Protein AF-A0AAV1HYC9-F1 (afdb_monomer)

Foldseek 3Di:
DVVVVVLVVLLVVLVVLLVVLLVLLLVLLLVCLQCLCPVQCQVVQVVDQDDLDFSLCSLFVVADDCPPPVVSVVVSLQLVLLLLLCLLLVLVVLLCLQQVPLDDPVLVVLSNCLSNVLSCCSNPVCVVVSDRCPDVCNVVSSVVSSLVNLVSSLNSQCSVQVDNVLSVLSSVLSVLLVVLCVCLLPVLLQQDFPPHDLVSLCCCLPPVLVVVVLVSCLSNLVSLLVNWATPLLSSLLSVLQSLLSSQQSSLLSLVLNPDLVVLLVVLLVVLVVVLVSVVVSVVVQLVVCCVVPNNVVSVVSCPDPRVLSSVLSNLSSNLSSNLSSLSSNLSNCQSSQADHPNHTDPNVSSVVSSVSNNVSNSVSSSVSSVCCCPVPVRDSPVSCPVNVVSVSVSVSVCCSSSVSVVSVSVLRQWHWHQDPVPGTHTYGNNDQHPVNVVVVD

Solvent-accessible surface area (backbone atoms only — not comparable to full-atom values): 23010 Å² total; per-residue (Å²): 109,68,71,60,50,52,52,50,51,51,49,54,66,51,47,50,61,36,48,54,50,22,53,52,36,26,54,53,28,30,51,48,27,35,48,50,57,61,73,51,35,55,72,64,31,76,76,48,92,76,68,78,61,39,33,53,45,59,75,61,62,77,61,93,56,72,90,62,64,50,71,63,53,51,51,50,40,51,50,51,16,54,49,38,23,44,62,18,28,40,52,36,53,52,41,41,72,60,43,56,89,41,54,50,73,67,55,52,49,49,33,51,50,46,10,47,49,44,13,44,42,49,60,48,44,31,70,77,64,70,45,60,87,81,35,67,65,68,57,49,50,45,52,54,38,26,51,51,21,38,52,55,31,26,56,27,41,29,62,65,63,74,31,73,67,45,14,51,46,53,41,50,51,55,50,48,54,51,51,51,50,51,47,56,72,56,49,48,59,38,56,62,28,68,66,48,49,72,68,56,52,48,46,41,61,72,46,51,52,52,48,60,46,49,53,51,48,53,56,49,57,52,45,48,64,75,63,50,66,51,76,64,48,45,59,22,65,74,44,27,59,61,43,27,54,53,29,26,56,50,42,50,57,53,66,69,69,75,40,78,71,59,48,54,54,50,47,52,52,48,37,52,47,51,50,50,47,55,54,45,52,51,53,52,50,52,50,50,37,27,73,76,58,34,62,71,52,29,54,57,54,65,71,34,68,49,48,53,44,52,50,49,21,54,53,50,27,46,53,33,18,44,47,23,12,43,40,26,38,43,21,34,36,51,49,31,27,34,28,62,95,85,38,78,50,58,53,67,62,46,52,54,51,39,50,54,51,46,55,51,46,51,52,43,50,50,52,51,50,51,49,44,41,76,77,61,71,60,76,60,64,79,65,43,73,79,26,48,67,65,44,50,55,55,46,52,54,50,47,56,64,51,46,55,50,53,49,52,59,56,55,46,55,21,17,70,44,64,41,93,91,76,40,72,30,25,31,59,29,75,44,82,14,51,65,65,58,56,76,75,110

Radius of gyration: 22.64 Å; Cα contacts (8 Å, |Δi|>4): 488; chains: 1; bounding box: 55×53×71 Å

Secondary structure (DSSP, 8-state):
-HHHHHHHHHHHHHHHHHHHHHHHHHHHHHHHHHHHHHHHSHHHHHH-S--S--HHHHHH-S-S-TTS-HHHHHHHHHHHHHHHHHHHHHHHHHHHHH-GGG--HHHHHHHHHHHHHHHHIIIIIHHHTT--TT-HHHHHHHHHHHHHHHHHHHHHHHHHHS-HHHHHHHHHHHHHHHHHHHIIIIIHHHHSSTT--HHHHHHIIIIIHHHHHHHHHHHHHHHHHHH---GGGTHHHHHHHHHHHHHHHHHHHHHTT--HHHHHHHHHHHHHHHHHHHHHHHHHHHHHHHHHH-HHHHHHHHTSHHHHHHHHHHHHHHHHHHHHHHHHHHHHHHHTTBPBTTBPP-HHHHHHHHHHHHHHHHHHHHHHHHHHHHHH---HHHHHHTTHHHHHHHHHHHHHHHHHHHHHHHHTTEEEEEETTTEEEEEE-----HHHHHTT-

Sequence (441 aa):
MQATYELLRLYGSILFPVLVVSVWMFALYAALSYAVPAVLCSSAVRSNAGITQGFVNCVYNHGGDYSHDIGIKTFWLLFWAAQQFWISGFSGLMGYAMFPRCFRAIDLIIIVTLAVGSAMVTLIGAPLGHYDLNSNLLVLLPTVVTAGVTITTGFASARYTGSKVDAARYLCMFGLGGVVVAIYTFLMPTLVTSRTSINQLLILRLLVHPTIWSLLIVVFSNTVRHIGAVDNLMQAVLWIWPVMYKSIYGRFLLLQLGTTSNIVILNVLISVYNLAGRLANRQGSGLLLQLMYGSRTAEALSATDAMNQIRLAEIFASTIAEHAGIVAASAIYSFGRVSALGKPPDHYTIWMSALCQSLTTLLADFVALACDWKYHSIDYFTNWVSNMRVFLTYILIIITLGSSRLCVELLMLFCPVYTEDEGILLRYCDKPSLFGRIGKH

pLDDT: mean 74.1, std 11.03, range [38.09, 92.44]

Structure (mmCIF, N/CA/C/O backbone):
data_AF-A0AAV1HYC9-F1
#
_entry.id   AF-A0AAV1HYC9-F1
#
loop_
_atom_site.group_PDB
_atom_site.id
_atom_site.type_symbol
_atom_site.label_atom_id
_atom_site.label_alt_id
_atom_site.label_comp_id
_atom_site.label_asym_id
_atom_site.label_entity_id
_atom_site.label_seq_id
_atom_site.pdbx_PDB_ins_code
_atom_site.Cartn_x
_atom_site.Cartn_y
_atom_site.Cartn_z
_atom_site.occupancy
_atom_site.B_iso_or_equiv
_atom_site.auth_seq_id
_atom_site.auth_comp_id
_atom_site.auth_asym_id
_atom_site.auth_atom_id
_atom_site.pdbx_PDB_model_num
ATOM 1 N N . MET A 1 1 ? -10.178 -29.083 22.964 1.00 62.84 1 MET A N 1
ATOM 2 C CA . MET A 1 1 ? -10.466 -29.302 21.527 1.00 62.84 1 MET A CA 1
ATOM 3 C C . MET A 1 1 ? -11.381 -28.231 20.943 1.00 62.84 1 MET A C 1
ATOM 5 O O . MET A 1 1 ? -11.026 -27.686 19.909 1.00 62.84 1 MET A O 1
ATOM 9 N N . GLN A 1 2 ? -12.491 -27.872 21.598 1.00 75.88 2 GLN A N 1
ATOM 10 C CA . GLN A 1 2 ? -13.444 -26.872 21.087 1.00 75.88 2 GLN A CA 1
ATOM 11 C C . GLN A 1 2 ? -12.818 -25.490 20.798 1.00 75.88 2 GLN A C 1
ATOM 13 O O . GLN A 1 2 ? -12.938 -24.998 19.683 1.00 75.88 2 GLN A O 1
ATOM 18 N N . ALA A 1 3 ? -12.020 -24.941 21.722 1.00 68.12 3 ALA A N 1
ATOM 19 C CA . ALA A 1 3 ? -11.326 -23.662 21.512 1.00 68.12 3 ALA A CA 1
ATOM 20 C C . ALA A 1 3 ? -10.325 -23.676 20.332 1.00 68.12 3 ALA A C 1
ATOM 22 O O . ALA A 1 3 ? -10.170 -22.689 19.620 1.00 68.12 3 ALA A O 1
ATOM 23 N N . THR A 1 4 ? -9.646 -24.803 20.092 1.00 73.50 4 THR A N 1
ATOM 24 C CA . THR A 1 4 ? -8.715 -24.959 18.958 1.00 73.50 4 THR A CA 1
ATOM 25 C C . THR A 1 4 ? -9.464 -24.997 17.627 1.00 73.50 4 THR A C 1
ATOM 27 O O . THR A 1 4 ? -9.018 -24.408 16.647 1.00 73.50 4 THR A O 1
ATOM 30 N N . TYR A 1 5 ? -10.614 -25.674 17.600 1.00 80.19 5 TYR A N 1
ATOM 31 C CA . TYR A 1 5 ? -11.488 -25.733 16.433 1.00 80.19 5 TYR A CA 1
ATOM 32 C C . TYR A 1 5 ? -12.081 -24.357 16.094 1.00 80.19 5 TYR A C 1
ATOM 34 O O . TYR A 1 5 ? -12.085 -23.961 14.931 1.00 80.19 5 TYR A O 1
ATOM 42 N N . GLU A 1 6 ? -12.514 -23.594 17.100 1.00 78.50 6 GLU A N 1
ATOM 43 C CA . GLU A 1 6 ? -13.018 -22.226 16.924 1.00 78.50 6 GLU A CA 1
ATOM 44 C C . GLU A 1 6 ? -11.943 -21.279 16.378 1.00 78.50 6 GLU A C 1
ATOM 46 O O . GLU A 1 6 ? -12.206 -20.539 15.429 1.00 78.50 6 GLU A O 1
ATOM 51 N N . LEU A 1 7 ? -10.710 -21.370 16.890 1.00 74.75 7 LEU A N 1
ATOM 52 C CA . LEU A 1 7 ? -9.576 -20.596 16.381 1.00 74.75 7 LEU A CA 1
ATOM 53 C C . LEU A 1 7 ? -9.243 -20.947 14.921 1.00 74.75 7 LEU A C 1
ATOM 55 O O . LEU A 1 7 ? -9.018 -20.052 14.108 1.00 74.75 7 LEU A O 1
ATOM 59 N N . LEU A 1 8 ? -9.243 -22.236 14.561 1.00 80.44 8 LEU A N 1
ATOM 60 C CA . LEU A 1 8 ? -9.024 -22.685 13.180 1.00 80.44 8 LEU A CA 1
ATOM 61 C C . LEU A 1 8 ? -10.138 -22.214 12.240 1.00 80.44 8 LEU A C 1
ATOM 63 O O . LEU A 1 8 ? -9.859 -21.768 11.128 1.00 80.44 8 LEU A O 1
ATOM 67 N N . ARG A 1 9 ? -11.396 -22.271 12.688 1.00 81.44 9 ARG A N 1
ATOM 68 C CA . ARG A 1 9 ? -12.550 -21.781 11.926 1.00 81.44 9 ARG A CA 1
ATOM 69 C C . ARG A 1 9 ? -12.467 -20.274 11.695 1.00 81.44 9 ARG A C 1
ATOM 71 O O . ARG A 1 9 ? -12.703 -19.815 10.577 1.00 81.44 9 ARG A O 1
ATOM 78 N N . LEU A 1 10 ? -12.107 -19.516 12.729 1.00 76.38 10 LEU A N 1
ATOM 79 C CA . LEU A 1 10 ? -11.856 -18.084 12.626 1.00 76.38 10 LEU A CA 1
ATOM 80 C C . LEU A 1 10 ? -10.732 -17.809 11.623 1.00 76.38 10 LEU A C 1
ATOM 82 O O . LEU A 1 10 ? -10.929 -17.036 10.690 1.00 76.38 10 LEU A O 1
ATOM 86 N N . TYR A 1 11 ? -9.590 -18.484 11.758 1.00 80.19 11 TYR A N 1
ATOM 87 C CA . TYR A 1 11 ? -8.463 -18.323 10.842 1.00 80.19 11 TYR A CA 1
ATOM 88 C C . TYR A 1 11 ? -8.850 -18.639 9.389 1.00 80.19 11 TYR A C 1
ATOM 90 O O . TYR A 1 11 ? -8.555 -17.860 8.486 1.00 80.19 11 TYR A O 1
ATOM 98 N N . GLY A 1 12 ? -9.621 -19.706 9.162 1.00 81.38 12 GLY A N 1
ATOM 99 C CA . GLY A 1 12 ? -10.190 -20.030 7.852 1.00 81.38 12 GLY A CA 1
ATOM 100 C C . GLY A 1 12 ? -11.060 -18.911 7.268 1.00 81.38 12 GLY A C 1
ATOM 101 O O . GLY A 1 12 ? -10.941 -18.592 6.086 1.00 81.38 12 GLY A O 1
ATOM 102 N N . SER A 1 13 ? -11.883 -18.256 8.095 1.00 80.94 13 SER A N 1
ATOM 103 C CA . SER A 1 13 ? -12.711 -17.119 7.656 1.00 80.94 13 SER A CA 1
ATOM 104 C C . SER A 1 13 ? -11.893 -15.877 7.270 1.00 80.94 13 SER A C 1
ATOM 106 O O . SER A 1 13 ? -12.360 -15.045 6.497 1.00 80.94 13 SER A O 1
ATOM 108 N N . ILE A 1 14 ? -10.667 -15.758 7.784 1.00 80.25 14 ILE A N 1
ATOM 109 C CA . ILE A 1 14 ? -9.731 -14.661 7.502 1.00 80.25 14 ILE A CA 1
ATOM 110 C C . ILE A 1 14 ? -8.931 -14.944 6.226 1.00 80.25 14 ILE A C 1
ATOM 112 O O . ILE A 1 14 ? -8.675 -14.038 5.433 1.00 80.25 14 ILE A O 1
ATOM 116 N N . LEU A 1 15 ? -8.564 -16.208 5.997 1.00 84.69 15 LEU A N 1
ATOM 117 C CA . LEU A 1 15 ? -7.811 -16.627 4.815 1.00 84.69 15 LEU A CA 1
ATOM 118 C C . LEU A 1 15 ? -8.550 -16.333 3.507 1.00 84.69 15 LEU A C 1
ATOM 120 O O . LEU A 1 15 ? -7.906 -16.010 2.512 1.00 84.69 15 LEU A O 1
ATOM 124 N N . PHE A 1 16 ? -9.884 -16.415 3.493 1.00 86.12 16 PHE A N 1
ATOM 125 C CA . PHE A 1 16 ? -10.655 -16.189 2.270 1.00 86.12 16 PHE A CA 1
ATOM 126 C C . PHE A 1 16 ? -10.491 -14.755 1.719 1.00 86.12 16 PHE A C 1
ATOM 128 O O . PHE A 1 16 ? -10.046 -14.623 0.577 1.00 86.12 16 PHE A O 1
ATOM 135 N N . PRO A 1 17 ? -10.736 -13.671 2.488 1.00 84.50 17 PRO A N 1
ATOM 136 C CA . PRO A 1 17 ? -10.450 -12.306 2.030 1.00 84.50 17 PRO A CA 1
ATOM 137 C C . PRO A 1 17 ? -8.990 -12.075 1.637 1.00 84.50 17 PRO A C 1
ATOM 139 O O . PRO A 1 17 ? -8.724 -11.414 0.635 1.00 84.50 17 PRO A O 1
ATOM 142 N N . VAL A 1 18 ? -8.045 -12.652 2.387 1.00 88.62 18 VAL A N 1
ATOM 143 C CA . VAL A 1 18 ? -6.610 -12.564 2.078 1.00 88.62 18 VAL A CA 1
ATOM 144 C C . VAL A 1 18 ? -6.316 -13.170 0.707 1.00 88.62 18 VAL A C 1
ATOM 146 O O . VAL A 1 18 ? -5.618 -12.553 -0.098 1.00 88.62 18 VAL A O 1
ATOM 149 N N . LEU A 1 19 ? -6.880 -14.342 0.410 1.00 89.81 19 LEU A N 1
ATOM 150 C CA . LEU A 1 19 ? -6.705 -15.025 -0.866 1.00 89.81 19 LEU A CA 1
ATOM 151 C C . LEU A 1 19 ? -7.349 -14.248 -2.017 1.00 89.81 19 LEU A C 1
ATOM 153 O O . LEU A 1 19 ? -6.691 -14.030 -3.030 1.00 89.81 19 LEU A O 1
ATOM 157 N N . VAL A 1 20 ? -8.586 -13.768 -1.849 1.00 89.94 20 VAL A N 1
ATOM 158 C CA . VAL A 1 20 ? -9.286 -12.964 -2.869 1.00 89.94 20 VAL A CA 1
ATOM 159 C C . VAL A 1 20 ? -8.475 -11.721 -3.234 1.00 89.94 20 VAL A C 1
ATOM 161 O O . VAL A 1 20 ? -8.222 -11.469 -4.411 1.00 89.94 20 VAL A O 1
ATOM 164 N N . VAL A 1 21 ? -8.016 -10.970 -2.231 1.00 89.31 21 VAL A N 1
ATOM 165 C CA . VAL A 1 21 ? -7.217 -9.760 -2.454 1.00 89.31 21 VAL A CA 1
ATOM 166 C C . VAL A 1 21 ? -5.858 -10.088 -3.072 1.00 89.31 21 VAL A C 1
ATOM 168 O O . VAL A 1 21 ? -5.412 -9.379 -3.972 1.00 89.31 21 VAL A O 1
ATOM 171 N N . SER A 1 22 ? -5.206 -11.167 -2.634 1.00 90.75 22 SER A N 1
ATOM 172 C CA . SER A 1 22 ? -3.911 -11.586 -3.183 1.00 90.75 22 SER A CA 1
ATOM 173 C C . SER A 1 22 ? -4.028 -11.995 -4.652 1.00 90.75 22 SER A C 1
ATOM 175 O O . SER A 1 22 ? -3.219 -11.565 -5.468 1.00 90.75 22 SER A O 1
ATOM 177 N N . VAL A 1 23 ? -5.059 -12.761 -5.022 1.00 91.81 23 VAL A N 1
ATOM 178 C CA . VAL A 1 23 ? -5.325 -13.142 -6.420 1.00 91.81 23 VAL A CA 1
ATOM 179 C C . VAL A 1 23 ? -5.616 -11.909 -7.275 1.00 91.81 23 VAL A C 1
ATOM 181 O O . VAL A 1 23 ? -5.077 -11.783 -8.374 1.00 91.81 23 VAL A O 1
ATOM 184 N N . TRP A 1 24 ? -6.414 -10.971 -6.762 1.00 91.06 24 TRP A N 1
ATOM 185 C CA . TRP A 1 24 ? -6.701 -9.714 -7.452 1.00 91.06 24 TRP A CA 1
ATOM 186 C C . TRP A 1 24 ? -5.434 -8.883 -7.692 1.00 91.06 24 TRP A C 1
ATOM 188 O O . TRP A 1 24 ? -5.173 -8.438 -8.809 1.00 91.06 24 TRP A O 1
ATOM 198 N N . MET A 1 25 ? -4.606 -8.726 -6.657 1.00 90.06 25 MET A N 1
ATOM 199 C CA . MET A 1 25 ? -3.327 -8.017 -6.736 1.00 90.06 25 MET A CA 1
ATOM 200 C C . MET A 1 25 ? -2.347 -8.689 -7.686 1.00 90.06 25 MET A C 1
ATOM 202 O O . MET A 1 25 ? -1.702 -8.005 -8.476 1.00 90.06 25 MET A O 1
ATOM 206 N N . PHE A 1 26 ? -2.266 -10.017 -7.648 1.00 92.44 26 PHE A N 1
ATOM 207 C CA . PHE A 1 26 ? -1.483 -10.794 -8.597 1.00 92.44 26 PHE A CA 1
ATOM 208 C C . PHE A 1 26 ? -1.920 -10.511 -10.036 1.00 92.44 26 PHE A C 1
ATOM 210 O O . PHE A 1 26 ? -1.076 -10.164 -10.855 1.00 92.44 26 PHE A O 1
ATOM 217 N N . ALA A 1 27 ? -3.219 -10.605 -10.336 1.00 91.31 27 ALA A N 1
ATOM 218 C CA . ALA A 1 27 ? -3.738 -10.375 -11.682 1.00 91.31 27 ALA A CA 1
ATOM 219 C C . ALA A 1 27 ? -3.432 -8.951 -12.171 1.00 91.31 27 ALA A C 1
ATOM 221 O O . ALA A 1 27 ? -2.932 -8.774 -13.281 1.00 91.31 27 ALA A O 1
ATOM 222 N N . LEU A 1 28 ? -3.661 -7.948 -11.317 1.00 89.69 28 LEU A N 1
ATOM 223 C CA . LEU A 1 28 ? -3.378 -6.546 -11.618 1.00 89.69 28 LEU A CA 1
ATOM 224 C C . LEU A 1 28 ? -1.886 -6.310 -11.896 1.00 89.69 28 LEU A C 1
ATOM 226 O O . LEU A 1 28 ? -1.530 -5.713 -12.911 1.00 89.69 28 LEU A O 1
ATOM 230 N N . TYR A 1 29 ? -1.009 -6.791 -11.013 1.00 91.12 29 TYR A N 1
ATOM 231 C CA . TYR A 1 29 ? 0.433 -6.575 -11.131 1.00 91.12 29 TYR A CA 1
ATOM 232 C C . TYR A 1 29 ? 1.036 -7.389 -12.268 1.00 91.12 29 TYR A C 1
ATOM 234 O O . TYR A 1 29 ? 1.911 -6.877 -12.954 1.00 91.12 29 TYR A O 1
ATOM 242 N N . ALA A 1 30 ? 0.576 -8.616 -12.512 1.00 90.00 30 ALA A N 1
ATOM 243 C CA . ALA A 1 30 ? 1.021 -9.416 -13.647 1.00 90.00 30 ALA A CA 1
ATOM 244 C C . ALA A 1 30 ? 0.631 -8.750 -14.973 1.00 90.00 30 ALA A C 1
ATOM 246 O O . ALA A 1 30 ? 1.486 -8.588 -15.842 1.00 90.00 30 ALA A O 1
ATOM 247 N N . ALA A 1 31 ? -0.622 -8.294 -15.100 1.00 87.75 31 ALA A N 1
ATOM 248 C CA . ALA A 1 31 ? -1.104 -7.612 -16.297 1.00 87.75 31 ALA A CA 1
ATOM 249 C C . ALA A 1 31 ? -0.321 -6.321 -16.570 1.00 87.75 31 ALA A C 1
ATOM 251 O O . ALA A 1 31 ? 0.185 -6.138 -17.676 1.00 87.75 31 ALA A O 1
ATOM 252 N N . LEU A 1 32 ? -0.163 -5.458 -15.559 1.00 84.75 32 LEU A N 1
ATOM 253 C CA . LEU A 1 32 ? 0.593 -4.212 -15.698 1.00 84.75 32 LEU A CA 1
ATOM 254 C C . LEU A 1 32 ? 2.077 -4.482 -15.964 1.00 84.75 32 LEU A C 1
ATOM 256 O O . LEU A 1 32 ? 2.627 -3.927 -16.905 1.00 84.75 32 LEU A O 1
ATOM 260 N N . SER A 1 33 ? 2.718 -5.371 -15.205 1.00 86.12 33 SER A N 1
ATOM 261 C CA . SER A 1 33 ? 4.152 -5.659 -15.364 1.00 86.12 33 SER A CA 1
ATOM 262 C C . SER A 1 33 ? 4.482 -6.331 -16.688 1.00 86.12 33 SER A C 1
ATOM 264 O O . SER A 1 33 ? 5.593 -6.165 -17.169 1.00 86.12 33 SER A O 1
ATOM 266 N N . TYR A 1 34 ? 3.546 -7.064 -17.289 1.00 83.81 34 TYR A N 1
ATOM 267 C CA . TYR A 1 34 ? 3.712 -7.603 -18.634 1.00 83.81 34 TYR A CA 1
ATOM 268 C C . TYR A 1 34 ? 3.458 -6.537 -19.706 1.00 83.81 34 TYR A C 1
ATOM 270 O O . TYR A 1 34 ? 4.306 -6.299 -20.567 1.00 83.81 34 TYR A O 1
ATOM 278 N N . ALA A 1 35 ? 2.296 -5.879 -19.650 1.00 75.75 35 ALA A N 1
ATOM 279 C CA . ALA A 1 35 ? 1.856 -4.954 -20.689 1.00 75.75 35 ALA A CA 1
ATOM 280 C C . ALA A 1 35 ? 2.778 -3.737 -20.789 1.00 75.75 35 ALA A C 1
ATOM 282 O O . ALA A 1 35 ? 3.126 -3.308 -21.885 1.00 75.75 35 ALA A O 1
ATOM 283 N N . VAL A 1 36 ? 3.205 -3.199 -19.648 1.00 71.31 36 VAL A N 1
ATOM 284 C CA . VAL A 1 36 ? 3.943 -1.943 -19.588 1.00 71.31 36 VAL A CA 1
ATOM 285 C C . VAL A 1 36 ? 5.313 -2.058 -20.299 1.00 71.31 36 VAL A C 1
ATOM 287 O O . VAL A 1 36 ? 5.528 -1.339 -21.270 1.00 71.31 36 VAL A O 1
ATOM 290 N N . PRO A 1 37 ? 6.229 -2.986 -19.970 1.00 67.31 37 PRO A N 1
ATOM 291 C CA . PRO A 1 37 ? 7.494 -3.125 -20.700 1.00 67.31 37 PRO A CA 1
ATOM 292 C C . PRO A 1 37 ? 7.327 -3.622 -22.144 1.00 67.31 37 PRO A C 1
ATOM 294 O O . PRO A 1 37 ? 8.026 -3.141 -23.036 1.00 67.31 37 PRO A O 1
ATOM 297 N N . ALA A 1 38 ? 6.418 -4.574 -22.392 1.00 65.81 38 ALA A N 1
ATOM 298 C CA . ALA A 1 38 ? 6.287 -5.223 -23.699 1.00 65.81 38 ALA A CA 1
ATOM 299 C C . ALA A 1 38 ? 5.644 -4.317 -24.762 1.00 65.81 38 ALA A C 1
ATOM 301 O O . ALA A 1 38 ? 6.084 -4.299 -25.913 1.00 65.81 38 ALA A O 1
ATOM 302 N N . VAL A 1 39 ? 4.617 -3.554 -24.383 1.00 65.12 39 VAL A N 1
ATOM 303 C CA . VAL A 1 39 ? 3.868 -2.699 -25.316 1.00 65.12 39 VAL A CA 1
ATOM 304 C C . VAL A 1 39 ? 4.558 -1.350 -25.512 1.00 65.12 39 VAL A C 1
ATOM 306 O O . VAL A 1 39 ? 4.472 -0.781 -26.593 1.00 65.12 39 VAL A O 1
ATOM 309 N N . LEU A 1 40 ? 5.269 -0.842 -24.501 1.00 60.06 40 LEU A N 1
ATOM 310 C CA . LEU A 1 40 ? 5.705 0.561 -24.484 1.00 60.06 40 LEU A CA 1
ATOM 311 C C . LEU A 1 40 ? 7.190 0.762 -24.738 1.00 60.06 40 LEU A C 1
ATOM 313 O O . LEU A 1 40 ? 7.591 1.793 -25.264 1.00 60.06 40 LEU A O 1
ATOM 317 N N . CYS A 1 41 ? 8.021 -0.204 -24.355 1.00 58.97 41 CYS A N 1
ATOM 318 C CA . CYS A 1 41 ? 9.470 -0.068 -24.474 1.00 58.97 41 CYS A CA 1
ATOM 319 C C . CYS A 1 41 ? 10.027 -0.819 -25.690 1.00 58.97 41 CYS A C 1
ATOM 321 O O . CYS A 1 41 ? 11.216 -0.719 -25.982 1.00 58.97 41 CYS A O 1
ATOM 323 N N . SER A 1 42 ? 9.201 -1.575 -26.416 1.00 56.75 42 SER A N 1
ATOM 324 C CA . SER A 1 42 ? 9.665 -2.440 -27.506 1.00 56.75 42 SER A CA 1
ATOM 325 C C . SER A 1 42 ? 10.190 -1.680 -28.724 1.00 56.75 42 SER A C 1
ATOM 327 O O . SER A 1 42 ? 11.151 -2.139 -29.341 1.00 56.75 42 SER A O 1
ATOM 329 N N . SER A 1 43 ? 9.637 -0.507 -29.036 1.00 53.66 43 SER A N 1
ATOM 330 C CA . SER A 1 43 ? 10.125 0.368 -30.111 1.00 53.66 43 SER A CA 1
ATOM 331 C C . SER A 1 43 ? 11.313 1.235 -29.669 1.00 53.66 43 SER A C 1
ATOM 333 O O . SER A 1 43 ? 12.304 1.328 -30.390 1.00 53.66 43 SER A O 1
ATOM 335 N N . ALA A 1 44 ? 11.258 1.815 -28.464 1.00 52.94 44 ALA A N 1
ATOM 336 C CA . ALA A 1 44 ? 12.264 2.751 -27.949 1.00 52.94 44 ALA A CA 1
ATOM 337 C C . ALA A 1 44 ? 13.592 2.096 -27.517 1.00 52.94 44 ALA A C 1
ATOM 339 O O . ALA A 1 44 ? 14.645 2.729 -27.573 1.00 52.94 44 ALA A O 1
ATOM 340 N N . VAL A 1 45 ? 13.563 0.836 -27.070 1.00 52.34 45 VAL A N 1
ATOM 341 C CA . VAL A 1 45 ? 14.756 0.139 -26.553 1.00 52.34 45 VAL A CA 1
ATOM 342 C C . VAL A 1 45 ? 15.525 -0.576 -27.664 1.00 52.34 45 VAL A C 1
ATOM 344 O O . VAL A 1 45 ? 16.740 -0.723 -27.569 1.00 52.34 45 VAL A O 1
ATOM 347 N N . ARG A 1 46 ? 14.855 -0.963 -28.758 1.00 52.09 46 ARG A N 1
ATOM 348 C CA . ARG A 1 46 ? 15.519 -1.521 -29.950 1.00 52.09 46 ARG A CA 1
ATOM 349 C C . ARG A 1 46 ? 16.371 -0.488 -30.698 1.00 52.09 46 ARG A C 1
ATOM 351 O O . ARG A 1 46 ? 17.298 -0.880 -31.395 1.00 52.09 46 ARG A O 1
ATOM 358 N N . SER A 1 47 ? 16.071 0.805 -30.559 1.00 46.03 47 SER A N 1
ATOM 359 C CA . SER A 1 47 ? 16.774 1.893 -31.255 1.00 46.03 47 SER A CA 1
ATOM 360 C C . SER A 1 47 ? 17.902 2.541 -30.444 1.00 46.03 47 SER A C 1
ATOM 362 O O . SER A 1 47 ? 18.798 3.136 -31.034 1.00 46.03 47 SER A O 1
ATOM 364 N N . ASN A 1 48 ? 17.904 2.403 -29.115 1.00 47.56 48 ASN A N 1
ATOM 365 C CA . ASN A 1 48 ? 18.894 3.019 -28.234 1.00 47.56 48 ASN A CA 1
ATOM 366 C C . ASN A 1 48 ? 19.601 1.963 -27.370 1.00 47.56 48 ASN A C 1
ATOM 368 O O . ASN A 1 48 ? 19.233 1.721 -26.221 1.00 47.56 48 ASN A O 1
ATOM 372 N N . ALA A 1 49 ? 20.656 1.356 -27.918 1.00 38.09 49 ALA A N 1
ATOM 373 C CA . ALA A 1 49 ? 21.429 0.275 -27.294 1.00 38.09 49 ALA A CA 1
ATOM 374 C C . ALA A 1 49 ? 22.295 0.692 -26.083 1.00 38.09 49 ALA A C 1
ATOM 376 O O . ALA A 1 49 ? 23.103 -0.090 -25.586 1.00 38.09 49 ALA A O 1
ATOM 377 N N . GLY A 1 50 ? 22.137 1.904 -25.560 1.00 48.66 50 GLY A N 1
ATOM 378 C CA . GLY A 1 50 ? 22.827 2.299 -24.343 1.00 48.66 50 GLY A CA 1
ATOM 379 C C . GLY A 1 50 ? 22.216 3.546 -23.761 1.00 48.66 50 GLY A C 1
ATOM 380 O O . GLY A 1 50 ? 22.462 4.630 -24.277 1.00 48.66 50 GLY A O 1
ATOM 381 N N . ILE A 1 51 ? 21.434 3.426 -22.686 1.00 45.75 51 ILE A N 1
ATOM 382 C CA . ILE A 1 51 ? 21.045 4.626 -21.956 1.00 45.75 51 ILE A CA 1
ATOM 383 C C . ILE A 1 51 ? 20.986 4.412 -20.443 1.00 45.75 51 ILE A C 1
ATOM 385 O O . ILE A 1 51 ? 20.257 3.590 -19.902 1.00 45.75 51 ILE A O 1
ATOM 389 N N . THR A 1 52 ? 21.724 5.285 -19.770 1.00 41.41 52 THR A N 1
ATOM 390 C CA . THR A 1 52 ? 21.651 5.730 -18.374 1.00 41.41 52 THR A CA 1
ATOM 391 C C . THR A 1 52 ? 20.311 6.388 -17.984 1.00 41.41 52 THR A C 1
ATOM 393 O O . THR A 1 52 ? 20.219 7.017 -16.928 1.00 41.41 52 THR A O 1
ATOM 396 N N . GLN A 1 53 ? 19.258 6.286 -18.802 1.00 49.19 53 GLN A N 1
ATOM 397 C CA . GLN A 1 53 ? 18.012 7.043 -18.644 1.00 49.19 53 GLN A CA 1
ATOM 398 C C . GLN A 1 53 ? 16.808 6.100 -18.504 1.00 49.19 53 GLN A C 1
ATOM 400 O O . GLN A 1 53 ? 16.672 5.126 -19.234 1.00 49.19 53 GLN A O 1
ATOM 405 N N . GLY A 1 54 ? 15.970 6.386 -17.501 1.00 52.41 54 GLY A N 1
ATOM 406 C CA . GLY A 1 54 ? 14.964 5.481 -16.932 1.00 52.41 54 GLY A CA 1
ATOM 407 C C . GLY A 1 54 ? 13.776 5.104 -17.798 1.00 52.41 54 GLY A C 1
ATOM 408 O O . GLY A 1 54 ? 13.516 5.733 -18.815 1.00 52.41 54 GLY A O 1
ATOM 409 N N . PHE A 1 55 ? 12.985 4.143 -17.302 1.00 52.34 55 PHE A N 1
ATOM 410 C CA . PHE A 1 55 ? 11.630 3.823 -17.778 1.00 52.34 55 PHE A CA 1
ATOM 411 C C . PHE A 1 55 ? 10.729 5.072 -17.895 1.00 52.34 55 PHE A C 1
ATOM 413 O O . PHE A 1 55 ? 9.860 5.139 -18.759 1.00 52.34 55 PHE A O 1
ATOM 420 N N . VAL A 1 56 ? 11.027 6.112 -17.104 1.00 52.72 56 VAL A N 1
ATOM 421 C CA . VAL A 1 56 ? 10.537 7.494 -17.250 1.00 52.72 56 VAL A CA 1
ATOM 422 C C . VAL A 1 56 ? 10.593 7.958 -18.715 1.00 52.72 56 VAL A C 1
ATOM 424 O O . VAL A 1 56 ? 9.597 8.444 -19.221 1.00 52.72 56 VAL A O 1
ATOM 427 N N . ASN A 1 57 ? 11.670 7.727 -19.464 1.00 52.50 57 ASN A N 1
ATOM 428 C CA . ASN A 1 57 ? 11.763 8.181 -20.855 1.00 52.50 57 ASN A CA 1
ATOM 429 C C . ASN A 1 57 ? 10.929 7.349 -21.845 1.00 52.50 57 ASN A C 1
ATOM 431 O O . ASN A 1 57 ? 10.470 7.887 -22.846 1.00 52.50 57 ASN A O 1
ATOM 435 N N . CYS A 1 58 ? 10.656 6.074 -21.574 1.00 54.34 58 CYS A N 1
ATOM 436 C CA . CYS A 1 58 ? 9.725 5.301 -22.406 1.00 54.34 58 CYS A CA 1
ATOM 437 C C . CYS A 1 58 ? 8.270 5.757 -22.205 1.00 54.34 58 CYS A C 1
ATOM 439 O O . CYS A 1 58 ? 7.454 5.648 -23.115 1.00 54.34 58 CYS A O 1
ATOM 441 N N . VAL A 1 59 ? 7.957 6.307 -21.027 1.00 51.91 59 VAL A N 1
ATOM 442 C CA . VAL A 1 59 ? 6.640 6.880 -20.705 1.00 51.91 59 VAL A CA 1
ATOM 443 C C . VAL A 1 59 ? 6.534 8.356 -21.118 1.00 51.91 59 VAL A C 1
ATOM 445 O O . VAL A 1 59 ? 5.464 8.791 -21.533 1.00 51.91 59 VAL A O 1
ATOM 448 N N . TYR A 1 60 ? 7.627 9.122 -21.030 1.00 50.19 60 TYR A N 1
ATOM 449 C CA . TYR A 1 60 ? 7.616 10.590 -21.115 1.00 50.19 60 TYR A CA 1
ATOM 450 C C . TYR A 1 60 ? 8.390 11.189 -22.306 1.00 50.19 60 TYR A C 1
ATOM 452 O O . TYR A 1 60 ? 8.081 12.303 -22.712 1.00 50.19 60 TYR A O 1
ATOM 460 N N . ASN A 1 61 ? 9.341 10.473 -22.919 1.00 46.81 61 ASN A N 1
ATOM 461 C CA . ASN A 1 61 ? 10.211 11.004 -23.985 1.00 46.81 61 ASN A CA 1
ATOM 462 C C . ASN A 1 61 ? 9.717 10.716 -25.415 1.00 46.81 61 ASN A C 1
ATOM 464 O O . ASN A 1 61 ? 10.402 11.070 -26.373 1.00 46.81 61 ASN A O 1
ATOM 468 N N . HIS A 1 62 ? 8.509 10.171 -25.605 1.00 51.22 62 HIS A N 1
ATOM 469 C CA . HIS A 1 62 ? 7.815 10.216 -26.906 1.00 51.22 62 HIS A CA 1
ATOM 470 C C . HIS A 1 62 ? 7.235 11.618 -27.200 1.00 51.22 62 HIS A C 1
ATOM 472 O O . HIS A 1 62 ? 6.105 11.770 -27.679 1.00 51.22 62 HIS A O 1
ATOM 478 N N . GLY A 1 63 ? 8.018 12.646 -26.867 1.00 42.84 63 GLY A N 1
ATOM 479 C CA . GLY A 1 63 ? 7.648 14.048 -26.886 1.00 42.84 63 GLY A CA 1
ATOM 480 C C . GLY A 1 63 ? 7.237 14.553 -28.267 1.00 42.84 63 GLY A C 1
ATOM 481 O O . GLY A 1 63 ? 7.751 14.135 -29.303 1.00 42.84 63 GLY A O 1
ATOM 482 N N . GLY A 1 64 ? 6.302 15.497 -28.245 1.00 40.84 64 GLY A N 1
ATOM 483 C CA . GLY A 1 64 ? 6.107 16.485 -29.302 1.00 40.84 64 GLY A CA 1
ATOM 484 C C . GLY A 1 64 ? 5.132 16.104 -30.407 1.00 40.84 64 GLY A C 1
ATOM 485 O O . GLY A 1 64 ? 4.186 16.851 -30.634 1.00 40.84 64 GLY A O 1
ATOM 486 N N . ASP A 1 65 ? 5.326 14.969 -31.078 1.00 42.66 65 ASP A N 1
ATOM 487 C CA . ASP A 1 65 ? 4.566 14.673 -32.299 1.00 42.66 65 ASP A CA 1
ATOM 488 C C . ASP A 1 65 ? 3.445 13.648 -32.059 1.00 42.66 65 ASP A C 1
ATOM 490 O O . ASP A 1 65 ? 3.687 12.449 -31.917 1.00 42.66 65 ASP A O 1
ATOM 494 N N . TYR A 1 66 ? 2.199 14.118 -31.961 1.00 46.53 66 TYR A N 1
ATOM 495 C CA . TYR A 1 66 ? 1.009 13.272 -31.782 1.00 46.53 66 TYR A CA 1
ATOM 496 C C . TYR A 1 66 ? 0.629 12.480 -33.043 1.00 46.53 66 TYR A C 1
ATOM 498 O O . TYR A 1 66 ? -0.294 11.672 -32.983 1.00 46.53 66 TYR A O 1
ATOM 506 N N . SER A 1 67 ? 1.312 12.685 -34.174 1.00 46.31 67 SER A N 1
ATOM 507 C CA . SER A 1 67 ? 1.008 11.991 -35.431 1.00 46.31 67 SER A CA 1
ATOM 508 C C . SER A 1 67 ? 1.447 10.518 -35.452 1.00 46.31 67 SER A C 1
ATOM 510 O O . SER A 1 67 ? 0.842 9.712 -36.161 1.00 46.31 67 SER A O 1
ATOM 512 N N . HIS A 1 68 ? 2.429 10.135 -34.626 1.00 47.84 68 HIS A N 1
ATOM 513 C CA . HIS A 1 68 ? 2.912 8.760 -34.473 1.00 47.84 68 HIS A CA 1
ATOM 514 C C . HIS A 1 68 ? 2.605 8.214 -33.059 1.00 47.84 68 HIS A C 1
ATOM 516 O O . HIS A 1 68 ? 2.780 8.908 -32.055 1.00 47.84 68 HIS A O 1
ATOM 522 N N . ASP A 1 69 ? 2.126 6.965 -32.981 1.00 58.00 69 ASP A N 1
ATOM 523 C CA . ASP A 1 69 ? 1.801 6.221 -31.744 1.00 58.00 69 ASP A CA 1
ATOM 524 C C . ASP A 1 69 ? 0.644 6.773 -30.876 1.00 58.00 69 ASP A C 1
ATOM 526 O O . ASP A 1 69 ? 0.672 6.701 -29.643 1.00 58.00 69 ASP A O 1
ATOM 530 N N . ILE A 1 70 ? -0.426 7.269 -31.517 1.00 63.06 70 ILE A N 1
ATOM 531 C CA . ILE A 1 70 ? -1.625 7.845 -30.865 1.00 63.06 70 ILE A CA 1
ATOM 532 C C . ILE A 1 70 ? -2.183 6.943 -29.754 1.00 63.06 70 ILE A C 1
ATOM 534 O O . ILE A 1 70 ? -2.416 7.411 -28.643 1.00 63.06 70 ILE A O 1
ATOM 538 N N . GLY A 1 71 ? -2.361 5.643 -30.015 1.00 66.00 71 GLY A N 1
ATOM 539 C CA . GLY A 1 71 ? -2.986 4.725 -29.054 1.00 66.00 71 GLY A CA 1
ATOM 540 C C . GLY A 1 71 ? -2.226 4.612 -27.726 1.00 66.00 71 GLY A C 1
ATOM 541 O O . GLY A 1 71 ? -2.837 4.641 -26.657 1.00 66.00 71 GLY A O 1
ATOM 542 N N . ILE A 1 72 ? -0.893 4.550 -27.785 1.00 62.78 72 ILE A N 1
ATOM 543 C CA . ILE A 1 72 ? -0.030 4.455 -26.600 1.00 62.78 72 ILE A CA 1
ATOM 544 C C . ILE A 1 72 ? -0.050 5.772 -25.814 1.00 62.78 72 ILE A C 1
ATOM 546 O O . ILE A 1 72 ? -0.198 5.761 -24.589 1.00 62.78 72 ILE A O 1
ATOM 550 N N . LYS A 1 73 ? 0.044 6.909 -26.513 1.00 65.19 73 LYS A N 1
ATOM 551 C CA . LYS A 1 73 ? 0.014 8.238 -25.884 1.00 65.19 73 LYS A CA 1
ATOM 552 C C . LYS A 1 73 ? -1.334 8.515 -25.219 1.00 65.19 73 LYS A C 1
ATOM 554 O O . LYS A 1 73 ? -1.363 8.960 -24.074 1.00 65.19 73 LYS A O 1
ATOM 559 N N . THR A 1 74 ? -2.446 8.190 -25.882 1.00 70.81 74 THR A N 1
ATOM 560 C CA . THR A 1 74 ? -3.798 8.337 -25.322 1.00 70.81 74 THR A CA 1
ATOM 561 C C . THR A 1 74 ? -4.000 7.457 -24.091 1.00 70.81 74 THR A C 1
ATOM 563 O O . THR A 1 74 ? -4.533 7.940 -23.095 1.00 70.81 74 THR A O 1
ATOM 566 N N . PHE A 1 75 ? -3.541 6.200 -24.110 1.00 73.44 75 PHE A N 1
ATOM 567 C CA . PHE A 1 75 ? -3.614 5.327 -22.935 1.00 73.44 75 PHE A CA 1
ATOM 568 C C . PHE A 1 75 ? -2.895 5.937 -21.728 1.00 73.44 75 PHE A C 1
ATOM 570 O O . PHE A 1 75 ? -3.473 6.002 -20.647 1.00 73.44 75 PHE A O 1
ATOM 577 N N . TRP A 1 76 ? -1.662 6.419 -21.902 1.00 69.12 76 TRP A N 1
ATOM 578 C CA . TRP A 1 76 ? -0.892 6.995 -20.799 1.00 69.12 76 TRP A CA 1
ATOM 579 C C . TRP A 1 76 ? -1.462 8.304 -20.289 1.00 69.12 76 TRP A C 1
ATOM 581 O O . TRP A 1 76 ? -1.509 8.512 -19.081 1.00 69.12 76 TRP A O 1
ATOM 591 N N . LEU A 1 77 ? -1.937 9.160 -21.188 1.00 72.31 77 LEU A N 1
ATOM 592 C CA . LEU A 1 77 ? -2.622 10.389 -20.816 1.00 72.31 77 LEU A CA 1
ATOM 593 C C . LEU A 1 77 ? -3.860 10.077 -19.954 1.00 72.31 77 LEU A C 1
ATOM 595 O O . LEU A 1 77 ? -4.032 10.668 -18.889 1.00 72.31 77 LEU A O 1
ATOM 599 N N . LEU A 1 78 ? -4.672 9.093 -20.360 1.00 77.62 78 LEU A N 1
ATOM 600 C CA . LEU A 1 78 ? -5.832 8.624 -19.595 1.00 77.62 78 LEU A CA 1
ATOM 601 C C . LEU A 1 78 ? -5.431 7.958 -18.274 1.00 77.62 78 LEU A C 1
ATOM 603 O O . LEU A 1 78 ? -6.064 8.211 -17.250 1.00 77.62 78 LEU A O 1
ATOM 607 N N . PHE A 1 79 ? -4.379 7.139 -18.273 1.00 76.44 79 PHE A N 1
ATOM 608 C CA . PHE A 1 79 ? -3.857 6.494 -17.072 1.00 76.44 79 PHE A CA 1
ATOM 609 C C . PHE A 1 79 ? -3.392 7.539 -16.055 1.00 76.44 79 PHE A C 1
ATOM 611 O O . PHE A 1 79 ? -3.841 7.519 -14.912 1.00 76.44 79 PHE A O 1
ATOM 618 N N . TRP A 1 80 ? -2.551 8.494 -16.461 1.00 74.56 80 TRP A N 1
ATOM 619 C CA . TRP A 1 80 ? -2.077 9.562 -15.583 1.00 74.56 80 TRP A CA 1
ATOM 620 C C . TRP A 1 80 ? -3.215 10.450 -15.106 1.00 74.56 80 TRP A C 1
ATOM 622 O O . TRP A 1 80 ? -3.259 10.778 -13.926 1.00 74.56 80 TRP A O 1
ATOM 632 N N . ALA A 1 81 ? -4.176 10.777 -15.965 1.00 78.38 81 ALA A N 1
ATOM 633 C CA . ALA A 1 81 ? -5.357 11.529 -15.567 1.00 78.38 81 ALA A CA 1
ATOM 634 C C . ALA A 1 81 ? -6.195 10.791 -14.514 1.00 78.38 81 ALA A C 1
ATOM 636 O O . ALA A 1 81 ? -6.553 11.380 -13.494 1.00 78.38 81 ALA A O 1
ATOM 637 N N . ALA A 1 82 ? -6.451 9.495 -14.710 1.00 80.56 82 ALA A N 1
ATOM 638 C CA . ALA A 1 82 ? -7.140 8.656 -13.732 1.00 80.56 82 ALA A CA 1
ATOM 639 C C . ALA A 1 82 ? -6.362 8.571 -12.408 1.00 80.56 82 ALA A C 1
ATOM 641 O O . ALA A 1 82 ? -6.954 8.633 -11.330 1.00 80.56 82 ALA A O 1
ATOM 642 N N . GLN A 1 83 ? -5.032 8.501 -12.476 1.00 76.00 83 GLN A N 1
ATOM 643 C CA . GLN A 1 83 ? -4.175 8.506 -11.294 1.00 76.00 83 GLN A CA 1
ATOM 644 C C . GLN A 1 83 ? -4.175 9.851 -10.564 1.00 76.00 83 GLN A C 1
ATOM 646 O O . GLN A 1 83 ? -4.218 9.881 -9.336 1.00 76.00 83 GLN A O 1
ATOM 651 N N . GLN A 1 84 ? -4.158 10.969 -11.289 1.00 77.25 84 GLN A N 1
ATOM 652 C CA . GLN A 1 84 ? -4.219 12.304 -10.693 1.00 77.25 84 GLN A CA 1
ATOM 653 C C . GLN A 1 84 ?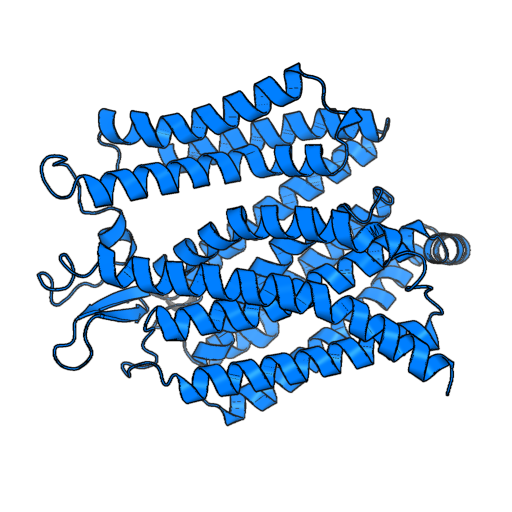 -5.583 12.579 -10.064 1.00 77.25 84 GLN A C 1
ATOM 655 O O . GLN A 1 84 ? -5.640 13.110 -8.951 1.00 77.25 84 GLN A O 1
ATOM 660 N N . PHE A 1 85 ? -6.667 12.146 -10.717 1.00 83.56 85 PHE A N 1
ATOM 661 C CA . PHE A 1 85 ? -8.005 12.129 -10.128 1.00 83.56 85 PHE A CA 1
ATOM 662 C C . PHE A 1 85 ? -8.000 11.356 -8.807 1.00 83.56 85 PHE A C 1
ATOM 664 O O . PHE A 1 85 ? -8.472 11.864 -7.790 1.00 83.56 85 PHE A O 1
ATOM 671 N N . TRP A 1 86 ? -7.412 10.155 -8.812 1.00 78.31 86 TRP A N 1
ATOM 672 C CA . TRP A 1 86 ? -7.342 9.297 -7.638 1.00 78.31 86 TRP A CA 1
ATOM 673 C C . TRP A 1 86 ? -6.578 9.934 -6.479 1.00 78.31 86 TRP A C 1
ATOM 675 O O . TRP A 1 86 ? -7.160 10.060 -5.410 1.00 78.31 86 TRP A O 1
ATOM 685 N N . ILE A 1 87 ? -5.323 10.372 -6.663 1.00 76.94 87 ILE A N 1
ATOM 686 C CA . ILE A 1 87 ? -4.542 10.984 -5.566 1.00 76.94 87 ILE A CA 1
ATOM 687 C C . ILE A 1 87 ? -5.295 12.178 -4.990 1.00 76.94 87 ILE A C 1
ATOM 689 O O . ILE A 1 87 ? -5.462 12.291 -3.777 1.00 76.94 87 ILE A O 1
ATOM 693 N N . SER A 1 88 ? -5.747 13.057 -5.885 1.00 82.19 88 SER A N 1
ATOM 694 C CA . SER A 1 88 ? -6.355 14.324 -5.506 1.00 82.19 88 SER A CA 1
ATOM 695 C C . SER A 1 88 ? -7.656 14.091 -4.744 1.00 82.19 88 SER A C 1
ATOM 697 O O . SER A 1 88 ? -7.924 14.779 -3.766 1.00 82.19 88 SER A O 1
ATOM 699 N N . GLY A 1 89 ? -8.448 13.100 -5.166 1.00 81.00 89 GLY A N 1
ATOM 700 C CA . GLY A 1 89 ? -9.717 12.726 -4.547 1.00 81.00 89 GLY A CA 1
ATOM 701 C C . GLY A 1 89 ? -9.612 11.716 -3.400 1.00 81.00 89 GLY A C 1
ATOM 702 O O . GLY A 1 89 ? -10.624 11.468 -2.744 1.00 81.00 89 GLY A O 1
ATOM 703 N N . PHE A 1 90 ? -8.436 11.131 -3.138 1.00 80.00 90 PHE A N 1
ATOM 704 C CA . PHE A 1 90 ? -8.287 9.970 -2.253 1.00 80.00 90 PHE A CA 1
ATOM 705 C C . PHE A 1 90 ? -8.796 10.245 -0.840 1.00 80.00 90 PHE A C 1
ATOM 707 O O . PHE A 1 90 ? -9.643 9.507 -0.340 1.00 80.00 90 PHE A O 1
ATOM 714 N N . SER A 1 91 ? -8.338 11.326 -0.199 1.00 80.69 91 SER A N 1
ATOM 715 C CA . SER A 1 91 ? -8.781 11.664 1.160 1.00 80.69 91 SER A CA 1
ATOM 716 C C . SER A 1 91 ? -10.291 11.913 1.223 1.00 80.69 91 SER A C 1
ATOM 718 O O . SER A 1 91 ? -10.938 11.463 2.167 1.00 80.69 91 SER A O 1
ATOM 720 N N . GLY A 1 92 ? -10.868 12.508 0.176 1.00 84.69 92 GLY A N 1
ATOM 721 C CA . GLY A 1 92 ? -12.311 12.697 0.030 1.00 84.69 92 GLY A CA 1
ATOM 722 C C . GLY A 1 92 ? -13.090 11.388 -0.081 1.00 84.69 92 GLY A C 1
ATOM 723 O O . GLY A 1 92 ? -14.086 11.208 0.619 1.00 84.69 92 GLY A O 1
ATOM 724 N N . LEU A 1 93 ? -12.618 10.445 -0.901 1.00 81.81 93 LEU A N 1
ATOM 725 C CA . LEU A 1 93 ? -13.235 9.123 -1.027 1.00 81.81 93 LEU A CA 1
ATOM 726 C C . LEU A 1 93 ? -13.146 8.333 0.284 1.00 81.81 93 LEU A C 1
ATOM 728 O O . LEU A 1 93 ? -14.111 7.679 0.675 1.00 81.81 93 LEU A O 1
ATOM 732 N N . MET A 1 94 ? -12.006 8.410 0.975 1.00 78.62 94 MET A N 1
ATOM 733 C CA . MET A 1 94 ? -11.809 7.748 2.266 1.00 78.62 94 MET A CA 1
ATOM 734 C C . MET A 1 94 ? -12.696 8.341 3.346 1.00 78.62 94 MET A C 1
ATOM 736 O O . MET A 1 94 ? -13.364 7.594 4.057 1.00 78.62 94 MET A O 1
ATOM 740 N N . GLY A 1 95 ? -12.796 9.667 3.410 1.00 81.19 95 GLY A N 1
ATOM 741 C CA . GLY A 1 95 ? -13.768 10.315 4.276 1.00 81.19 95 GLY A CA 1
ATOM 742 C C . GLY A 1 95 ? -15.193 9.867 3.959 1.00 81.19 95 GLY A C 1
ATOM 743 O O . GLY A 1 95 ? -15.930 9.493 4.868 1.00 81.19 95 GLY A O 1
ATOM 744 N N . TYR A 1 96 ? -15.586 9.856 2.681 1.00 84.00 96 TYR A N 1
ATOM 745 C CA . TYR A 1 96 ? -16.943 9.476 2.279 1.00 84.00 96 TYR A CA 1
ATOM 746 C C . TYR A 1 96 ? -17.275 8.023 2.629 1.00 84.00 96 TYR A C 1
ATOM 748 O O . TYR A 1 96 ? -18.375 7.749 3.099 1.00 84.00 96 TYR A O 1
ATOM 756 N N . ALA A 1 97 ? -16.323 7.103 2.466 1.00 79.19 97 ALA A N 1
ATOM 757 C CA . ALA A 1 97 ? -16.486 5.711 2.877 1.00 79.19 97 ALA A CA 1
ATOM 758 C C . ALA A 1 97 ? -16.677 5.571 4.398 1.00 79.19 97 ALA A C 1
ATOM 760 O O . ALA A 1 97 ? -17.465 4.744 4.850 1.00 79.19 97 ALA A O 1
ATOM 761 N N . MET A 1 98 ? -15.976 6.389 5.189 1.00 77.75 98 MET A N 1
ATOM 762 C CA . MET A 1 98 ? -16.018 6.327 6.651 1.00 77.75 98 MET A CA 1
ATOM 763 C C . MET A 1 98 ? -17.244 7.014 7.261 1.00 77.75 98 MET A C 1
ATOM 765 O O . MET A 1 98 ? -17.799 6.515 8.234 1.00 77.75 98 MET A O 1
ATOM 769 N N . PHE A 1 99 ? -17.666 8.158 6.721 1.00 83.44 99 PHE A N 1
ATOM 770 C CA . PHE A 1 99 ? -18.766 8.962 7.265 1.00 83.44 9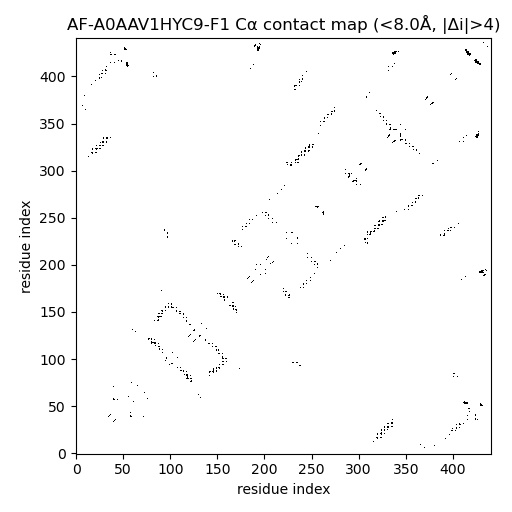9 PHE A CA 1
ATOM 771 C C . PHE A 1 99 ? -19.661 9.535 6.150 1.00 83.44 99 PHE A C 1
ATOM 773 O O . PHE A 1 99 ? -19.797 10.757 6.018 1.00 83.44 99 PHE A O 1
ATOM 780 N N . PRO A 1 100 ? -20.347 8.680 5.362 1.00 82.50 100 PRO A N 1
ATOM 781 C CA . PRO A 1 100 ? -21.076 9.106 4.161 1.00 82.50 100 PRO A CA 1
ATOM 782 C C . PRO A 1 100 ? -22.183 10.124 4.459 1.00 82.50 100 PRO A C 1
ATOM 784 O O . PRO A 1 100 ? -22.419 11.041 3.678 1.00 82.50 100 PRO A O 1
ATOM 787 N N . ARG A 1 101 ? -22.838 10.008 5.623 1.00 85.81 101 ARG A N 1
ATOM 788 C CA . ARG A 1 101 ? -23.938 10.893 6.049 1.00 85.81 101 ARG A CA 1
ATOM 789 C C . ARG A 1 101 ? -23.480 12.299 6.456 1.00 85.81 101 ARG A C 1
ATOM 791 O O . ARG A 1 101 ? -24.310 13.194 6.574 1.00 85.81 101 ARG A O 1
ATOM 798 N N . CYS A 1 102 ? -22.182 12.500 6.679 1.00 87.75 102 CYS A N 1
ATOM 799 C CA . CYS A 1 102 ? -21.623 13.775 7.137 1.00 87.75 102 CYS A CA 1
ATOM 800 C C . CYS A 1 102 ? -21.110 14.653 5.986 1.00 87.75 102 CYS A C 1
ATOM 802 O O . CYS A 1 102 ? -20.743 15.812 6.214 1.00 87.75 102 CYS A O 1
ATOM 804 N N . PHE A 1 103 ? -21.100 14.126 4.759 1.00 89.94 103 PHE A N 1
ATOM 805 C CA . PHE A 1 103 ? -20.836 14.894 3.548 1.00 89.94 103 PHE A CA 1
ATOM 806 C C . PHE A 1 103 ? -22.111 15.576 3.068 1.00 89.94 103 PHE A C 1
ATOM 808 O O . PHE A 1 103 ? -23.130 14.930 2.829 1.00 89.94 103 PHE A O 1
ATOM 815 N N . ARG A 1 104 ? -22.051 16.896 2.881 1.00 91.62 104 ARG A N 1
ATOM 816 C CA . ARG A 1 104 ? -23.086 17.628 2.150 1.00 91.62 104 ARG A CA 1
ATOM 817 C C . ARG A 1 104 ? -22.820 17.489 0.655 1.00 91.62 104 ARG A C 1
ATOM 819 O O . ARG A 1 104 ? -21.680 17.308 0.230 1.00 91.62 104 ARG A O 1
ATOM 826 N N . ALA A 1 105 ? -23.864 17.677 -0.149 1.00 90.38 105 ALA A N 1
ATOM 827 C CA . ALA A 1 105 ? -23.743 17.683 -1.607 1.00 90.38 105 ALA A CA 1
ATOM 828 C C . ALA A 1 105 ? -22.658 18.662 -2.096 1.00 90.38 105 ALA A C 1
ATOM 830 O O . ALA A 1 105 ? -21.888 18.325 -2.988 1.00 90.38 105 ALA A O 1
ATOM 831 N N . ILE A 1 106 ? -22.535 19.832 -1.456 1.00 91.69 106 ILE A N 1
ATOM 832 C CA . ILE A 1 106 ? -21.511 20.824 -1.807 1.00 91.69 106 ILE A CA 1
ATOM 833 C C . ILE A 1 106 ? -20.080 20.323 -1.569 1.00 91.69 106 ILE A C 1
ATOM 835 O O . ILE A 1 106 ? -19.205 20.609 -2.377 1.00 91.69 106 ILE A O 1
ATOM 839 N N . ASP A 1 107 ? -19.839 19.533 -0.518 1.00 90.62 107 ASP A N 1
ATOM 840 C CA . ASP A 1 107 ? -18.505 18.995 -0.233 1.00 90.62 107 ASP A CA 1
ATOM 841 C C . ASP A 1 107 ? -18.102 17.986 -1.310 1.00 90.62 107 ASP A C 1
ATOM 843 O O . ASP A 1 107 ? -16.980 18.017 -1.805 1.00 90.62 107 ASP A O 1
ATOM 847 N N . LEU A 1 108 ? -19.044 17.132 -1.723 1.00 89.88 108 LEU A N 1
ATOM 848 C CA . LEU A 1 108 ? -18.833 16.170 -2.804 1.00 89.88 108 LEU A CA 1
ATOM 849 C C . LEU A 1 108 ? -18.591 16.873 -4.140 1.00 89.88 108 LEU A C 1
ATOM 851 O O . LEU A 1 108 ? -17.671 16.495 -4.860 1.00 89.88 108 LEU A O 1
ATOM 855 N N . ILE A 1 109 ? -19.361 17.921 -4.449 1.00 92.12 109 ILE A N 1
ATOM 856 C CA . ILE A 1 109 ? -19.159 18.728 -5.658 1.00 92.12 109 ILE A CA 1
ATOM 857 C C . ILE A 1 109 ? -17.761 19.347 -5.651 1.00 92.12 109 ILE A C 1
ATOM 859 O O . ILE A 1 109 ? -17.062 19.245 -6.656 1.00 92.12 109 ILE A O 1
ATOM 863 N N . ILE A 1 110 ? -17.322 19.936 -4.533 1.00 91.06 110 ILE A N 1
ATOM 864 C CA . ILE A 1 110 ? -15.980 20.523 -4.412 1.00 91.06 110 ILE A CA 1
ATOM 865 C C . ILE A 1 110 ? -14.910 19.453 -4.635 1.00 91.06 110 ILE A C 1
ATOM 867 O O . ILE A 1 110 ? -14.027 19.649 -5.465 1.00 91.06 110 ILE A O 1
ATOM 871 N N . ILE A 1 111 ? -15.005 18.312 -3.949 1.00 90.44 111 ILE A N 1
ATOM 872 C CA . ILE A 1 111 ? -14.018 17.228 -4.044 1.00 90.44 111 ILE A CA 1
ATOM 873 C C . ILE A 1 111 ? -13.929 16.685 -5.469 1.00 90.44 111 ILE A C 1
ATOM 875 O O . ILE A 1 111 ? -12.832 16.561 -6.010 1.00 90.44 111 ILE A O 1
ATOM 879 N N . VAL A 1 112 ? -15.073 16.403 -6.097 1.00 90.69 112 VAL A N 1
ATOM 880 C CA . VAL A 1 112 ? -15.121 15.902 -7.474 1.00 90.69 112 VAL A CA 1
ATOM 881 C C . VAL A 1 112 ? -14.591 16.954 -8.442 1.00 90.69 112 VAL A C 1
ATOM 883 O O . VAL A 1 112 ? -13.774 16.622 -9.291 1.00 90.69 112 VAL A O 1
ATOM 886 N N . THR A 1 113 ? -14.980 18.221 -8.300 1.00 91.50 113 THR A N 1
ATOM 887 C CA . THR A 1 113 ? -14.512 19.302 -9.186 1.00 91.50 113 THR A CA 1
ATOM 888 C C . THR A 1 113 ? -13.002 19.492 -9.080 1.00 91.50 113 THR A C 1
ATOM 890 O O . THR A 1 113 ? -12.325 19.614 -10.097 1.00 91.50 113 THR A O 1
ATOM 893 N N . LEU A 1 114 ? -12.458 19.462 -7.862 1.00 89.56 114 LEU A N 1
ATOM 894 C CA . LEU A 1 114 ? -11.023 19.540 -7.600 1.00 89.56 114 LEU A CA 1
ATOM 895 C C . LEU A 1 114 ? -10.269 18.343 -8.201 1.00 89.56 114 LEU A C 1
ATOM 897 O O . LEU A 1 114 ? -9.284 18.531 -8.917 1.00 89.56 114 LEU A O 1
ATOM 901 N N . ALA A 1 115 ? -10.754 17.119 -7.974 1.00 87.00 115 ALA A N 1
ATOM 902 C CA . ALA A 1 115 ? -10.144 15.904 -8.510 1.00 87.00 115 ALA A CA 1
ATOM 903 C C . ALA A 1 115 ? -10.210 15.839 -10.048 1.00 87.00 115 ALA A C 1
ATOM 905 O O . ALA A 1 115 ? -9.208 15.535 -10.696 1.00 87.00 115 ALA A O 1
ATOM 906 N N . VAL A 1 116 ? -11.361 16.174 -10.646 1.00 89.62 116 VAL A N 1
ATOM 907 C CA . VAL A 1 116 ? -11.526 16.267 -12.107 1.00 89.62 116 VAL A CA 1
ATOM 908 C C . VAL A 1 116 ? -10.649 17.377 -12.671 1.00 89.62 116 VAL A C 1
ATOM 910 O O . VAL A 1 116 ? -9.992 17.158 -13.680 1.00 89.62 116 VAL A O 1
ATOM 913 N N . GLY A 1 117 ? -10.576 18.539 -12.020 1.00 86.62 117 GLY A N 1
ATOM 914 C CA . GLY A 1 117 ? -9.706 19.641 -12.433 1.00 86.62 117 GLY A CA 1
ATOM 915 C C . GLY A 1 117 ? -8.237 19.219 -12.516 1.00 86.62 117 GLY A C 1
ATOM 916 O O . GLY A 1 117 ? -7.582 19.481 -13.521 1.00 86.62 117 GLY A O 1
ATOM 917 N N . SER A 1 118 ? -7.744 18.483 -11.515 1.00 84.44 118 SER A N 1
ATOM 918 C CA . SER A 1 118 ? -6.385 17.912 -11.507 1.00 84.44 118 SER A CA 1
ATOM 919 C C . SER A 1 118 ? -6.145 16.947 -12.680 1.00 84.44 118 SER A C 1
ATOM 921 O O . SER A 1 118 ? -5.139 17.042 -13.392 1.00 84.44 118 SER A O 1
ATOM 923 N N . ALA A 1 119 ? 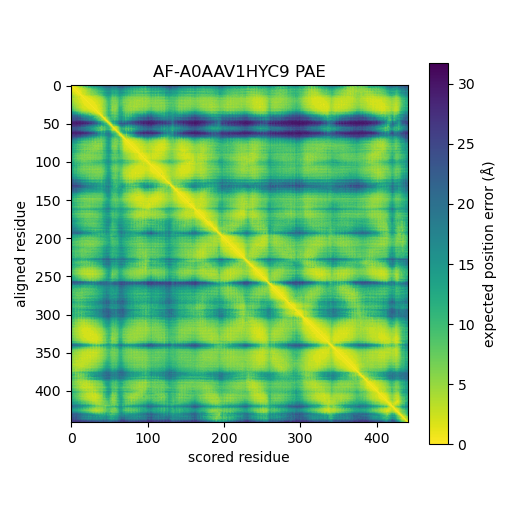-7.111 16.068 -12.960 1.00 85.38 119 ALA A N 1
ATOM 924 C CA . ALA A 1 119 ? -7.056 15.171 -14.112 1.00 85.38 119 ALA A CA 1
ATOM 925 C C . ALA A 1 119 ? -7.102 15.927 -15.450 1.00 85.38 119 ALA A C 1
ATOM 927 O O . ALA A 1 119 ? -6.332 15.621 -16.357 1.00 85.38 119 ALA A O 1
ATOM 928 N N . MET A 1 120 ? -7.947 16.955 -15.564 1.00 83.62 120 MET A N 1
ATOM 929 C CA . MET A 1 120 ? -8.085 17.779 -16.766 1.00 83.62 120 MET A CA 1
ATOM 930 C C . MET A 1 120 ? -6.822 18.578 -17.068 1.00 83.62 120 MET A C 1
ATOM 932 O O . MET A 1 120 ? -6.462 18.714 -18.233 1.00 83.62 120 MET A O 1
ATOM 936 N N . VAL A 1 121 ? -6.090 19.052 -16.057 1.00 79.12 121 VAL A N 1
ATOM 937 C CA . VAL A 1 121 ? -4.782 19.682 -16.297 1.00 79.12 121 VAL A CA 1
ATOM 938 C C . VAL A 1 121 ? -3.793 18.688 -16.912 1.00 79.12 121 VAL A C 1
ATOM 940 O O . VAL A 1 121 ? -3.023 19.061 -17.793 1.00 79.12 121 VAL A O 1
ATOM 943 N N . THR A 1 122 ? -3.868 17.411 -16.541 1.00 74.94 122 THR A N 1
ATOM 944 C CA . THR A 1 122 ? -3.055 16.358 -17.171 1.00 74.94 122 THR A CA 1
ATOM 945 C C . THR A 1 122 ? -3.533 16.036 -18.591 1.00 74.94 122 THR A C 1
ATOM 947 O O . THR A 1 122 ? -2.712 15.889 -19.490 1.00 74.94 122 THR A O 1
ATOM 950 N N . LEU A 1 123 ? -4.851 15.969 -18.820 1.00 77.00 123 LEU A N 1
ATOM 951 C CA . LEU A 1 123 ? -5.437 15.633 -20.127 1.00 77.00 123 LEU A CA 1
ATOM 952 C C . LEU A 1 123 ? -5.339 16.760 -21.162 1.00 77.00 123 LEU A C 1
ATOM 954 O O . LEU A 1 123 ? -5.221 16.485 -22.348 1.00 77.00 123 LEU A O 1
ATOM 958 N N . ILE A 1 124 ? -5.457 18.012 -20.727 1.00 76.94 124 ILE A N 1
ATOM 959 C CA . ILE A 1 124 ? -5.625 19.187 -21.595 1.00 76.94 124 ILE A CA 1
ATOM 960 C C . ILE A 1 124 ? -4.426 20.124 -21.454 1.00 76.94 124 ILE A C 1
ATOM 962 O O . ILE A 1 124 ? -3.858 20.566 -22.450 1.00 76.94 124 ILE A O 1
ATOM 966 N N . GLY A 1 125 ? -4.014 20.403 -20.215 1.00 66.94 125 GLY A N 1
ATOM 967 C CA . GLY A 1 125 ? -2.924 21.334 -19.921 1.00 66.94 125 GLY A CA 1
ATOM 968 C C . GLY A 1 125 ? -1.560 20.829 -20.386 1.00 66.94 125 GLY A C 1
ATOM 969 O O . GLY A 1 125 ? -0.808 21.598 -20.982 1.00 66.94 125 GLY A O 1
ATOM 970 N N . ALA A 1 126 ? -1.246 19.547 -20.173 1.00 64.75 126 ALA A N 1
ATOM 971 C CA . ALA A 1 126 ? 0.032 18.984 -20.616 1.00 64.75 126 ALA A CA 1
ATOM 972 C C . ALA A 1 126 ? 0.171 18.952 -22.157 1.00 64.75 126 ALA A C 1
ATOM 974 O O . ALA A 1 126 ? 1.198 19.423 -22.650 1.00 64.75 126 ALA A O 1
ATOM 975 N N . PRO A 1 127 ? -0.842 18.519 -22.943 1.00 66.31 127 PRO A N 1
ATOM 976 C CA . PRO A 1 127 ? -0.764 18.573 -24.406 1.00 66.31 127 PRO A CA 1
ATOM 977 C C . PRO A 1 127 ? -0.723 19.989 -24.988 1.00 66.31 127 PRO A C 1
ATOM 979 O O . PRO A 1 127 ? 0.074 20.238 -25.888 1.00 66.31 127 PRO A O 1
ATOM 982 N N . LEU A 1 128 ? -1.557 20.912 -24.490 1.00 66.00 128 LEU A N 1
ATOM 983 C CA . LEU A 1 128 ? -1.654 22.273 -25.039 1.00 66.00 128 LEU A CA 1
ATOM 984 C C . LEU A 1 128 ? -0.494 23.178 -24.614 1.00 66.00 128 LEU A C 1
ATOM 986 O O . LEU A 1 128 ? -0.110 24.073 -25.360 1.00 66.00 128 LEU A O 1
ATOM 990 N N . GLY A 1 129 ? 0.049 22.972 -23.414 1.00 60.62 129 GLY A N 1
ATOM 991 C CA . GLY A 1 129 ? 1.144 23.781 -22.879 1.00 60.62 129 GLY A CA 1
ATOM 992 C C . GLY A 1 129 ? 2.538 23.289 -23.262 1.00 60.62 129 GLY A C 1
ATOM 993 O O . GLY A 1 129 ? 3.517 23.887 -22.823 1.00 60.62 129 GLY A O 1
ATOM 994 N N . HIS A 1 130 ? 2.640 22.188 -24.019 1.00 63.94 130 HIS A N 1
ATOM 995 C CA . HIS A 1 130 ? 3.898 21.478 -24.289 1.00 63.94 130 HIS A CA 1
ATOM 996 C C . HIS A 1 130 ? 4.731 21.227 -23.019 1.00 63.94 130 HIS A C 1
ATOM 998 O O . HIS A 1 130 ? 5.962 21.187 -23.061 1.00 63.94 130 HIS A O 1
ATOM 1004 N N . TYR A 1 131 ? 4.064 21.082 -21.870 1.00 56.56 131 TYR A N 1
ATOM 1005 C CA . TYR A 1 131 ? 4.740 20.827 -20.611 1.00 56.56 131 TYR A CA 1
ATOM 1006 C C . TYR A 1 131 ? 5.260 19.396 -20.618 1.00 56.56 131 TYR A C 1
ATOM 1008 O O . TYR A 1 131 ? 4.506 18.457 -20.880 1.00 56.56 131 TYR A O 1
ATOM 1016 N N . ASP A 1 132 ? 6.533 19.224 -20.261 1.00 54.50 132 ASP A N 1
ATOM 1017 C CA . ASP A 1 132 ? 7.008 17.917 -19.826 1.00 54.50 132 ASP A CA 1
ATOM 1018 C C . ASP A 1 132 ? 6.119 17.472 -18.654 1.00 54.50 132 ASP A C 1
ATOM 1020 O O . ASP A 1 132 ? 5.828 18.256 -17.741 1.00 54.50 132 ASP A O 1
ATOM 1024 N N . LEU A 1 133 ? 5.671 16.220 -18.682 1.00 52.03 133 LEU A N 1
ATOM 1025 C CA . LEU A 1 133 ? 4.885 15.610 -17.612 1.00 52.03 133 LEU A CA 1
ATOM 1026 C C . LEU A 1 133 ? 5.656 15.598 -16.272 1.00 52.03 133 LEU A C 1
ATOM 1028 O O . LEU A 1 133 ? 5.038 15.471 -15.218 1.00 52.03 133 LEU A O 1
ATOM 1032 N N . ASN A 1 134 ? 6.977 15.825 -16.301 1.00 50.88 134 ASN A N 1
ATOM 1033 C CA . ASN A 1 134 ? 7.827 16.067 -15.128 1.00 50.88 134 ASN A CA 1
ATOM 1034 C C . ASN A 1 134 ? 7.912 17.537 -14.677 1.00 50.88 134 ASN A C 1
ATOM 1036 O O . ASN A 1 134 ? 8.693 17.857 -13.778 1.00 50.88 134 ASN A O 1
ATOM 1040 N N . SER A 1 135 ? 7.168 18.460 -15.290 1.00 60.28 135 SER A N 1
ATOM 1041 C CA . SER A 1 135 ? 7.225 19.868 -14.897 1.00 60.28 135 SER A CA 1
ATOM 1042 C C . SER A 1 135 ? 6.814 20.038 -13.431 1.00 60.28 135 SER A C 1
ATOM 1044 O O . SER A 1 135 ? 5.816 19.484 -12.966 1.00 60.28 135 SER A O 1
ATOM 1046 N N . ASN A 1 136 ? 7.563 20.862 -12.692 1.00 60.78 136 ASN A N 1
ATOM 1047 C CA . ASN A 1 136 ? 7.277 21.145 -11.281 1.00 60.78 136 ASN A CA 1
ATOM 1048 C C . ASN A 1 136 ? 5.841 21.654 -11.065 1.00 60.78 136 ASN A C 1
ATOM 1050 O O . ASN A 1 136 ? 5.263 21.433 -10.006 1.00 60.78 136 ASN A O 1
ATOM 1054 N N . LEU A 1 137 ? 5.250 22.298 -12.078 1.00 62.56 137 LEU A N 1
ATOM 1055 C CA . LEU A 1 137 ? 3.864 22.760 -12.068 1.00 62.56 137 LEU A CA 1
ATOM 1056 C C . LEU A 1 137 ? 2.865 21.590 -12.008 1.00 62.56 137 LEU A C 1
ATOM 1058 O O . LEU A 1 137 ? 1.940 21.617 -11.195 1.00 62.56 137 LEU A O 1
ATOM 1062 N N . LEU A 1 138 ? 3.080 20.545 -12.816 1.00 62.16 138 LEU A N 1
ATOM 1063 C CA . LEU A 1 138 ? 2.249 19.334 -12.840 1.00 62.16 138 LEU A CA 1
ATOM 1064 C C . LEU A 1 138 ? 2.425 18.464 -11.586 1.00 62.16 138 LEU A C 1
ATOM 1066 O O . LEU A 1 138 ? 1.551 17.658 -11.281 1.00 62.16 138 LEU A O 1
ATOM 1070 N N . VAL A 1 139 ? 3.509 18.652 -10.827 1.00 64.31 139 VAL A N 1
ATOM 1071 C CA . VAL A 1 139 ? 3.734 18.004 -9.521 1.00 64.31 139 VAL A CA 1
ATOM 1072 C C . VAL A 1 139 ? 3.134 18.821 -8.366 1.00 64.31 139 VAL A C 1
ATOM 1074 O O . VAL A 1 139 ? 2.545 18.266 -7.432 1.00 64.31 139 VAL A O 1
ATOM 1077 N N . LEU A 1 140 ? 3.242 20.151 -8.421 1.00 68.81 140 LEU A N 1
ATOM 1078 C CA . LEU A 1 140 ? 2.743 21.050 -7.378 1.00 68.81 140 LEU A CA 1
ATOM 1079 C C . LEU A 1 140 ? 1.211 21.116 -7.362 1.00 68.81 140 LEU A C 1
ATOM 1081 O O . LEU A 1 140 ? 0.609 21.116 -6.288 1.00 68.81 140 LEU A O 1
ATOM 1085 N N . LEU A 1 141 ? 0.572 21.139 -8.534 1.00 72.56 141 LEU A N 1
ATOM 1086 C CA . LEU A 1 141 ? -0.878 21.288 -8.637 1.00 72.56 141 LEU A CA 1
ATOM 1087 C C . LEU A 1 141 ? -1.650 20.145 -7.943 1.00 72.56 141 LEU A C 1
ATOM 1089 O O . LEU A 1 141 ? -2.478 20.459 -7.087 1.00 72.56 141 LEU A O 1
ATOM 1093 N N . PRO A 1 142 ? -1.371 18.848 -8.192 1.00 72.06 142 PRO A N 1
ATOM 1094 C CA . PRO A 1 142 ? -2.017 17.760 -7.458 1.00 72.06 142 PRO A CA 1
ATOM 1095 C C . PRO A 1 142 ? -1.820 17.862 -5.947 1.00 72.06 142 PRO A C 1
ATOM 1097 O O . PRO A 1 142 ? -2.726 17.531 -5.189 1.00 72.06 142 PRO A O 1
ATOM 1100 N N . THR A 1 143 ? -0.671 18.369 -5.492 1.00 74.56 143 THR A N 1
ATOM 1101 C CA . THR A 1 143 ? -0.389 18.563 -4.062 1.00 74.56 143 THR A CA 1
ATOM 1102 C C . THR A 1 143 ? -1.321 19.613 -3.451 1.00 74.56 143 THR A C 1
ATOM 1104 O O . THR A 1 143 ? -1.936 19.367 -2.413 1.00 74.56 143 THR A O 1
ATOM 1107 N N . VAL A 1 144 ? -1.488 20.761 -4.118 1.00 81.69 144 VAL A N 1
ATOM 1108 C CA . VAL A 1 144 ? -2.406 21.829 -3.681 1.00 81.69 144 VAL A CA 1
ATOM 1109 C C . VAL A 1 144 ? -3.857 21.348 -3.707 1.00 81.69 144 VAL A C 1
ATOM 1111 O O . VAL A 1 144 ? -4.599 21.568 -2.750 1.00 81.69 144 VAL A O 1
ATOM 1114 N N . VAL A 1 145 ? -4.257 20.641 -4.766 1.00 84.62 145 VAL A N 1
ATOM 1115 C CA . VAL A 1 145 ? -5.604 20.069 -4.894 1.00 84.62 145 VAL A CA 1
ATOM 1116 C C . VAL A 1 145 ? -5.868 19.045 -3.784 1.00 84.62 145 VAL A C 1
ATOM 1118 O O . VAL A 1 145 ? -6.904 19.114 -3.126 1.00 84.62 145 VAL A O 1
ATOM 1121 N N . THR A 1 146 ? -4.915 18.150 -3.511 1.00 83.25 146 THR A N 1
ATOM 1122 C CA . THR A 1 146 ? -5.008 17.151 -2.432 1.00 83.25 146 THR A CA 1
ATOM 1123 C C . THR A 1 146 ? -5.123 17.819 -1.062 1.00 83.25 146 THR A C 1
ATOM 1125 O O . THR A 1 146 ? -5.912 17.377 -0.224 1.00 83.25 146 THR A O 1
ATOM 1128 N N . ALA A 1 147 ? -4.382 18.906 -0.820 1.00 83.44 147 ALA A N 1
ATOM 1129 C CA . ALA A 1 147 ? -4.513 19.689 0.405 1.00 83.44 147 ALA A CA 1
ATOM 1130 C C . ALA A 1 147 ? -5.923 20.290 0.533 1.00 83.44 147 ALA A C 1
ATOM 1132 O O . ALA A 1 147 ? -6.549 20.156 1.585 1.00 83.44 147 ALA A O 1
ATOM 1133 N N . GLY A 1 148 ? -6.461 20.860 -0.552 1.00 85.94 148 GLY A N 1
ATOM 1134 C CA . GLY A 1 148 ? -7.836 21.361 -0.616 1.00 85.94 148 GLY A CA 1
ATOM 1135 C C . GLY A 1 148 ? -8.875 20.282 -0.296 1.00 85.94 148 GLY A C 1
ATOM 1136 O O . GLY A 1 148 ? -9.690 20.466 0.606 1.00 85.94 148 GLY A O 1
ATOM 1137 N N . VAL A 1 149 ? -8.794 19.120 -0.951 1.00 87.69 149 VAL A N 1
ATOM 1138 C CA . VAL A 1 149 ? -9.687 17.972 -0.700 1.00 87.69 149 VAL A CA 1
ATOM 1139 C C . VAL A 1 149 ? -9.565 17.465 0.738 1.00 87.69 149 VAL A C 1
ATOM 1141 O O . VAL A 1 149 ? -10.572 17.141 1.371 1.00 87.69 149 VAL A O 1
ATOM 1144 N N . THR A 1 150 ? -8.355 17.447 1.297 1.00 87.00 150 THR A N 1
ATOM 1145 C CA . THR A 1 150 ? -8.119 17.032 2.687 1.00 87.00 150 THR A CA 1
ATOM 1146 C C . THR A 1 150 ? -8.759 18.003 3.677 1.00 87.00 150 THR A C 1
ATOM 1148 O O . THR A 1 150 ? -9.408 17.564 4.625 1.00 87.00 150 THR A O 1
ATOM 1151 N N . ILE A 1 151 ? -8.672 19.313 3.432 1.00 87.38 151 ILE A N 1
ATOM 1152 C CA . ILE A 1 151 ? -9.351 20.334 4.243 1.00 87.38 151 ILE A CA 1
ATOM 1153 C C . ILE A 1 151 ? -10.876 20.179 4.144 1.00 87.38 151 ILE A C 1
ATOM 1155 O O . ILE A 1 151 ? -11.554 20.166 5.173 1.00 87.38 151 ILE A O 1
ATOM 1159 N N . THR A 1 152 ? -11.423 19.991 2.936 1.00 88.06 152 THR A N 1
ATOM 1160 C CA . THR A 1 152 ? -12.864 19.742 2.736 1.00 88.06 152 THR A CA 1
ATOM 1161 C C . THR A 1 152 ? -13.328 18.492 3.487 1.00 88.06 152 THR A C 1
ATOM 1163 O O . THR A 1 152 ? -14.351 18.511 4.175 1.00 88.06 152 THR A O 1
ATOM 1166 N N . THR A 1 153 ? -12.532 17.425 3.436 1.00 86.88 153 THR A N 1
ATOM 1167 C CA . THR A 1 153 ? -12.759 16.192 4.203 1.00 86.88 153 THR A CA 1
ATOM 1168 C C . THR A 1 153 ? -12.707 16.450 5.712 1.00 86.88 153 THR A C 1
ATOM 1170 O O . THR A 1 153 ? -13.527 15.920 6.463 1.00 86.88 153 THR A O 1
ATOM 1173 N N . GLY A 1 154 ? -11.811 17.332 6.162 1.00 85.12 154 GLY A N 1
ATOM 1174 C CA . GLY A 1 154 ? -11.727 17.801 7.544 1.00 85.12 154 GLY A CA 1
ATOM 1175 C C . GLY A 1 154 ? -13.033 18.408 8.054 1.00 85.12 154 GLY A C 1
ATOM 1176 O O . GLY A 1 154 ? -13.477 18.072 9.152 1.00 85.12 154 GLY A O 1
ATOM 1177 N N . PHE A 1 155 ? -13.720 19.224 7.251 1.00 86.75 155 PHE A N 1
ATOM 1178 C CA . PHE A 1 155 ? -15.027 19.770 7.639 1.00 86.75 155 PHE A CA 1
ATOM 1179 C C . PHE A 1 155 ? -16.097 18.686 7.800 1.00 86.75 155 PHE A C 1
ATOM 1181 O O . PHE A 1 155 ? -16.929 18.760 8.707 1.00 86.75 155 PHE A O 1
ATOM 1188 N N . ALA A 1 156 ? -16.069 17.652 6.959 1.00 86.62 156 ALA A N 1
ATOM 1189 C CA . ALA A 1 156 ? -16.950 16.502 7.111 1.00 86.62 156 ALA A CA 1
ATOM 1190 C C . ALA A 1 156 ? -16.619 15.689 8.376 1.00 86.62 156 ALA A C 1
ATOM 1192 O O . ALA A 1 156 ? -17.545 15.359 9.117 1.00 86.62 156 ALA A O 1
ATOM 1193 N N . SER A 1 157 ? -15.337 15.492 8.706 1.00 84.38 157 SER A N 1
ATOM 1194 C CA . SER A 1 157 ? -14.948 14.866 9.980 1.00 84.38 157 SER A CA 1
ATOM 1195 C C . SER A 1 157 ? -15.372 15.687 11.203 1.00 84.38 157 SER A C 1
ATOM 1197 O O . SER A 1 157 ? -15.839 15.116 12.181 1.00 84.38 157 SER A O 1
ATOM 1199 N N . ALA A 1 158 ? -15.321 17.022 11.136 1.00 85.94 158 ALA A N 1
ATOM 1200 C CA . ALA A 1 158 ? -15.778 17.885 12.226 1.00 85.94 158 ALA A CA 1
ATOM 1201 C C . ALA A 1 158 ? -17.284 17.766 12.485 1.00 85.94 158 ALA A C 1
ATOM 1203 O O . ALA A 1 158 ? -17.723 17.826 13.632 1.00 85.94 158 ALA A O 1
ATOM 1204 N N . ARG A 1 159 ? -18.081 17.574 11.426 1.00 87.62 159 ARG A N 1
ATOM 1205 C CA . ARG A 1 159 ? -19.523 17.313 11.546 1.00 87.62 159 ARG A CA 1
ATOM 1206 C C . ARG A 1 159 ? -19.818 15.914 12.074 1.00 87.62 159 ARG A C 1
ATOM 1208 O O . ARG A 1 159 ? -20.803 15.754 12.781 1.00 87.62 159 ARG A O 1
ATOM 1215 N N . TYR A 1 160 ? -18.988 14.931 11.728 1.00 84.56 160 TYR A N 1
ATOM 1216 C CA . TYR A 1 160 ? -19.110 13.567 12.238 1.00 84.56 160 TYR A CA 1
ATOM 1217 C C . TYR A 1 160 ? -18.834 13.500 13.742 1.00 84.56 160 TYR A C 1
ATOM 1219 O O . TYR A 1 160 ? -19.637 12.954 14.490 1.00 84.56 160 TYR A O 1
ATOM 1227 N N . THR A 1 161 ? -17.726 14.088 14.196 1.00 82.38 161 THR A N 1
ATOM 1228 C CA . THR A 1 161 ? -17.304 13.981 15.600 1.00 82.38 161 THR A CA 1
ATOM 1229 C C . THR A 1 161 ? -17.996 14.980 16.521 1.00 82.38 161 THR A C 1
ATOM 1231 O O . THR A 1 161 ? -18.030 14.771 17.729 1.00 82.38 161 THR A O 1
ATOM 1234 N N . GLY A 1 162 ? -18.466 16.120 15.996 1.00 82.50 162 GLY A N 1
ATOM 1235 C CA . GLY A 1 162 ? -18.924 17.253 16.812 1.00 82.50 162 GLY A CA 1
ATOM 1236 C C . GLY A 1 162 ? -17.811 17.912 17.645 1.00 82.50 162 GLY A C 1
ATOM 1237 O O . GLY A 1 162 ? -18.068 18.854 18.393 1.00 82.50 162 GLY A O 1
ATOM 1238 N N . SER A 1 163 ? -16.565 17.448 17.502 1.00 82.50 163 SER A N 1
ATOM 1239 C CA . SER A 1 163 ? -15.405 17.807 18.316 1.00 82.50 163 SER A CA 1
ATOM 1240 C C . SER A 1 163 ? -14.295 18.345 17.423 1.00 82.50 163 SER A C 1
ATOM 1242 O O . SER A 1 163 ? -13.796 17.664 16.523 1.00 82.50 163 SER A O 1
ATOM 1244 N N . LYS A 1 164 ? -13.863 19.583 17.697 1.00 81.38 164 LYS A N 1
ATOM 1245 C CA . LYS A 1 164 ? -12.755 20.222 16.965 1.00 81.38 164 LYS A CA 1
ATOM 1246 C C . LYS A 1 164 ? -11.438 19.462 17.141 1.00 81.38 164 LYS A C 1
ATOM 1248 O O . LYS A 1 164 ? -10.621 19.445 16.226 1.00 81.38 164 LYS A O 1
ATOM 1253 N N . VAL A 1 165 ? -11.246 18.830 18.299 1.00 83.62 165 VAL A N 1
ATOM 1254 C CA . VAL A 1 165 ? -10.042 18.048 18.604 1.00 83.62 165 VAL A CA 1
ATOM 1255 C C . VAL A 1 165 ? -10.007 16.782 17.751 1.00 83.62 165 VAL A C 1
ATOM 1257 O O . VAL A 1 165 ? -8.987 16.492 17.131 1.00 83.62 165 VAL A O 1
ATOM 1260 N N . ASP A 1 166 ? -11.126 16.069 17.638 1.00 79.69 166 ASP A N 1
ATOM 1261 C CA . ASP A 1 166 ? -11.177 14.830 16.854 1.00 79.69 166 ASP A CA 1
ATOM 1262 C C . ASP A 1 166 ? -11.158 15.100 15.349 1.00 79.69 166 ASP A C 1
ATOM 1264 O O . ASP A 1 166 ? -10.530 14.359 14.597 1.00 79.69 166 ASP A O 1
ATOM 1268 N N . ALA A 1 167 ? -11.729 16.225 14.909 1.00 81.06 167 ALA A N 1
ATOM 1269 C CA . ALA A 1 167 ? -11.570 16.707 13.538 1.00 81.06 167 ALA A CA 1
ATOM 1270 C C . ALA A 1 167 ? -10.094 16.959 13.184 1.00 81.06 167 ALA A C 1
ATOM 1272 O O . ALA A 1 167 ? -9.619 16.551 12.123 1.00 81.06 167 ALA A O 1
ATOM 1273 N N . ALA A 1 168 ? -9.344 17.596 14.092 1.00 82.81 168 ALA A N 1
ATOM 1274 C CA . ALA A 1 168 ? -7.912 17.812 13.915 1.00 82.81 168 ALA A CA 1
ATOM 1275 C C . ALA A 1 168 ? -7.138 16.484 13.880 1.00 82.81 168 ALA A C 1
ATOM 1277 O O . ALA A 1 168 ? -6.232 16.325 13.065 1.00 82.81 168 ALA A O 1
ATOM 1278 N N . ARG A 1 169 ? -7.526 15.498 14.700 1.00 83.69 169 ARG A N 1
ATOM 1279 C CA . ARG A 1 169 ? -6.938 14.148 14.674 1.00 83.69 169 ARG A CA 1
ATOM 1280 C C . ARG A 1 169 ? -7.184 13.443 13.334 1.00 83.69 169 ARG A C 1
ATOM 1282 O O . ARG A 1 169 ? -6.240 12.881 12.781 1.00 83.69 169 ARG A O 1
ATOM 1289 N N . TYR A 1 170 ? -8.391 13.528 12.767 1.00 80.44 170 TYR A N 1
ATOM 1290 C CA . TYR A 1 170 ? -8.680 13.006 11.423 1.00 80.44 170 TYR A CA 1
ATOM 1291 C C . TYR A 1 170 ? -7.843 13.692 10.338 1.00 80.44 170 TYR A C 1
ATOM 1293 O O . TYR A 1 170 ? -7.269 13.018 9.485 1.00 80.44 170 TYR A O 1
ATOM 1301 N N . LEU A 1 171 ? -7.713 15.020 10.387 1.00 82.12 171 LEU A N 1
ATOM 1302 C CA . LEU A 1 171 ? -6.846 15.765 9.468 1.00 82.12 171 LEU A CA 1
ATOM 1303 C C . LEU A 1 171 ? -5.380 15.323 9.574 1.00 82.12 171 LEU A C 1
ATOM 1305 O O . LEU A 1 171 ? -4.737 15.094 8.548 1.00 82.12 171 LEU A O 1
ATOM 1309 N N . CYS A 1 172 ? -4.868 15.128 10.793 1.00 81.12 172 CYS A N 1
ATOM 1310 C CA . CYS A 1 172 ? -3.532 14.576 11.014 1.00 81.12 172 CYS A CA 1
ATOM 1311 C C . CYS A 1 172 ? -3.387 13.172 10.415 1.00 81.12 172 CYS A C 1
ATOM 1313 O O . CYS A 1 172 ? -2.356 12.884 9.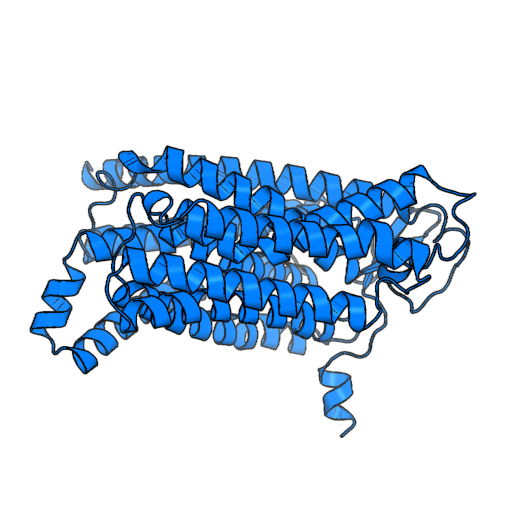813 1.00 81.12 172 CYS A O 1
ATOM 1315 N N . MET A 1 173 ? -4.402 12.308 10.518 1.00 78.44 173 MET A N 1
ATOM 1316 C CA . MET A 1 173 ? -4.365 10.976 9.901 1.00 78.44 173 MET A CA 1
ATOM 1317 C C . MET A 1 173 ? -4.261 11.031 8.376 1.00 78.44 173 MET A C 1
ATOM 1319 O O . MET A 1 173 ? -3.428 10.333 7.796 1.00 78.44 173 MET A O 1
ATOM 1323 N N . PHE A 1 174 ? -5.072 11.869 7.725 1.00 76.69 174 PHE A N 1
ATOM 1324 C CA . PHE A 1 174 ? -4.994 12.049 6.273 1.00 76.69 174 PHE A CA 1
ATOM 1325 C C . PHE A 1 174 ? -3.632 12.623 5.854 1.00 76.69 174 PHE A C 1
ATOM 1327 O O . PHE A 1 174 ? -3.031 12.138 4.894 1.00 76.69 174 PHE A O 1
ATOM 1334 N N . GLY A 1 175 ? -3.103 13.587 6.616 1.00 74.69 175 GLY A N 1
ATOM 1335 C CA . GLY A 1 175 ? -1.769 14.151 6.398 1.00 74.69 175 GLY A CA 1
ATOM 1336 C C . GLY A 1 175 ? -0.644 13.123 6.554 1.00 74.69 175 GLY A C 1
ATOM 1337 O O . GLY A 1 175 ? 0.231 13.036 5.695 1.00 74.69 175 GLY A O 1
ATOM 1338 N N . LEU A 1 176 ? -0.689 12.292 7.601 1.00 74.38 176 LEU A N 1
ATOM 1339 C CA . LEU A 1 176 ? 0.284 11.219 7.832 1.00 74.38 176 LEU A CA 1
ATOM 1340 C C . LEU A 1 176 ? 0.291 10.204 6.688 1.00 74.38 176 LEU A C 1
ATOM 1342 O O . LEU A 1 176 ? 1.367 9.826 6.231 1.00 74.38 176 LEU A O 1
ATOM 1346 N N . GLY A 1 177 ? -0.883 9.807 6.184 1.00 68.56 177 GLY A N 1
ATOM 1347 C CA . GLY A 1 177 ? -0.988 8.945 5.004 1.00 68.56 177 GLY A CA 1
ATOM 1348 C C . GLY A 1 177 ? -0.274 9.537 3.782 1.00 68.56 177 GLY A C 1
ATOM 1349 O O . GLY A 1 177 ? 0.470 8.830 3.103 1.00 68.56 177 GLY A O 1
ATOM 1350 N N . GLY A 1 178 ? -0.421 10.847 3.556 1.00 66.88 178 GLY A N 1
ATOM 1351 C CA . GLY A 1 178 ? 0.299 11.574 2.505 1.00 66.88 178 GLY A CA 1
ATOM 1352 C C . GLY A 1 178 ? 1.818 11.603 2.709 1.00 66.88 178 GLY A C 1
ATOM 1353 O O . GLY A 1 178 ? 2.568 11.387 1.759 1.00 66.88 178 GLY A O 1
ATOM 1354 N N . VAL A 1 179 ? 2.285 11.793 3.949 1.00 68.56 179 VAL A N 1
ATOM 1355 C CA . VAL A 1 179 ? 3.720 11.741 4.287 1.00 68.56 179 VAL A CA 1
ATOM 1356 C C . VAL A 1 179 ? 4.306 10.359 4.006 1.00 68.56 179 VAL A C 1
ATOM 1358 O O . VAL A 1 179 ? 5.395 10.273 3.443 1.00 68.56 179 VAL A O 1
ATOM 1361 N N . VAL A 1 180 ? 3.591 9.276 4.340 1.00 67.06 180 VAL A N 1
ATOM 1362 C CA . VAL A 1 180 ? 4.040 7.911 4.018 1.00 67.06 180 VAL A CA 1
ATOM 1363 C C . VAL A 1 180 ? 4.225 7.756 2.513 1.00 67.06 180 VAL A C 1
ATOM 1365 O O . VAL A 1 180 ? 5.291 7.329 2.077 1.00 67.06 180 VAL A O 1
ATOM 1368 N N . VAL A 1 181 ? 3.228 8.144 1.717 1.00 65.62 181 VAL A N 1
ATOM 1369 C CA . VAL A 1 181 ? 3.326 8.072 0.253 1.00 65.62 181 VAL A CA 1
ATOM 1370 C C . VAL A 1 181 ? 4.527 8.879 -0.237 1.00 65.62 181 VAL A C 1
ATOM 1372 O O . VAL A 1 181 ? 5.359 8.336 -0.949 1.00 65.62 181 VAL A O 1
ATOM 1375 N N . ALA A 1 182 ? 4.708 10.120 0.220 1.00 66.25 182 ALA A N 1
ATOM 1376 C CA . ALA A 1 182 ? 5.844 10.945 -0.186 1.00 66.25 182 ALA A CA 1
ATOM 1377 C C . ALA A 1 182 ? 7.203 10.313 0.173 1.00 66.25 182 ALA A C 1
ATOM 1379 O O . ALA A 1 182 ? 8.096 10.248 -0.671 1.00 66.25 182 ALA A O 1
ATOM 1380 N N . ILE A 1 183 ? 7.368 9.792 1.395 1.00 66.62 183 ILE A N 1
ATOM 1381 C CA . ILE A 1 183 ? 8.605 9.111 1.802 1.00 66.62 183 ILE A CA 1
ATOM 1382 C C . ILE A 1 183 ? 8.879 7.928 0.871 1.00 66.62 183 ILE A C 1
ATOM 1384 O O . ILE A 1 183 ? 9.983 7.799 0.349 1.00 66.62 183 ILE A O 1
ATOM 1388 N N . TYR A 1 184 ? 7.893 7.070 0.620 1.00 66.88 184 TYR A N 1
ATOM 1389 C CA . TYR A 1 184 ? 8.119 5.886 -0.204 1.00 66.88 184 TYR A CA 1
ATOM 1390 C C . TYR A 1 184 ? 8.230 6.200 -1.703 1.00 66.88 184 TYR A C 1
ATOM 1392 O O . TYR A 1 184 ? 8.963 5.503 -2.392 1.00 66.88 184 TYR A O 1
ATOM 1400 N N . THR A 1 185 ? 7.591 7.255 -2.208 1.00 63.75 185 THR A N 1
ATOM 1401 C CA . THR A 1 185 ? 7.675 7.676 -3.617 1.00 63.75 185 THR A CA 1
ATOM 1402 C C . THR A 1 185 ? 8.957 8.455 -3.926 1.00 63.75 185 THR A C 1
ATOM 1404 O O . THR A 1 185 ? 9.425 8.405 -5.057 1.00 63.75 185 THR A O 1
ATOM 1407 N N . PHE A 1 186 ? 9.569 9.145 -2.956 1.00 63.72 186 PHE A N 1
ATOM 1408 C CA . PHE A 1 186 ? 10.793 9.928 -3.195 1.00 63.72 186 PHE A CA 1
ATOM 1409 C C . PHE A 1 186 ? 12.052 9.308 -2.583 1.00 63.72 186 PHE A C 1
ATOM 1411 O O . PHE A 1 186 ? 13.090 9.254 -3.240 1.00 63.72 186 PHE A O 1
ATOM 1418 N N . LEU A 1 187 ? 11.991 8.815 -1.343 1.00 65.50 187 LEU A N 1
ATOM 1419 C CA . LEU A 1 187 ? 13.172 8.325 -0.629 1.00 65.50 187 LEU A CA 1
ATOM 1420 C C . LEU A 1 187 ? 13.554 6.910 -1.073 1.00 65.50 187 LEU A C 1
ATOM 1422 O O . LEU A 1 187 ? 14.710 6.666 -1.416 1.00 65.50 187 LEU A O 1
ATOM 1426 N N . MET A 1 188 ? 12.603 5.975 -1.121 1.00 65.81 188 MET A N 1
ATOM 1427 C CA . MET A 1 188 ? 12.910 4.571 -1.439 1.00 65.81 188 MET A CA 1
ATOM 1428 C C . MET A 1 188 ? 13.532 4.374 -2.833 1.00 65.81 188 MET A C 1
ATOM 1430 O O . MET A 1 188 ? 14.528 3.655 -2.916 1.00 65.81 188 MET A O 1
ATOM 1434 N N . PRO A 1 189 ? 13.085 5.061 -3.902 1.00 63.88 189 PRO A N 1
ATOM 1435 C CA . PRO A 1 189 ? 13.746 5.006 -5.207 1.00 63.88 189 PRO A CA 1
ATOM 1436 C C . PRO A 1 189 ? 15.209 5.463 -5.187 1.00 63.88 189 PRO A C 1
ATOM 1438 O O . PRO A 1 189 ? 16.024 4.983 -5.967 1.00 63.88 189 PRO A O 1
ATOM 1441 N N . THR A 1 190 ? 15.561 6.401 -4.301 1.00 65.19 190 THR A N 1
ATOM 1442 C CA . THR A 1 190 ? 16.945 6.898 -4.169 1.00 65.19 190 THR A CA 1
ATOM 1443 C C . THR A 1 190 ? 17.837 5.979 -3.333 1.00 65.19 190 THR A C 1
ATOM 1445 O O . THR A 1 190 ? 19.064 6.020 -3.455 1.00 65.19 190 THR A O 1
ATOM 1448 N N . LEU A 1 191 ? 17.229 5.140 -2.493 1.00 64.75 191 LEU A N 1
ATOM 1449 C CA . LEU A 1 191 ? 17.906 4.129 -1.681 1.00 64.75 191 LEU A CA 1
ATOM 1450 C C . LEU A 1 191 ? 18.138 2.828 -2.463 1.00 64.75 191 LEU A C 1
ATOM 1452 O O . LEU A 1 191 ? 19.145 2.145 -2.262 1.00 64.75 191 LEU A O 1
ATOM 1456 N N . VAL A 1 192 ? 17.214 2.507 -3.367 1.00 63.41 192 VAL A N 1
ATOM 1457 C CA . VAL A 1 192 ? 17.193 1.285 -4.167 1.00 63.41 192 VAL A CA 1
ATOM 1458 C C . VAL A 1 192 ? 17.771 1.561 -5.556 1.00 63.41 192 VAL A C 1
ATOM 1460 O O . VAL A 1 192 ? 17.041 1.804 -6.514 1.00 63.41 192 VAL A O 1
ATOM 1463 N N . THR A 1 193 ? 19.101 1.547 -5.673 1.00 64.62 193 THR A N 1
ATOM 1464 C CA . THR A 1 193 ? 19.795 1.699 -6.963 1.00 64.62 193 THR A CA 1
ATOM 1465 C C . THR A 1 193 ? 20.779 0.557 -7.210 1.00 64.62 193 THR A C 1
ATOM 1467 O O . THR A 1 193 ? 21.171 -0.157 -6.287 1.00 64.62 193 THR A O 1
ATOM 1470 N N . SER A 1 194 ? 21.224 0.406 -8.463 1.00 56.69 194 SER A N 1
ATOM 1471 C CA . SER A 1 194 ? 22.242 -0.581 -8.866 1.00 56.69 194 SER A CA 1
ATOM 1472 C C . SER A 1 194 ? 23.574 -0.443 -8.116 1.00 56.69 194 SER A C 1
ATOM 1474 O O . SER A 1 194 ? 24.378 -1.370 -8.115 1.00 56.69 194 SER A O 1
ATOM 1476 N N . ARG A 1 195 ? 23.819 0.717 -7.490 1.00 62.06 195 ARG A N 1
ATOM 1477 C CA . ARG A 1 195 ? 25.069 1.065 -6.803 1.00 62.06 195 ARG A CA 1
ATOM 1478 C C . ARG A 1 195 ? 25.000 0.903 -5.279 1.00 62.06 195 ARG A C 1
ATOM 1480 O O . ARG A 1 195 ? 25.952 1.276 -4.596 1.00 62.06 195 ARG A O 1
ATOM 1487 N N . THR A 1 196 ? 23.894 0.402 -4.728 1.00 68.88 196 THR A N 1
ATOM 1488 C CA . THR A 1 196 ? 23.765 0.143 -3.285 1.00 68.88 196 THR A CA 1
ATOM 1489 C C . THR A 1 196 ? 24.408 -1.203 -2.940 1.00 68.88 196 THR A C 1
ATOM 1491 O O . THR A 1 196 ? 24.117 -2.216 -3.572 1.00 68.88 196 THR A O 1
ATOM 1494 N N . SER A 1 197 ? 25.298 -1.239 -1.942 1.00 72.50 197 SER A N 1
ATOM 1495 C CA . SER A 1 197 ? 25.951 -2.492 -1.538 1.00 72.50 197 SER A CA 1
ATOM 1496 C C . SER A 1 197 ? 24.979 -3.433 -0.813 1.00 72.50 197 SER A C 1
ATOM 1498 O O . SER A 1 197 ? 24.022 -2.986 -0.180 1.00 72.50 197 SER A O 1
ATOM 1500 N N . ILE A 1 198 ? 25.245 -4.745 -0.838 1.00 74.06 198 ILE A N 1
ATOM 1501 C CA . ILE A 1 198 ? 24.423 -5.754 -0.138 1.00 74.06 198 ILE A CA 1
ATOM 1502 C C . ILE A 1 198 ? 24.281 -5.415 1.356 1.00 74.06 198 ILE A C 1
ATOM 1504 O O . ILE A 1 198 ? 23.188 -5.498 1.911 1.00 74.06 198 ILE A O 1
ATOM 1508 N N . ASN A 1 199 ? 25.358 -4.952 1.998 1.00 75.19 199 ASN A N 1
ATOM 1509 C CA . ASN A 1 199 ? 25.339 -4.561 3.411 1.00 75.19 199 ASN A CA 1
ATOM 1510 C C . ASN A 1 199 ? 24.441 -3.340 3.664 1.00 75.19 199 ASN A C 1
ATOM 1512 O O . ASN A 1 199 ? 23.713 -3.305 4.654 1.00 75.19 199 ASN A O 1
ATOM 1516 N N . GLN A 1 200 ? 24.443 -2.356 2.759 1.00 74.94 200 GLN A N 1
ATOM 1517 C CA . GLN A 1 200 ? 23.540 -1.204 2.843 1.00 74.94 200 GLN A CA 1
ATOM 1518 C C . GLN A 1 200 ? 22.078 -1.629 2.662 1.00 74.94 200 GLN A C 1
ATOM 1520 O O . GLN A 1 200 ? 21.219 -1.178 3.417 1.00 74.94 200 GLN A O 1
ATOM 1525 N N . LEU A 1 201 ? 21.796 -2.538 1.722 1.00 73.38 201 LEU A N 1
ATOM 1526 C CA . LEU A 1 201 ? 20.456 -3.102 1.530 1.00 73.38 201 LEU A CA 1
ATOM 1527 C C . LEU A 1 201 ? 19.981 -3.885 2.763 1.00 73.38 201 LEU A C 1
ATOM 1529 O O . LEU A 1 201 ? 18.824 -3.746 3.161 1.00 73.38 201 LEU A O 1
ATOM 1533 N N . LEU A 1 202 ? 20.868 -4.647 3.412 1.00 74.88 202 LEU A N 1
ATOM 1534 C CA . LEU A 1 202 ? 20.567 -5.352 4.662 1.00 74.88 202 LEU A CA 1
ATOM 1535 C C . LEU A 1 202 ? 20.229 -4.382 5.800 1.00 74.88 202 LEU A C 1
ATOM 1537 O O . LEU A 1 202 ? 19.196 -4.555 6.446 1.00 74.88 202 LEU A O 1
ATOM 1541 N N . ILE A 1 203 ? 21.041 -3.341 6.020 1.00 79.06 203 ILE A N 1
ATOM 1542 C CA . ILE A 1 203 ? 20.776 -2.316 7.048 1.00 79.06 203 ILE A CA 1
ATOM 1543 C C . ILE A 1 203 ? 19.448 -1.608 6.767 1.00 79.06 203 ILE A C 1
ATOM 1545 O O . ILE A 1 203 ? 18.620 -1.442 7.666 1.00 79.06 203 ILE A O 1
ATOM 1549 N N . LEU A 1 204 ? 1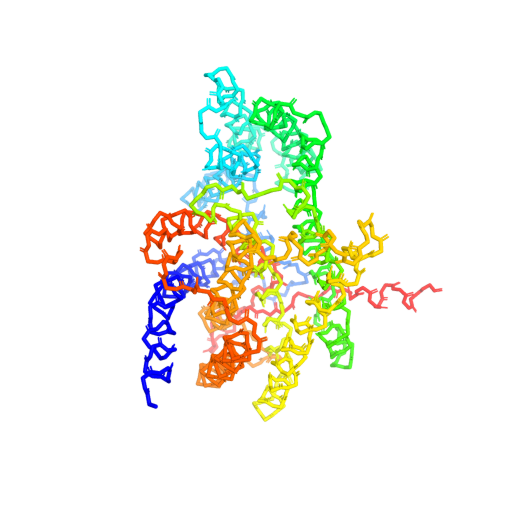9.208 -1.227 5.511 1.00 77.00 204 LEU A N 1
ATOM 1550 C CA . LEU A 1 204 ? 17.955 -0.598 5.114 1.00 77.00 204 LEU A CA 1
ATOM 1551 C C . LEU A 1 204 ? 16.757 -1.503 5.392 1.00 77.00 204 LEU A C 1
ATOM 1553 O O . LEU A 1 204 ? 15.768 -1.046 5.959 1.00 77.00 204 LEU A O 1
ATOM 1557 N N . ARG A 1 205 ? 16.841 -2.785 5.027 1.00 76.50 205 ARG A N 1
ATOM 1558 C CA . ARG A 1 205 ? 15.731 -3.732 5.157 1.00 76.50 205 ARG A CA 1
ATOM 1559 C C . ARG A 1 205 ? 15.464 -4.161 6.598 1.00 76.50 205 ARG A C 1
ATOM 1561 O O . ARG A 1 205 ? 14.298 -4.329 6.950 1.00 76.50 205 ARG A O 1
ATOM 1568 N N . LEU A 1 206 ? 16.505 -4.376 7.397 1.00 76.81 206 LEU A N 1
ATOM 1569 C CA . LEU A 1 206 ? 16.388 -4.948 8.741 1.00 76.81 206 LEU A CA 1
ATOM 1570 C C . LEU A 1 206 ? 16.277 -3.891 9.839 1.00 76.81 206 LEU A C 1
ATOM 1572 O O . LEU A 1 206 ? 15.674 -4.168 10.871 1.00 76.81 206 LEU A O 1
ATOM 1576 N N . LEU A 1 207 ? 16.817 -2.689 9.621 1.00 76.38 207 LEU A N 1
ATOM 1577 C CA . LEU A 1 207 ? 16.844 -1.634 10.633 1.00 76.38 207 LEU A CA 1
ATOM 1578 C C . LEU A 1 207 ? 15.998 -0.429 10.220 1.00 76.38 207 LEU A C 1
ATOM 1580 O O . LEU A 1 207 ? 15.001 -0.121 10.871 1.00 76.38 207 LEU A O 1
ATOM 1584 N N . VAL A 1 208 ? 16.365 0.247 9.129 1.00 78.69 208 VAL A N 1
ATOM 1585 C CA . VAL A 1 208 ? 15.795 1.563 8.784 1.00 78.69 208 VAL A CA 1
ATOM 1586 C C . VAL A 1 208 ? 14.320 1.449 8.408 1.00 78.69 208 VAL A C 1
ATOM 1588 O O . VAL A 1 208 ? 13.474 2.115 9.002 1.00 78.69 208 VAL A O 1
ATOM 1591 N N . HIS A 1 209 ? 13.997 0.570 7.462 1.00 78.44 209 HIS A N 1
ATOM 1592 C CA . HIS A 1 209 ? 12.637 0.384 6.970 1.00 78.44 209 HIS A CA 1
ATOM 1593 C C . HIS A 1 209 ? 11.671 -0.087 8.076 1.00 78.44 209 HIS A C 1
ATOM 1595 O O . HIS A 1 209 ? 10.619 0.536 8.235 1.00 78.44 209 HIS A O 1
ATOM 1601 N N . PRO A 1 210 ? 11.995 -1.106 8.902 1.00 75.06 210 PRO A N 1
ATOM 1602 C CA . PRO A 1 210 ? 11.143 -1.489 10.024 1.00 75.06 210 PRO A CA 1
ATOM 1603 C C . PRO A 1 210 ? 11.013 -0.398 11.090 1.00 75.06 210 PRO A C 1
ATOM 1605 O O . PRO A 1 210 ? 9.929 -0.260 11.650 1.00 75.06 210 PRO A O 1
ATOM 1608 N N . THR A 1 211 ? 12.055 0.401 11.346 1.00 76.00 211 THR A N 1
ATOM 1609 C CA . THR A 1 211 ? 12.023 1.474 12.359 1.00 76.00 211 THR A CA 1
ATOM 1610 C C . THR A 1 211 ? 11.141 2.642 11.927 1.00 76.00 211 THR A C 1
ATOM 1612 O O . THR A 1 211 ? 10.224 3.007 12.662 1.00 76.00 211 THR A O 1
ATOM 1615 N N . ILE A 1 212 ? 11.364 3.188 10.720 1.00 77.00 212 ILE A N 1
ATOM 1616 C CA . ILE A 1 212 ? 10.527 4.260 10.147 1.00 77.00 212 ILE A CA 1
ATOM 1617 C C . ILE A 1 212 ? 9.072 3.810 10.146 1.00 77.00 212 ILE A C 1
ATOM 1619 O O . ILE A 1 212 ? 8.178 4.541 10.568 1.00 77.00 212 ILE A O 1
ATOM 1623 N N . TRP A 1 213 ? 8.844 2.571 9.711 1.00 75.00 213 TRP A N 1
ATOM 1624 C CA . TRP A 1 213 ? 7.507 2.026 9.674 1.00 75.00 213 TRP A CA 1
ATOM 1625 C C . TRP A 1 213 ? 6.893 1.888 11.063 1.00 75.00 213 TRP A C 1
ATOM 1627 O O . TRP A 1 213 ? 5.781 2.354 11.269 1.00 75.00 213 TRP A O 1
ATOM 1637 N N . SER A 1 214 ? 7.600 1.290 12.021 1.00 72.06 214 SER A N 1
ATOM 1638 C CA . SER A 1 214 ? 7.087 1.089 13.381 1.00 72.06 214 SER A CA 1
ATOM 1639 C C . SER A 1 214 ? 6.721 2.412 14.048 1.00 72.06 214 SER A C 1
ATOM 1641 O O . SER A 1 214 ? 5.672 2.490 14.681 1.00 72.06 214 SER A O 1
ATOM 1643 N N . LEU A 1 215 ? 7.514 3.468 13.834 1.00 74.50 215 LEU A N 1
ATOM 1644 C CA . LEU A 1 215 ? 7.188 4.815 14.301 1.00 74.50 215 LEU A CA 1
ATOM 1645 C C . LEU A 1 215 ? 5.867 5.315 13.695 1.00 74.50 215 LEU A C 1
ATOM 1647 O O . LEU A 1 215 ? 4.995 5.787 14.423 1.00 74.50 215 LEU A O 1
ATOM 1651 N N . LEU A 1 216 ? 5.690 5.159 12.378 1.00 75.56 216 LEU A N 1
ATOM 1652 C CA . LEU A 1 216 ? 4.452 5.531 11.688 1.00 75.56 216 LEU A CA 1
ATOM 1653 C C . LEU A 1 216 ? 3.246 4.718 12.183 1.00 75.56 216 LEU A C 1
ATOM 1655 O O . LEU A 1 216 ? 2.187 5.309 12.390 1.00 75.56 216 LEU A O 1
ATOM 1659 N N . ILE A 1 217 ? 3.403 3.406 12.437 1.00 73.25 217 ILE A N 1
ATOM 1660 C CA . ILE A 1 217 ? 2.348 2.585 13.060 1.00 73.25 217 ILE A CA 1
ATOM 1661 C C . ILE A 1 217 ? 1.967 3.169 14.412 1.00 73.25 217 ILE A C 1
ATOM 1663 O O . ILE A 1 217 ? 0.790 3.393 14.661 1.00 73.25 217 ILE A O 1
ATOM 1667 N N . VAL A 1 218 ? 2.941 3.429 15.285 1.00 73.38 218 VAL A N 1
ATOM 1668 C CA . VAL A 1 218 ? 2.663 3.908 16.642 1.00 73.38 218 VAL A CA 1
ATOM 1669 C C . VAL A 1 218 ? 1.887 5.224 16.604 1.00 73.38 218 VAL A C 1
ATOM 1671 O O . VAL A 1 218 ? 0.880 5.349 17.300 1.00 73.38 218 VAL A O 1
ATOM 1674 N N . VAL A 1 219 ? 2.289 6.178 15.759 1.00 76.94 219 VAL A N 1
ATOM 1675 C CA . VAL A 1 219 ? 1.585 7.464 15.614 1.00 76.94 219 VAL A CA 1
ATOM 1676 C C . VAL A 1 219 ? 0.169 7.267 15.067 1.00 76.94 219 VAL A C 1
ATOM 1678 O O . VAL A 1 219 ? -0.786 7.843 15.598 1.00 76.94 219 VAL A O 1
ATOM 1681 N N . PHE A 1 220 ? 0.015 6.446 14.028 1.00 74.00 220 PHE A N 1
ATOM 1682 C CA . PHE A 1 220 ? -1.279 6.176 13.410 1.00 74.00 220 PHE A CA 1
ATOM 1683 C C . PHE A 1 220 ? -2.230 5.462 14.378 1.00 74.00 220 PHE A C 1
ATOM 1685 O O . PHE A 1 220 ? -3.311 5.979 14.655 1.00 74.00 220 PHE A O 1
ATOM 1692 N N . SER A 1 221 ? -1.811 4.332 14.954 1.00 71.25 221 SER A N 1
ATOM 1693 C CA . SER A 1 221 ? -2.576 3.562 15.941 1.00 71.25 221 SER A CA 1
ATOM 1694 C C . SER A 1 221 ? -2.957 4.417 17.143 1.00 71.25 221 SER A C 1
ATOM 1696 O O . SER A 1 221 ? -4.082 4.336 17.632 1.00 71.25 221 SER A O 1
ATOM 1698 N N . ASN A 1 222 ? -2.050 5.277 17.616 1.00 73.94 222 ASN A N 1
ATOM 1699 C CA . ASN A 1 222 ? -2.367 6.185 18.708 1.00 73.94 222 ASN A CA 1
ATOM 1700 C C . ASN A 1 222 ? -3.462 7.181 18.300 1.00 73.94 222 ASN A C 1
ATOM 1702 O O . ASN A 1 222 ? -4.413 7.388 19.047 1.00 73.94 222 ASN A O 1
ATOM 1706 N N . THR A 1 223 ? -3.375 7.752 17.100 1.00 76.38 223 THR A N 1
ATOM 1707 C CA . THR A 1 223 ? -4.353 8.736 16.618 1.00 76.38 223 THR A CA 1
ATOM 1708 C C . THR A 1 223 ? -5.736 8.106 16.418 1.00 76.38 223 THR A C 1
ATOM 1710 O O . THR A 1 223 ? -6.725 8.666 16.885 1.00 76.38 223 THR A O 1
ATOM 1713 N N . VAL A 1 224 ? -5.806 6.906 15.829 1.00 74.31 224 VAL A N 1
ATOM 1714 C CA . VAL A 1 224 ? -7.056 6.141 15.652 1.00 74.31 224 VAL A CA 1
ATOM 1715 C C . VAL A 1 224 ? -7.753 5.880 16.984 1.00 74.31 224 VAL A C 1
ATOM 1717 O O . VAL A 1 224 ? -8.956 6.091 17.108 1.00 74.31 224 VAL A O 1
ATOM 1720 N N . ARG A 1 225 ? -7.007 5.472 18.015 1.00 71.69 225 ARG A N 1
ATOM 1721 C CA . ARG A 1 225 ? -7.596 5.176 19.331 1.00 71.69 225 ARG A CA 1
ATOM 1722 C C . ARG A 1 225 ? -8.219 6.384 20.007 1.00 71.69 225 ARG A C 1
ATOM 1724 O O . ARG A 1 225 ? -9.208 6.234 20.712 1.00 71.69 225 ARG A O 1
ATOM 1731 N N . HIS A 1 226 ? -7.651 7.564 19.788 1.00 75.19 226 HIS A N 1
ATOM 1732 C CA . HIS A 1 226 ? -8.164 8.803 20.367 1.00 75.19 226 HIS A CA 1
ATOM 1733 C C . HIS A 1 226 ? -9.370 9.364 19.614 1.00 75.19 226 HIS A C 1
ATOM 1735 O O . HIS A 1 226 ? -10.127 10.140 20.185 1.00 75.19 226 HIS A O 1
ATOM 1741 N N . ILE A 1 227 ? -9.540 8.980 18.351 1.00 73.88 227 ILE A N 1
ATOM 1742 C CA . ILE A 1 227 ? -10.702 9.331 17.532 1.00 73.88 227 ILE A CA 1
ATOM 1743 C C . ILE A 1 227 ? -11.927 8.467 17.895 1.00 73.88 227 ILE A C 1
ATOM 1745 O O . ILE A 1 227 ? -13.061 8.903 17.709 1.00 73.88 227 ILE A O 1
ATOM 1749 N N . GLY A 1 228 ? -11.707 7.264 18.436 1.00 67.75 228 GLY A N 1
ATOM 1750 C CA . GLY A 1 228 ? -12.759 6.274 18.690 1.00 67.75 228 GLY A CA 1
ATOM 1751 C C . GLY A 1 228 ? -13.010 5.381 17.473 1.00 67.75 228 GLY A C 1
ATOM 1752 O O . GLY A 1 228 ? -12.426 5.606 16.419 1.00 67.75 228 GLY A O 1
ATOM 1753 N N . ALA A 1 229 ? -13.832 4.336 17.616 1.00 62.50 229 ALA A N 1
ATOM 1754 C CA . ALA A 1 229 ? -14.142 3.408 16.523 1.00 62.50 229 ALA A CA 1
ATOM 1755 C C . ALA A 1 229 ? -15.060 4.050 15.464 1.00 62.50 229 ALA A C 1
ATOM 1757 O O . ALA A 1 229 ? -15.907 4.884 15.771 1.00 62.50 229 ALA A O 1
ATOM 1758 N N . VAL A 1 230 ? -14.883 3.645 14.207 1.00 69.50 230 VAL A N 1
ATOM 1759 C CA . VAL A 1 230 ? -15.782 3.959 13.089 1.00 69.50 230 VAL A CA 1
ATOM 1760 C C . VAL A 1 230 ? -16.459 2.658 12.709 1.00 69.50 230 VAL A C 1
ATOM 1762 O O . VAL A 1 230 ? -15.797 1.618 12.633 1.00 69.50 230 VAL A O 1
ATOM 1765 N N . ASP A 1 231 ? -17.761 2.740 12.467 1.00 69.06 231 ASP A N 1
ATOM 1766 C CA . ASP A 1 231 ? -18.608 1.589 12.192 1.00 69.06 231 ASP A CA 1
ATOM 1767 C C . ASP A 1 231 ? -18.048 0.689 11.079 1.00 69.06 231 ASP A C 1
ATOM 1769 O O . ASP A 1 231 ? -17.371 1.128 10.142 1.00 69.06 231 ASP A O 1
ATOM 1773 N N . ASN A 1 232 ? -18.379 -0.599 11.166 1.00 67.62 232 ASN A N 1
ATOM 1774 C CA . ASN A 1 232 ? -18.082 -1.616 10.154 1.00 67.62 232 ASN A CA 1
ATOM 1775 C C . ASN A 1 232 ? -16.588 -1.819 9.843 1.00 67.62 232 ASN A C 1
ATOM 1777 O O . ASN A 1 232 ? -16.244 -2.204 8.726 1.00 67.62 232 ASN A O 1
ATOM 1781 N N . LEU A 1 233 ? -15.687 -1.568 10.800 1.00 69.50 233 LEU A N 1
ATOM 1782 C CA . LEU A 1 233 ? -14.231 -1.708 10.615 1.00 69.50 233 LEU A CA 1
ATOM 1783 C C . LEU A 1 233 ? -13.654 -0.790 9.518 1.00 69.50 233 LEU A C 1
ATOM 1785 O O . LEU A 1 233 ? -12.544 -1.024 9.032 1.00 69.50 233 LEU A O 1
ATOM 1789 N N . MET A 1 234 ? -14.359 0.286 9.141 1.00 71.44 234 MET A N 1
ATOM 1790 C CA . MET A 1 234 ? -13.930 1.200 8.068 1.00 71.44 234 MET A CA 1
ATOM 1791 C C . MET A 1 234 ? -12.621 1.937 8.380 1.00 71.44 234 MET A C 1
ATOM 1793 O O . MET A 1 234 ? -12.039 2.574 7.514 1.00 71.44 234 MET A O 1
ATOM 1797 N N . GLN A 1 235 ? -12.088 1.824 9.592 1.00 71.19 235 GLN A N 1
ATOM 1798 C CA . GLN A 1 235 ? -10.770 2.363 9.929 1.00 71.19 235 GLN A CA 1
ATOM 1799 C C . GLN A 1 235 ? -9.620 1.578 9.300 1.00 71.19 235 GLN A C 1
ATOM 1801 O O . GLN A 1 235 ? -8.576 2.159 9.012 1.00 71.19 235 GLN A O 1
ATOM 1806 N N . ALA A 1 236 ? -9.800 0.282 9.026 1.00 68.00 236 ALA A N 1
ATOM 1807 C CA . ALA A 1 236 ? -8.756 -0.499 8.361 1.00 68.00 236 ALA A CA 1
ATOM 1808 C C . ALA A 1 236 ? -8.509 -0.048 6.917 1.00 68.00 236 ALA A C 1
ATOM 1810 O O . ALA A 1 236 ? -7.420 -0.262 6.392 1.00 68.00 236 ALA A O 1
ATOM 1811 N N . VAL A 1 237 ? -9.472 0.631 6.296 1.00 69.44 237 VAL A N 1
ATOM 1812 C CA . VAL A 1 237 ? -9.308 1.275 4.988 1.00 69.44 237 VAL A CA 1
ATOM 1813 C C . VAL A 1 237 ? -8.238 2.376 5.028 1.00 69.44 237 VAL A C 1
ATOM 1815 O O . VAL A 1 237 ? -7.434 2.477 4.104 1.00 69.44 237 VAL A O 1
ATOM 1818 N N . LEU A 1 238 ? -8.147 3.141 6.120 1.00 70.19 238 LEU A N 1
ATOM 1819 C CA . LEU A 1 238 ? -7.066 4.117 6.301 1.00 70.19 238 LEU A CA 1
ATOM 1820 C C . LEU A 1 238 ? -5.705 3.443 6.523 1.00 70.19 238 LEU A C 1
ATOM 1822 O O . LEU A 1 238 ? -4.666 4.044 6.257 1.00 70.19 238 LEU A O 1
ATOM 1826 N N . TRP A 1 239 ? -5.712 2.206 7.023 1.00 73.25 239 TRP A N 1
ATOM 1827 C CA . TRP A 1 239 ? -4.502 1.474 7.386 1.00 73.25 239 TRP A CA 1
ATOM 1828 C C . TRP A 1 239 ? -3.906 0.678 6.229 1.00 73.25 239 TRP A C 1
ATOM 1830 O O . TRP A 1 239 ? -2.688 0.638 6.059 1.00 73.25 239 TRP A O 1
ATOM 1840 N N . ILE A 1 240 ? -4.756 0.063 5.408 1.00 77.12 240 ILE A N 1
ATOM 1841 C CA . ILE A 1 240 ? -4.312 -0.885 4.388 1.00 77.12 240 ILE A CA 1
ATOM 1842 C C . ILE A 1 240 ? -3.362 -0.246 3.378 1.00 77.12 240 ILE A C 1
ATOM 1844 O O . ILE A 1 240 ? -2.366 -0.855 3.001 1.00 77.12 240 ILE A O 1
ATOM 1848 N N . TRP A 1 241 ? -3.621 1.004 3.000 1.00 74.44 241 TRP A N 1
ATOM 1849 C CA . TRP A 1 241 ? -2.854 1.696 1.975 1.00 74.44 241 TRP A CA 1
ATOM 1850 C C . TRP A 1 241 ? -1.389 1.952 2.387 1.00 74.44 241 TRP A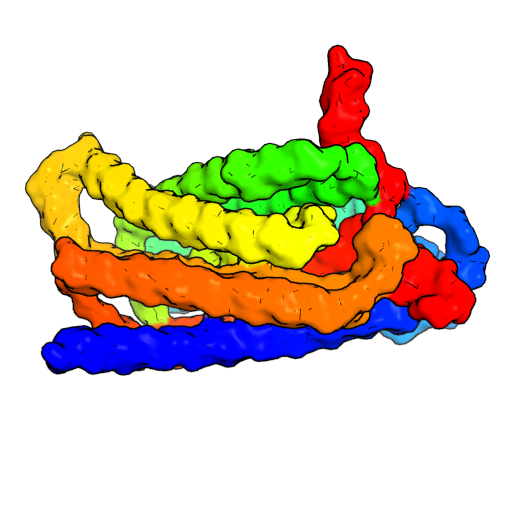 C 1
ATOM 1852 O O . TRP A 1 241 ? -0.486 1.453 1.708 1.00 74.44 241 TRP A O 1
ATOM 1862 N N . PRO A 1 242 ? -1.109 2.613 3.529 1.00 74.31 242 PRO A N 1
ATOM 1863 C CA . PRO A 1 242 ? 0.244 2.707 4.068 1.00 74.31 242 PRO A CA 1
ATOM 1864 C C . PRO A 1 242 ? 0.939 1.343 4.243 1.00 74.31 242 PRO A C 1
ATOM 1866 O O . PRO A 1 242 ? 2.117 1.196 3.902 1.00 74.31 242 PRO A O 1
ATOM 1869 N N . VAL A 1 243 ? 0.231 0.328 4.757 1.00 79.12 243 VAL A N 1
ATOM 1870 C CA . VAL A 1 243 ? 0.836 -0.990 5.022 1.00 79.12 243 VAL A CA 1
ATOM 1871 C C . VAL A 1 243 ? 1.207 -1.710 3.728 1.00 79.12 243 VAL A C 1
ATOM 1873 O O . VAL A 1 243 ? 2.237 -2.381 3.675 1.00 79.12 243 VAL A O 1
ATOM 1876 N N . MET A 1 244 ? 0.416 -1.543 2.670 1.00 79.69 244 MET A N 1
ATOM 1877 C CA . MET A 1 244 ? 0.726 -2.093 1.353 1.00 79.69 244 MET A CA 1
ATOM 1878 C C . MET A 1 244 ? 2.006 -1.506 0.766 1.00 79.69 244 MET A C 1
ATOM 1880 O O . MET A 1 244 ? 2.835 -2.271 0.273 1.00 79.69 244 MET A O 1
ATOM 1884 N N . TYR A 1 245 ? 2.213 -0.188 0.879 1.00 77.94 245 TYR A N 1
ATOM 1885 C CA . TYR A 1 245 ? 3.472 0.452 0.479 1.00 77.94 245 TYR A CA 1
ATOM 1886 C C . TYR A 1 245 ? 4.659 -0.184 1.200 1.00 77.94 245 TYR A C 1
ATOM 1888 O O . TYR A 1 245 ? 5.591 -0.676 0.562 1.00 77.94 245 TYR A O 1
ATOM 1896 N N . LYS A 1 246 ? 4.588 -0.250 2.533 1.00 79.88 246 LYS A N 1
ATOM 1897 C CA . LYS A 1 246 ? 5.617 -0.889 3.358 1.00 79.88 246 LYS A CA 1
ATOM 1898 C C . LYS A 1 246 ? 5.871 -2.336 2.942 1.00 79.88 246 LYS A C 1
ATOM 1900 O O . LYS A 1 246 ? 7.023 -2.763 2.842 1.00 79.88 246 LYS A O 1
ATOM 1905 N N . SER A 1 247 ? 4.810 -3.112 2.738 1.00 83.38 247 SER A N 1
ATOM 1906 C CA . SER A 1 247 ? 4.956 -4.522 2.408 1.00 83.38 247 SER A CA 1
ATOM 1907 C C . SER A 1 247 ? 5.648 -4.698 1.063 1.00 83.38 247 SER A C 1
ATOM 1909 O O . SER A 1 247 ? 6.713 -5.311 1.001 1.00 83.38 247 SER A O 1
ATOM 1911 N N . ILE A 1 248 ? 5.118 -4.074 0.008 1.00 82.19 248 ILE A N 1
ATOM 1912 C CA . ILE A 1 248 ? 5.636 -4.223 -1.352 1.00 82.19 248 ILE A CA 1
ATOM 1913 C C . ILE A 1 248 ? 7.093 -3.758 -1.421 1.00 82.19 248 ILE A C 1
ATOM 1915 O O . ILE A 1 248 ? 7.957 -4.555 -1.787 1.00 82.19 248 ILE A O 1
ATOM 1919 N N . TYR A 1 249 ? 7.414 -2.536 -0.980 1.00 77.62 249 TYR A N 1
ATOM 1920 C CA . TYR A 1 249 ? 8.801 -2.044 -0.976 1.00 77.62 249 TYR A CA 1
ATOM 1921 C C . TYR A 1 249 ? 9.734 -2.928 -0.144 1.00 77.62 249 TYR A C 1
ATOM 1923 O O . TYR A 1 249 ? 10.862 -3.224 -0.544 1.00 77.62 249 TYR A O 1
ATOM 1931 N N . GLY A 1 250 ? 9.246 -3.408 0.996 1.00 75.81 250 GLY A N 1
ATOM 1932 C CA . GLY A 1 250 ? 9.960 -4.363 1.817 1.00 75.81 250 GLY A CA 1
ATOM 1933 C C . GLY A 1 250 ? 10.302 -5.669 1.095 1.00 75.81 250 GLY A C 1
ATOM 1934 O O . GLY A 1 250 ? 11.410 -6.189 1.247 1.00 75.81 250 GLY A O 1
ATOM 1935 N N . ARG A 1 251 ? 9.370 -6.202 0.302 1.00 79.25 251 ARG A N 1
ATOM 1936 C CA . ARG A 1 251 ? 9.573 -7.414 -0.502 1.00 79.25 251 ARG A CA 1
ATOM 1937 C C . ARG A 1 251 ? 10.505 -7.165 -1.688 1.00 79.25 251 ARG A C 1
ATOM 1939 O O . ARG A 1 251 ? 11.354 -8.010 -1.963 1.00 79.25 251 ARG A O 1
ATOM 1946 N N . PHE A 1 252 ? 10.449 -5.984 -2.302 1.00 74.31 252 PHE A N 1
ATOM 1947 C CA . PHE A 1 252 ? 11.415 -5.572 -3.325 1.00 74.31 252 PHE A CA 1
ATOM 1948 C C . PHE A 1 252 ? 12.857 -5.590 -2.819 1.00 74.31 252 PHE A C 1
ATOM 1950 O O . PHE A 1 252 ? 13.719 -6.154 -3.491 1.00 74.31 252 PHE A O 1
ATOM 1957 N N . LEU A 1 253 ? 13.100 -5.044 -1.624 1.00 73.94 253 LEU A N 1
ATOM 1958 C CA . LEU A 1 253 ? 14.415 -5.064 -0.976 1.00 73.94 253 LEU A CA 1
ATOM 1959 C C . LEU A 1 253 ? 14.904 -6.490 -0.677 1.00 73.94 253 LEU A C 1
ATOM 1961 O O . LEU A 1 253 ? 16.091 -6.769 -0.801 1.00 73.94 253 LEU A O 1
ATOM 1965 N N . LEU A 1 254 ? 14.006 -7.405 -0.292 1.00 72.56 254 LEU A N 1
ATOM 1966 C CA . LEU A 1 254 ? 14.378 -8.800 -0.020 1.00 72.56 254 LEU A CA 1
ATOM 1967 C C . LEU A 1 254 ? 14.785 -9.556 -1.279 1.00 72.56 254 LEU A C 1
ATOM 1969 O O . LEU A 1 254 ? 15.767 -10.295 -1.255 1.00 72.56 254 LEU A O 1
ATOM 1973 N N . LEU A 1 255 ? 14.044 -9.371 -2.371 1.00 70.00 255 LEU A N 1
ATOM 1974 C CA . LEU A 1 255 ? 14.322 -10.054 -3.633 1.00 70.00 255 LEU A CA 1
ATOM 1975 C C . LEU A 1 255 ? 15.664 -9.609 -4.249 1.00 70.00 255 LEU A C 1
ATOM 1977 O O . LEU A 1 255 ? 16.287 -10.386 -4.967 1.00 70.00 255 LEU A O 1
ATOM 1981 N N . GLN A 1 256 ? 16.176 -8.426 -3.887 1.00 66.94 256 GLN A N 1
ATOM 1982 C CA . GLN A 1 256 ? 17.511 -7.952 -4.288 1.00 66.94 256 GLN A CA 1
ATOM 1983 C C . GLN A 1 256 ? 18.675 -8.658 -3.582 1.00 66.94 256 GLN A C 1
ATOM 1985 O O . GLN A 1 256 ? 19.788 -8.646 -4.098 1.00 66.94 256 GLN A O 1
ATOM 1990 N N . LEU A 1 257 ? 18.447 -9.288 -2.424 1.00 68.38 257 LEU A N 1
ATOM 1991 C CA . LEU A 1 257 ? 19.504 -9.957 -1.649 1.00 68.38 257 LEU A CA 1
ATOM 1992 C C . LEU A 1 257 ? 19.897 -11.339 -2.223 1.00 68.38 257 LEU A C 1
ATOM 1994 O O . LEU A 1 257 ? 20.819 -11.986 -1.727 1.00 68.38 257 LEU A O 1
ATOM 1998 N N . GLY A 1 258 ? 19.237 -11.780 -3.301 1.00 55.72 258 GLY A N 1
ATOM 1999 C CA . GLY A 1 258 ? 19.828 -12.640 -4.334 1.00 55.72 258 GLY A CA 1
ATOM 2000 C C . GLY A 1 258 ? 20.136 -14.102 -3.994 1.00 55.72 258 GLY A C 1
ATOM 2001 O O . GLY A 1 258 ? 20.743 -14.778 -4.817 1.00 55.72 258 GLY A O 1
ATOM 2002 N N . THR A 1 259 ? 19.741 -14.636 -2.835 1.00 57.28 259 THR A N 1
ATOM 2003 C CA . THR A 1 259 ? 20.023 -16.043 -2.478 1.00 57.28 259 THR A CA 1
ATOM 2004 C C . THR A 1 259 ? 18.859 -16.698 -1.734 1.00 57.28 259 THR A C 1
ATOM 2006 O O . THR A 1 259 ? 18.438 -16.236 -0.675 1.00 57.28 259 THR A O 1
ATOM 2009 N N . THR A 1 260 ? 18.340 -17.803 -2.275 1.00 53.62 260 THR A N 1
ATOM 2010 C CA . THR A 1 260 ? 17.141 -18.515 -1.791 1.00 53.62 260 THR A CA 1
ATOM 2011 C C . THR A 1 260 ? 17.266 -18.973 -0.333 1.00 53.62 260 THR A C 1
ATOM 2013 O O . THR A 1 260 ? 16.307 -18.882 0.430 1.00 53.62 260 THR A O 1
ATOM 2016 N N . SER A 1 261 ? 18.464 -19.392 0.083 1.00 51.25 261 SER A N 1
ATOM 2017 C CA . SER A 1 261 ? 18.784 -19.803 1.458 1.00 51.25 261 SER A CA 1
ATOM 2018 C C . SER A 1 261 ? 18.764 -18.633 2.450 1.00 51.25 261 SER A C 1
ATOM 2020 O O . SER A 1 261 ? 18.153 -18.738 3.515 1.00 51.25 261 SER A O 1
ATOM 2022 N N . ASN A 1 262 ? 19.344 -17.486 2.084 1.00 63.28 262 ASN A N 1
ATOM 2023 C CA . ASN A 1 262 ? 19.307 -16.282 2.918 1.00 63.28 262 ASN A CA 1
ATOM 2024 C C . ASN A 1 262 ? 17.897 -15.699 3.003 1.00 63.28 262 ASN A C 1
ATOM 2026 O O . ASN A 1 262 ? 17.511 -15.182 4.047 1.00 63.28 262 ASN A O 1
ATOM 2030 N N . ILE A 1 263 ? 17.102 -15.823 1.938 1.00 64.38 263 ILE A N 1
ATOM 2031 C CA . ILE A 1 263 ? 15.718 -15.350 1.918 1.00 64.38 263 ILE A CA 1
ATOM 2032 C C . ILE A 1 263 ? 14.874 -16.082 2.968 1.00 64.38 263 ILE A C 1
ATOM 2034 O O . ILE A 1 263 ? 14.121 -15.426 3.682 1.00 64.38 263 ILE A O 1
ATOM 2038 N N . VAL A 1 264 ? 14.993 -17.406 3.118 1.00 64.88 264 VAL A N 1
ATOM 2039 C CA . VAL A 1 264 ? 14.223 -18.144 4.140 1.00 64.88 264 VAL A CA 1
ATOM 2040 C C . VAL A 1 264 ? 14.588 -17.665 5.547 1.00 64.88 264 VAL A C 1
ATOM 2042 O O . VAL A 1 264 ? 13.697 -17.298 6.311 1.00 64.88 264 VAL A O 1
ATOM 2045 N N . ILE A 1 265 ? 15.881 -17.584 5.869 1.00 69.94 265 ILE A N 1
ATOM 2046 C CA . ILE A 1 265 ? 16.354 -17.146 7.194 1.00 69.94 265 ILE A CA 1
ATOM 2047 C C . ILE A 1 265 ? 15.932 -15.698 7.474 1.00 69.94 265 ILE A C 1
ATOM 2049 O O . ILE A 1 265 ? 15.379 -15.410 8.535 1.00 69.94 265 ILE A O 1
ATOM 2053 N N . LEU A 1 266 ? 16.121 -14.791 6.512 1.00 71.19 266 LEU A N 1
ATOM 2054 C CA . LEU A 1 266 ? 15.705 -13.393 6.636 1.00 71.19 266 LEU A CA 1
ATOM 2055 C C . LEU A 1 266 ? 14.190 -13.265 6.803 1.00 71.19 266 LEU A C 1
ATOM 2057 O O . LEU A 1 266 ? 13.736 -12.429 7.576 1.00 71.19 266 LEU A O 1
ATOM 2061 N N . ASN A 1 267 ? 13.396 -14.099 6.131 1.00 70.31 267 ASN A N 1
ATOM 2062 C CA . ASN A 1 267 ? 11.946 -14.093 6.302 1.00 70.31 267 ASN A CA 1
ATOM 2063 C C . ASN A 1 267 ? 11.509 -14.612 7.660 1.00 70.31 267 ASN A C 1
ATOM 2065 O O . ASN A 1 267 ? 10.590 -14.036 8.238 1.00 70.31 267 ASN A O 1
ATOM 2069 N N . VAL A 1 268 ? 12.164 -15.643 8.196 1.00 72.25 268 VAL A N 1
ATOM 2070 C CA . VAL A 1 268 ? 11.913 -16.081 9.572 1.00 72.25 268 VAL A CA 1
ATOM 2071 C C . VAL A 1 268 ? 12.273 -14.957 10.542 1.00 72.25 268 VAL A C 1
ATOM 2073 O O . VAL A 1 268 ? 11.437 -14.590 11.362 1.00 72.25 268 VAL A O 1
ATOM 2076 N N . LEU A 1 269 ? 13.448 -14.335 10.402 1.00 73.69 269 LEU A N 1
ATOM 2077 C CA . LEU A 1 269 ? 13.867 -13.208 11.245 1.00 73.69 269 LEU A CA 1
ATOM 2078 C C . LEU A 1 269 ? 12.889 -12.031 11.174 1.00 73.69 269 LEU A C 1
ATOM 2080 O O . LEU A 1 269 ? 12.508 -11.489 12.206 1.00 73.69 269 LEU A O 1
ATOM 2084 N N . ILE A 1 270 ? 12.432 -11.661 9.976 1.00 72.62 270 ILE A N 1
ATOM 2085 C CA . ILE A 1 270 ? 11.452 -10.586 9.780 1.00 72.62 270 ILE A CA 1
ATOM 2086 C C . ILE A 1 270 ? 10.088 -10.975 10.351 1.00 72.62 270 ILE A C 1
ATOM 2088 O O . ILE A 1 270 ? 9.424 -10.133 10.945 1.00 72.62 270 ILE A O 1
ATOM 2092 N N . SER A 1 271 ? 9.664 -12.229 10.204 1.00 70.50 271 SER A N 1
ATOM 2093 C CA . SER A 1 271 ? 8.390 -12.710 10.751 1.00 70.50 271 SER A CA 1
ATOM 2094 C C . SER A 1 271 ? 8.414 -12.718 12.279 1.00 70.50 271 SER A C 1
ATOM 2096 O O . SER A 1 271 ? 7.463 -12.259 12.908 1.00 70.50 271 SER A O 1
ATOM 2098 N N . VAL A 1 272 ? 9.531 -13.137 12.881 1.00 74.00 272 VAL A N 1
ATOM 2099 C CA . VAL A 1 272 ? 9.765 -13.068 14.330 1.00 74.00 272 VAL A CA 1
ATOM 2100 C C . VAL A 1 272 ? 9.848 -11.617 14.800 1.00 74.00 272 VAL A C 1
ATOM 2102 O O . VAL A 1 272 ? 9.223 -11.274 15.797 1.00 74.00 272 VAL A O 1
ATOM 2105 N N . TYR A 1 273 ? 10.545 -10.739 14.075 1.00 73.06 273 TYR A N 1
ATOM 2106 C CA . TYR A 1 273 ? 10.602 -9.311 14.391 1.00 73.06 273 TYR A CA 1
ATOM 2107 C C . TYR A 1 273 ? 9.225 -8.649 14.284 1.00 73.06 273 TYR A C 1
ATOM 2109 O O . TYR A 1 273 ? 8.855 -7.865 15.148 1.00 73.06 273 TYR A O 1
ATOM 2117 N N . ASN A 1 274 ? 8.430 -8.980 13.264 1.00 70.06 274 ASN A N 1
ATOM 2118 C CA . ASN A 1 274 ? 7.062 -8.487 13.121 1.00 70.06 274 ASN A CA 1
ATOM 2119 C C . ASN A 1 274 ? 6.167 -9.001 14.257 1.00 70.06 274 ASN A C 1
ATOM 2121 O O . ASN A 1 274 ? 5.371 -8.230 14.788 1.00 70.06 274 ASN A O 1
ATOM 2125 N N . LEU A 1 275 ? 6.309 -10.268 14.659 1.00 72.00 275 LEU A N 1
ATOM 2126 C CA . LEU A 1 275 ? 5.615 -10.831 15.819 1.00 72.00 275 LEU A CA 1
ATOM 2127 C C . LEU A 1 275 ? 6.016 -10.095 17.106 1.00 72.00 275 LEU A C 1
ATOM 2129 O O . LEU A 1 275 ? 5.148 -9.616 17.834 1.00 72.00 275 LEU A O 1
ATOM 2133 N N . ALA A 1 276 ? 7.318 -9.936 17.352 1.00 71.25 276 ALA A N 1
ATOM 2134 C CA . ALA A 1 276 ? 7.853 -9.207 18.497 1.00 71.25 276 ALA A CA 1
ATOM 2135 C C . ALA A 1 276 ? 7.398 -7.743 18.495 1.00 71.25 276 ALA A C 1
ATOM 2137 O O . ALA A 1 276 ? 6.954 -7.244 19.520 1.00 71.25 276 ALA A O 1
ATOM 2138 N N . GLY A 1 277 ? 7.421 -7.075 17.341 1.00 69.38 277 GLY A N 1
ATOM 2139 C CA . GLY A 1 277 ? 6.936 -5.712 17.156 1.00 69.38 277 GLY A CA 1
ATOM 2140 C C . GLY A 1 277 ? 5.436 -5.588 17.412 1.00 69.38 277 GLY A C 1
ATOM 2141 O O . GLY A 1 277 ? 5.014 -4.642 18.064 1.00 69.38 277 GLY A O 1
ATOM 2142 N N . ARG A 1 278 ? 4.613 -6.556 16.988 1.00 69.06 278 ARG A N 1
ATOM 2143 C CA . ARG A 1 278 ? 3.174 -6.583 17.314 1.00 69.06 278 ARG A CA 1
ATOM 2144 C C . ARG A 1 278 ? 2.932 -6.726 18.817 1.00 69.06 278 ARG A C 1
ATOM 2146 O O . ARG A 1 278 ? 2.092 -6.012 19.369 1.00 69.06 278 ARG A O 1
ATOM 2153 N N . LEU A 1 279 ? 3.675 -7.609 19.481 1.00 71.38 279 LEU A N 1
ATOM 2154 C CA . LEU A 1 279 ? 3.593 -7.803 20.930 1.00 71.38 279 LEU A CA 1
ATOM 2155 C C . LEU A 1 279 ? 4.105 -6.566 21.694 1.00 71.38 279 LEU A C 1
ATOM 2157 O O . LEU A 1 279 ? 3.434 -6.078 22.602 1.00 71.38 279 LEU A O 1
ATOM 2161 N N . ALA A 1 280 ? 5.232 -5.991 21.274 1.00 71.62 280 ALA A N 1
ATOM 2162 C CA . ALA A 1 280 ? 5.823 -4.792 21.864 1.00 71.62 280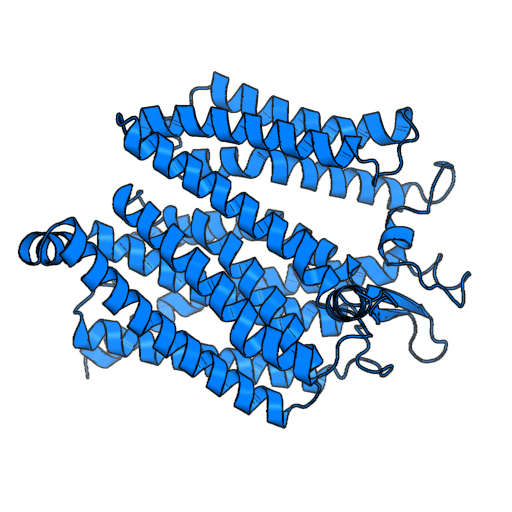 ALA A CA 1
ATOM 2163 C C . ALA A 1 280 ? 4.945 -3.554 21.653 1.00 71.62 280 ALA A C 1
ATOM 2165 O O . ALA A 1 280 ? 4.705 -2.807 22.597 1.00 71.62 280 ALA A O 1
ATOM 2166 N N . ASN A 1 281 ? 4.386 -3.362 20.454 1.00 68.38 281 ASN A N 1
ATOM 2167 C CA . ASN A 1 281 ? 3.447 -2.277 20.175 1.00 68.38 281 ASN A CA 1
ATOM 2168 C C . ASN A 1 281 ? 2.210 -2.384 21.066 1.00 68.38 281 ASN A C 1
ATOM 2170 O O . ASN A 1 281 ? 1.712 -1.355 21.511 1.00 68.38 281 ASN A O 1
ATOM 2174 N N . ARG A 1 282 ? 1.729 -3.596 21.383 1.00 68.31 282 ARG A N 1
ATOM 2175 C CA . ARG A 1 282 ? 0.637 -3.803 22.350 1.00 68.31 282 ARG A CA 1
ATOM 2176 C C . ARG A 1 282 ? 1.041 -3.363 23.755 1.00 68.31 282 ARG A C 1
ATOM 2178 O O . ARG A 1 282 ? 0.290 -2.630 24.393 1.00 68.31 282 ARG A O 1
ATOM 2185 N N . GLN A 1 283 ? 2.207 -3.786 24.228 1.00 70.19 283 GLN A N 1
ATOM 2186 C CA . GLN A 1 283 ? 2.681 -3.416 25.559 1.00 70.19 283 GLN A CA 1
ATOM 2187 C C . GLN A 1 283 ? 2.938 -1.907 25.667 1.00 70.19 283 GLN A C 1
ATOM 2189 O O . GLN A 1 283 ? 2.460 -1.274 26.603 1.00 70.19 283 GLN A O 1
ATOM 2194 N N . GLY A 1 284 ? 3.606 -1.314 24.675 1.00 69.44 284 GLY A N 1
ATOM 2195 C CA . GLY A 1 284 ? 3.848 0.128 24.599 1.00 69.44 284 GLY A CA 1
ATOM 2196 C C . GLY A 1 284 ? 2.553 0.931 24.493 1.00 69.44 284 GLY A C 1
ATOM 2197 O O . GLY A 1 284 ? 2.417 1.973 25.120 1.00 69.44 284 GLY A O 1
ATOM 2198 N N . SER A 1 285 ? 1.561 0.406 23.776 1.00 65.38 285 SER A N 1
ATOM 2199 C CA . SER A 1 285 ? 0.211 0.970 23.722 1.00 65.38 285 SER A CA 1
ATOM 2200 C C . SER A 1 285 ? -0.487 0.974 25.079 1.00 65.38 285 SER A C 1
ATOM 2202 O O . SER A 1 285 ? -1.082 1.981 25.454 1.00 65.38 285 SER A O 1
ATOM 2204 N N . GLY A 1 286 ? -0.409 -0.140 25.812 1.00 69.81 286 GLY A N 1
ATOM 2205 C CA . GLY A 1 286 ? -0.942 -0.240 27.168 1.00 69.81 286 GLY A CA 1
ATOM 2206 C C . GLY A 1 286 ? -0.241 0.731 28.113 1.00 69.81 286 GLY A C 1
ATOM 2207 O O . GLY A 1 286 ? -0.909 1.491 28.804 1.00 69.81 286 GLY A O 1
ATOM 2208 N N . LEU A 1 287 ? 1.093 0.783 28.071 1.00 77.06 287 LEU A N 1
ATOM 2209 C CA . LEU A 1 287 ? 1.891 1.712 28.870 1.00 77.06 287 LEU A CA 1
ATOM 2210 C C . LEU A 1 287 ? 1.541 3.173 28.562 1.00 77.06 287 LEU A C 1
ATOM 2212 O O . LEU A 1 287 ? 1.348 3.959 29.479 1.00 77.06 287 LEU A O 1
ATOM 2216 N N . LEU A 1 288 ? 1.416 3.542 27.286 1.00 76.44 288 LEU A N 1
ATOM 2217 C CA . LEU A 1 288 ? 1.063 4.904 26.889 1.00 76.44 288 LEU A CA 1
ATOM 2218 C C . LEU A 1 288 ? -0.328 5.297 27.405 1.00 76.44 288 LEU A C 1
ATOM 2220 O O . LEU A 1 288 ? -0.494 6.390 27.939 1.00 76.44 288 LEU A O 1
ATOM 2224 N N . LEU A 1 289 ? -1.315 4.400 27.301 1.00 75.00 289 LEU A N 1
ATOM 2225 C CA . LEU A 1 289 ? -2.648 4.628 27.867 1.00 75.00 289 LEU A CA 1
ATOM 2226 C C . LEU A 1 289 ? -2.598 4.774 29.392 1.00 75.00 289 LEU A C 1
ATOM 2228 O O . LEU A 1 289 ? -3.256 5.657 29.936 1.00 75.00 289 LEU A O 1
ATOM 2232 N N . GLN A 1 290 ? -1.792 3.958 30.076 1.00 80.44 290 GLN A N 1
ATOM 2233 C CA . GLN A 1 290 ? -1.584 4.068 31.521 1.00 80.44 290 GLN A CA 1
ATOM 2234 C C . GLN A 1 290 ? -0.919 5.395 31.907 1.00 80.44 290 GLN A C 1
ATOM 2236 O O . GLN A 1 290 ? -1.321 6.004 32.894 1.00 80.44 290 GLN A O 1
ATOM 2241 N N . LEU A 1 291 ? 0.055 5.865 31.124 1.00 84.50 291 LEU A N 1
ATOM 2242 C CA . LEU A 1 291 ? 0.728 7.146 31.346 1.00 84.50 291 LEU A CA 1
ATOM 2243 C C . LEU A 1 291 ? -0.209 8.340 31.119 1.00 84.50 291 LEU A C 1
ATOM 2245 O O . LEU A 1 291 ? -0.128 9.316 31.857 1.00 84.50 291 LEU A O 1
ATOM 2249 N N . MET A 1 292 ? -1.097 8.275 30.122 1.00 80.88 292 MET A N 1
ATOM 2250 C CA . MET A 1 292 ? -2.004 9.383 29.788 1.00 80.88 292 MET A CA 1
ATOM 2251 C C . MET A 1 292 ? -3.261 9.430 30.663 1.00 80.88 292 MET A C 1
ATOM 2253 O O . MET A 1 292 ? -3.738 10.517 30.979 1.00 80.88 292 MET A O 1
ATOM 2257 N N . TYR A 1 293 ? -3.814 8.273 31.038 1.00 81.38 293 TYR A N 1
ATOM 2258 C CA . TYR A 1 293 ? -5.140 8.176 31.662 1.00 81.38 293 TYR A CA 1
ATOM 2259 C C . TYR A 1 293 ? -5.153 7.458 33.020 1.00 81.38 293 TYR A C 1
ATOM 2261 O O . TYR A 1 293 ? -6.205 7.370 33.661 1.00 81.38 293 TYR A O 1
ATOM 2269 N N . GLY A 1 294 ? -4.009 6.943 33.475 1.00 85.25 294 GLY A N 1
ATOM 2270 C CA . GLY A 1 294 ? -3.907 6.095 34.661 1.00 85.25 294 GLY A CA 1
ATOM 2271 C C . GLY A 1 294 ? -4.284 4.633 34.390 1.00 85.25 294 GLY A C 1
ATOM 2272 O O . GLY A 1 294 ? -4.913 4.296 33.386 1.00 85.25 294 GLY A O 1
ATOM 2273 N N . SER A 1 295 ? -3.903 3.738 35.308 1.00 83.00 295 SER A N 1
ATOM 2274 C CA . SER A 1 295 ? -4.047 2.282 35.142 1.00 83.00 295 SER A CA 1
ATOM 2275 C C . SER A 1 295 ? -5.495 1.811 34.991 1.00 83.00 295 SER A C 1
ATOM 2277 O O . SER A 1 295 ? -5.806 1.088 34.049 1.00 83.00 295 SER A O 1
ATOM 2279 N N . ARG A 1 296 ? -6.397 2.280 35.861 1.00 75.50 296 ARG A N 1
ATOM 2280 C CA . ARG A 1 296 ? -7.817 1.881 35.852 1.00 75.50 296 ARG A CA 1
ATOM 2281 C C . ARG A 1 296 ? -8.550 2.309 34.580 1.00 75.50 296 ARG A C 1
ATOM 2283 O O . ARG A 1 296 ? -9.326 1.539 34.024 1.00 75.50 296 ARG A O 1
ATOM 2290 N N . THR A 1 297 ? -8.297 3.527 34.106 1.00 76.00 297 THR A N 1
ATOM 2291 C CA . THR A 1 297 ? -8.920 4.046 32.881 1.00 76.00 297 THR A CA 1
ATOM 2292 C C . THR A 1 297 ? -8.381 3.327 31.648 1.00 76.00 297 THR A C 1
ATOM 2294 O O . THR A 1 297 ? -9.144 3.016 30.739 1.00 76.00 297 THR A O 1
ATOM 2297 N N . ALA A 1 298 ? -7.081 3.017 31.623 1.00 74.06 298 ALA A N 1
ATOM 2298 C CA . ALA A 1 298 ? -6.473 2.250 30.541 1.00 74.06 298 ALA A CA 1
ATOM 2299 C C . ALA A 1 298 ? -7.062 0.834 30.439 1.00 74.06 298 ALA A C 1
ATOM 2301 O O . ALA A 1 298 ? -7.386 0.394 29.337 1.00 74.06 298 ALA A O 1
ATOM 2302 N N . GLU A 1 299 ? -7.256 0.153 31.572 1.00 73.19 299 GLU A N 1
ATOM 2303 C CA . GLU A 1 299 ? -7.914 -1.158 31.626 1.00 73.19 299 GLU A CA 1
ATOM 2304 C C . GLU A 1 299 ? -9.350 -1.080 31.095 1.00 73.19 299 GLU A C 1
ATOM 2306 O O . GLU A 1 299 ? -9.696 -1.822 30.174 1.00 73.19 299 GLU A O 1
ATOM 2311 N N . ALA A 1 300 ? -10.145 -0.120 31.580 1.00 71.38 300 ALA A N 1
ATOM 2312 C CA . ALA A 1 300 ? -11.519 0.083 31.124 1.00 71.38 300 ALA A CA 1
ATOM 2313 C C . ALA A 1 300 ? -11.605 0.373 29.615 1.00 71.38 300 ALA A C 1
ATOM 2315 O O . ALA A 1 300 ? -12.415 -0.234 28.919 1.00 71.38 300 ALA A O 1
ATOM 2316 N N . LEU A 1 301 ? -10.744 1.252 29.089 1.00 71.38 301 LEU A N 1
ATOM 2317 C CA . LEU A 1 301 ? -10.698 1.577 27.660 1.00 71.38 301 LEU A CA 1
ATOM 2318 C C . LEU A 1 301 ? -10.288 0.367 26.815 1.00 71.38 301 LEU A C 1
ATOM 2320 O O . LEU A 1 301 ? -10.888 0.113 25.771 1.00 71.38 301 LEU A O 1
ATOM 2324 N N . SER A 1 302 ? -9.294 -0.398 27.269 1.00 70.12 302 SER A N 1
ATOM 2325 C CA . SER A 1 302 ? -8.801 -1.580 26.553 1.00 70.12 302 SER A CA 1
ATOM 2326 C C . SER A 1 302 ? -9.806 -2.732 26.497 1.00 70.12 302 SER A C 1
ATOM 2328 O O . SER A 1 302 ? -9.713 -3.561 25.597 1.00 70.12 302 SER A O 1
ATOM 2330 N N . ALA A 1 303 ? -10.775 -2.756 27.416 1.00 65.88 303 ALA A N 1
ATOM 2331 C CA . ALA A 1 303 ? -11.847 -3.743 27.456 1.00 65.88 303 ALA A CA 1
ATOM 2332 C C . ALA A 1 303 ? -13.045 -3.392 26.551 1.00 65.88 303 ALA A C 1
ATOM 2334 O O . ALA A 1 303 ? -13.973 -4.188 26.439 1.00 65.88 303 ALA A O 1
ATOM 2335 N N . THR A 1 304 ? -13.058 -2.215 25.912 1.00 72.19 304 THR A N 1
ATOM 2336 C CA . THR A 1 304 ? -14.185 -1.795 25.062 1.00 72.19 304 THR A CA 1
ATOM 2337 C C . THR A 1 304 ? -14.188 -2.482 23.694 1.00 72.19 304 THR A C 1
ATOM 2339 O O . THR A 1 304 ? -13.145 -2.658 23.059 1.00 72.19 304 THR A O 1
ATOM 2342 N N . ASP A 1 305 ? -15.384 -2.773 23.172 1.00 68.56 305 ASP A N 1
ATOM 2343 C CA . ASP A 1 305 ? -15.566 -3.334 21.824 1.00 68.56 305 ASP A CA 1
ATOM 2344 C C . ASP A 1 305 ? -14.968 -2.452 20.723 1.00 68.56 305 ASP A C 1
ATOM 2346 O O . ASP A 1 305 ? -14.422 -2.955 19.742 1.00 68.56 305 ASP A O 1
ATOM 2350 N N . ALA A 1 306 ? -14.988 -1.133 20.918 1.00 68.38 306 ALA A N 1
ATOM 2351 C CA . ALA A 1 306 ? -14.347 -0.177 20.023 1.00 68.38 306 ALA A CA 1
ATOM 2352 C C . ALA A 1 306 ? -12.841 -0.461 19.859 1.00 68.38 306 ALA A C 1
ATOM 2354 O O . ALA A 1 306 ? -12.325 -0.450 18.739 1.00 68.38 306 ALA A O 1
ATOM 2355 N N . MET A 1 307 ? -12.133 -0.774 20.952 1.00 70.50 307 MET A N 1
ATOM 2356 C CA . MET A 1 307 ? -10.711 -1.127 20.886 1.00 70.50 307 MET A CA 1
ATOM 2357 C C . MET A 1 307 ? -10.474 -2.502 20.263 1.00 70.50 307 MET A C 1
ATOM 2359 O O . MET A 1 307 ? -9.493 -2.675 19.533 1.00 70.50 307 MET A O 1
ATOM 2363 N N . ASN A 1 308 ? -11.383 -3.456 20.474 1.00 73.38 308 ASN A N 1
ATOM 2364 C CA . ASN A 1 308 ? -11.327 -4.757 19.806 1.00 73.38 308 ASN A CA 1
ATOM 2365 C C . ASN A 1 308 ? -11.480 -4.613 18.283 1.00 73.38 308 ASN A C 1
ATOM 2367 O O . ASN A 1 308 ? -10.721 -5.220 17.527 1.00 73.38 308 ASN A O 1
ATOM 2371 N N . GLN A 1 309 ? -12.397 -3.758 17.825 1.00 72.75 309 GLN A N 1
ATOM 2372 C CA . GLN A 1 309 ? -12.609 -3.469 16.405 1.00 72.75 309 GLN A CA 1
ATOM 2373 C C . GLN A 1 309 ? -11.410 -2.767 15.754 1.00 72.75 309 GLN A C 1
ATOM 2375 O O . GLN A 1 309 ? -10.978 -3.178 14.676 1.00 72.75 309 GLN A O 1
ATOM 2380 N N . ILE A 1 310 ? -10.819 -1.768 16.421 1.00 74.25 310 ILE A N 1
ATOM 2381 C CA . ILE A 1 310 ? -9.582 -1.108 15.962 1.00 74.25 310 ILE A CA 1
ATOM 2382 C C . ILE A 1 310 ? -8.468 -2.139 15.772 1.00 74.25 310 ILE A C 1
ATOM 2384 O O . ILE A 1 310 ? -7.786 -2.168 14.748 1.00 74.25 310 ILE A O 1
ATOM 2388 N N . ARG A 1 311 ? -8.302 -3.029 16.749 1.00 74.75 311 ARG A N 1
ATOM 2389 C CA . ARG A 1 311 ? -7.247 -4.040 16.716 1.00 74.75 311 ARG A CA 1
ATOM 2390 C C . ARG A 1 311 ? -7.474 -5.087 15.629 1.00 74.75 311 ARG A C 1
ATOM 2392 O O . ARG A 1 311 ? -6.526 -5.497 14.963 1.00 74.75 311 ARG A O 1
ATOM 2399 N N . LEU A 1 312 ? -8.722 -5.494 15.424 1.00 76.25 312 LEU A N 1
ATOM 2400 C CA . LEU A 1 312 ? -9.105 -6.375 14.325 1.00 76.25 312 LEU A CA 1
ATOM 2401 C C . LEU A 1 312 ? -8.761 -5.766 12.968 1.00 76.25 312 LEU A C 1
ATOM 2403 O O . LEU A 1 312 ? -8.122 -6.414 12.138 1.00 76.25 312 LEU A O 1
ATOM 2407 N N . ALA A 1 313 ? -9.124 -4.501 12.778 1.00 76.38 313 ALA A N 1
ATOM 2408 C CA . ALA A 1 313 ? -8.786 -3.728 11.595 1.00 76.38 313 ALA A CA 1
ATOM 2409 C C . ALA A 1 313 ? -7.264 -3.709 11.338 1.00 76.38 313 ALA A C 1
ATOM 2411 O O . ALA A 1 313 ? -6.824 -4.019 10.228 1.00 76.38 313 ALA A O 1
ATOM 2412 N N . GLU A 1 314 ? -6.451 -3.419 12.358 1.00 75.38 314 GLU A N 1
ATOM 2413 C CA . GLU A 1 314 ? -4.985 -3.398 12.246 1.00 75.38 314 GLU A CA 1
ATOM 2414 C C . GLU A 1 314 ? -4.400 -4.752 11.819 1.00 75.38 314 GLU A C 1
ATOM 2416 O O . GLU A 1 314 ? -3.553 -4.804 10.918 1.00 75.38 314 GLU A O 1
ATOM 2421 N N . ILE A 1 315 ? -4.848 -5.845 12.447 1.00 77.94 315 ILE A N 1
ATOM 2422 C CA . ILE A 1 315 ? -4.363 -7.199 12.157 1.00 77.94 315 ILE A CA 1
ATOM 2423 C C . ILE A 1 315 ? -4.726 -7.588 10.722 1.00 77.94 315 ILE A C 1
ATOM 2425 O O . ILE A 1 315 ? -3.846 -7.987 9.959 1.00 77.94 315 ILE A O 1
ATOM 2429 N N . PHE A 1 316 ? -5.985 -7.407 10.317 1.00 78.50 316 PHE A N 1
ATOM 2430 C CA . PHE A 1 316 ? -6.442 -7.823 8.990 1.00 78.50 316 PHE A CA 1
ATOM 2431 C C . PHE A 1 316 ? -5.821 -7.029 7.861 1.00 78.50 316 PHE A C 1
ATOM 2433 O O . PHE A 1 316 ? -5.326 -7.627 6.907 1.00 78.50 316 PHE A O 1
ATOM 2440 N N . ALA A 1 317 ? -5.797 -5.702 7.968 1.00 79.50 317 ALA A N 1
ATOM 2441 C CA . ALA A 1 317 ? -5.138 -4.889 6.958 1.00 79.50 317 ALA A CA 1
ATOM 2442 C C . ALA A 1 317 ? -3.642 -5.235 6.865 1.00 79.50 317 ALA A C 1
ATOM 2444 O O . ALA A 1 317 ? -3.112 -5.274 5.758 1.00 79.50 317 ALA A O 1
ATOM 2445 N N . SER A 1 318 ? -2.986 -5.592 7.978 1.00 80.81 318 SER A N 1
ATOM 2446 C CA . SER A 1 318 ? -1.593 -6.052 7.952 1.00 80.81 318 SER A CA 1
ATOM 2447 C C . SER A 1 318 ? -1.413 -7.396 7.251 1.00 80.81 318 SER A C 1
ATOM 2449 O O . SER A 1 318 ? -0.534 -7.518 6.403 1.00 80.81 318 SER A O 1
ATOM 2451 N N . THR A 1 319 ? -2.235 -8.396 7.568 1.00 84.62 319 THR A N 1
ATOM 2452 C CA . THR A 1 319 ? -2.151 -9.726 6.947 1.00 84.62 319 THR A CA 1
ATOM 2453 C C . THR A 1 319 ? -2.488 -9.682 5.458 1.00 84.62 319 THR A C 1
ATOM 2455 O O . THR A 1 319 ? -1.763 -10.274 4.654 1.00 84.62 319 THR A O 1
ATOM 2458 N N . ILE A 1 320 ? -3.547 -8.955 5.076 1.00 86.69 320 ILE A N 1
ATOM 2459 C CA . ILE A 1 320 ? -3.942 -8.765 3.674 1.00 86.69 320 ILE A CA 1
ATOM 2460 C C . ILE A 1 320 ? -2.818 -8.069 2.908 1.00 86.69 320 ILE A C 1
ATOM 2462 O O . ILE A 1 320 ? -2.384 -8.579 1.878 1.00 86.69 320 ILE A O 1
ATOM 2466 N N . ALA A 1 321 ? -2.323 -6.937 3.417 1.00 86.19 321 ALA A N 1
ATOM 2467 C CA . ALA A 1 321 ? -1.270 -6.173 2.760 1.00 86.19 321 ALA A CA 1
ATOM 2468 C C . ALA A 1 321 ? 0.031 -6.974 2.619 1.00 86.19 321 ALA A C 1
ATOM 2470 O O . ALA A 1 321 ? 0.702 -6.844 1.599 1.00 86.19 321 ALA A O 1
ATOM 2471 N N . GLU A 1 322 ? 0.373 -7.819 3.597 1.00 85.81 322 GLU A N 1
ATOM 2472 C CA . GLU A 1 322 ? 1.594 -8.621 3.542 1.00 85.81 322 GLU A CA 1
ATOM 2473 C C . GLU A 1 322 ? 1.538 -9.706 2.464 1.00 85.81 322 GLU A C 1
ATOM 2475 O O . GLU A 1 322 ? 2.473 -9.848 1.676 1.00 85.81 322 GLU A O 1
ATOM 2480 N N . HIS A 1 323 ? 0.420 -10.429 2.371 1.00 88.56 323 HIS A N 1
ATOM 2481 C CA . HIS A 1 323 ? 0.231 -11.456 1.345 1.00 88.56 323 HIS A CA 1
ATOM 2482 C C . HIS A 1 323 ? 0.088 -10.853 -0.045 1.00 88.56 323 HIS A C 1
ATOM 2484 O O . HIS A 1 323 ? 0.772 -11.289 -0.973 1.00 88.56 323 HIS A O 1
ATOM 2490 N N . ALA A 1 324 ? -0.729 -9.804 -0.162 1.00 88.56 324 ALA A N 1
ATOM 2491 C CA . ALA A 1 324 ? -0.853 -9.015 -1.375 1.00 88.56 324 ALA A CA 1
ATOM 2492 C C . ALA A 1 324 ? 0.511 -8.476 -1.826 1.00 88.56 324 ALA A C 1
ATOM 2494 O O . ALA A 1 324 ? 0.833 -8.533 -3.008 1.00 88.56 324 ALA A O 1
ATOM 2495 N N . GLY A 1 325 ? 1.339 -8.006 -0.889 1.00 88.12 325 GLY A N 1
ATOM 2496 C CA . GLY A 1 325 ? 2.671 -7.488 -1.170 1.00 88.12 325 GLY A CA 1
ATOM 2497 C C . GLY A 1 325 ? 3.648 -8.545 -1.681 1.00 88.12 325 GLY A C 1
ATOM 2498 O O . GLY A 1 325 ? 4.396 -8.268 -2.619 1.00 88.12 325 GLY A O 1
ATOM 2499 N N . ILE A 1 326 ? 3.613 -9.761 -1.121 1.00 88.88 326 ILE A N 1
ATOM 2500 C CA . ILE A 1 326 ? 4.424 -10.899 -1.589 1.00 88.88 326 ILE A CA 1
ATOM 2501 C C . ILE A 1 326 ? 4.079 -11.237 -3.042 1.00 88.88 326 ILE A C 1
ATOM 2503 O O . ILE A 1 326 ? 4.969 -11.255 -3.892 1.00 88.88 326 ILE A O 1
ATOM 2507 N N . VAL A 1 327 ? 2.797 -11.466 -3.347 1.00 90.44 327 VAL A N 1
ATOM 2508 C CA . VAL A 1 327 ? 2.383 -11.859 -4.705 1.00 90.44 327 VAL A CA 1
ATOM 2509 C C . VAL A 1 327 ? 2.597 -10.737 -5.719 1.00 90.44 327 VAL A C 1
ATOM 2511 O O . VAL A 1 327 ? 3.013 -11.008 -6.843 1.00 90.44 327 VAL A O 1
ATOM 2514 N N . ALA A 1 328 ? 2.386 -9.483 -5.319 1.00 89.25 328 ALA A N 1
ATOM 2515 C CA . ALA A 1 328 ? 2.588 -8.309 -6.158 1.00 89.25 328 ALA A CA 1
ATOM 2516 C C . ALA A 1 328 ? 4.062 -8.095 -6.522 1.00 89.25 328 ALA A C 1
ATOM 2518 O O . ALA A 1 328 ? 4.391 -7.900 -7.694 1.00 89.25 328 ALA A O 1
ATOM 2519 N N . ALA A 1 329 ? 4.965 -8.176 -5.539 1.00 87.44 329 ALA A N 1
ATOM 2520 C CA . ALA A 1 329 ? 6.399 -8.071 -5.788 1.00 87.44 329 ALA A CA 1
ATOM 2521 C C . ALA A 1 329 ? 6.880 -9.213 -6.694 1.00 87.44 329 ALA A C 1
ATOM 2523 O O . ALA A 1 329 ? 7.546 -8.960 -7.697 1.00 87.44 329 ALA A O 1
ATOM 2524 N N . SER A 1 330 ? 6.481 -10.455 -6.407 1.00 89.44 330 SER A N 1
ATOM 2525 C CA . SER A 1 330 ? 6.833 -11.607 -7.244 1.00 89.44 330 SER A CA 1
ATOM 2526 C C . SER A 1 330 ? 6.286 -11.496 -8.667 1.00 89.44 330 SER A C 1
ATOM 2528 O O . SER A 1 330 ? 6.996 -11.839 -9.612 1.00 89.44 330 SER A O 1
ATOM 2530 N N . ALA A 1 331 ? 5.074 -10.963 -8.846 1.00 90.31 331 ALA A N 1
ATOM 2531 C CA . ALA A 1 331 ? 4.508 -10.709 -10.166 1.00 90.31 331 ALA A CA 1
ATOM 2532 C C . ALA A 1 331 ? 5.330 -9.678 -10.958 1.00 90.31 331 ALA A C 1
ATOM 2534 O O . ALA A 1 331 ? 5.607 -9.923 -12.129 1.00 90.31 331 ALA A O 1
ATOM 2535 N N . ILE A 1 332 ? 5.791 -8.585 -10.333 1.00 87.75 332 ILE A N 1
ATOM 2536 C CA . ILE A 1 332 ? 6.670 -7.614 -11.010 1.00 87.75 332 ILE A CA 1
ATOM 2537 C C . ILE A 1 332 ? 7.999 -8.254 -11.408 1.00 87.75 332 ILE A C 1
ATOM 2539 O O . ILE A 1 332 ? 8.405 -8.133 -12.560 1.00 87.75 332 ILE A O 1
ATOM 2543 N N . TYR A 1 333 ? 8.677 -8.955 -10.495 1.00 85.12 333 TYR A N 1
ATOM 2544 C CA . TYR A 1 333 ? 9.967 -9.573 -10.822 1.00 85.12 333 TYR A CA 1
ATOM 2545 C C . TYR A 1 333 ? 9.846 -10.615 -11.938 1.00 85.12 333 TYR A C 1
ATOM 2547 O O . TYR A 1 333 ? 10.685 -10.662 -12.836 1.00 85.12 333 TYR A O 1
ATOM 2555 N N . SER A 1 334 ? 8.785 -11.421 -11.890 1.00 88.00 334 SER A N 1
ATOM 2556 C CA . SER A 1 334 ? 8.532 -12.505 -12.833 1.00 88.00 334 SER A CA 1
ATOM 2557 C C . SER A 1 334 ? 8.046 -11.973 -14.188 1.00 88.00 334 SER A C 1
ATOM 2559 O O . SER A 1 334 ? 8.749 -12.097 -15.189 1.00 88.00 334 SER A O 1
ATOM 2561 N N . PHE A 1 335 ? 6.885 -11.313 -14.234 1.00 87.94 335 PHE A N 1
ATOM 2562 C CA . PHE A 1 335 ? 6.258 -10.866 -15.486 1.00 87.94 335 PHE A CA 1
ATOM 2563 C C . PHE A 1 335 ? 6.847 -9.569 -16.038 1.00 87.94 335 PHE A C 1
ATOM 2565 O O . PHE A 1 335 ? 6.878 -9.393 -17.252 1.00 87.94 335 PHE A O 1
ATOM 2572 N N . GLY A 1 336 ? 7.365 -8.693 -15.173 1.00 80.56 336 GLY A N 1
ATOM 2573 C CA . GLY A 1 336 ? 8.124 -7.505 -15.579 1.00 80.56 336 GLY A CA 1
ATOM 2574 C C . GLY A 1 336 ? 9.541 -7.812 -16.049 1.00 80.56 336 GLY A C 1
ATOM 2575 O O . GLY A 1 336 ? 10.256 -6.914 -16.479 1.00 80.56 336 GLY A O 1
ATOM 2576 N N . ARG A 1 337 ? 9.958 -9.079 -15.986 1.00 82.88 337 ARG A N 1
ATOM 2577 C CA . ARG A 1 337 ? 11.269 -9.551 -16.433 1.00 82.88 337 ARG A CA 1
ATOM 2578 C C . ARG A 1 337 ? 12.438 -8.784 -15.804 1.00 82.88 337 ARG A C 1
ATOM 2580 O O . ARG A 1 337 ? 13.377 -8.370 -16.487 1.00 82.88 337 ARG A O 1
ATOM 2587 N N . VAL A 1 338 ? 12.362 -8.557 -14.491 1.00 79.50 338 VAL A N 1
ATOM 2588 C CA . VAL A 1 338 ? 13.373 -7.784 -13.759 1.00 79.50 338 VAL A CA 1
ATOM 2589 C C . VAL A 1 338 ? 14.650 -8.608 -13.619 1.00 79.50 338 VAL A C 1
ATOM 2591 O O . VAL A 1 338 ? 14.671 -9.646 -12.963 1.00 79.50 338 VAL A O 1
ATOM 2594 N N . SER A 1 339 ? 15.732 -8.124 -14.222 1.00 73.19 339 SER A N 1
ATOM 2595 C CA . SER A 1 339 ? 17.043 -8.766 -14.208 1.00 73.19 339 SER A CA 1
ATOM 2596 C C . SER A 1 339 ? 17.796 -8.417 -12.923 1.00 73.19 339 SER A C 1
ATOM 2598 O O . SER A 1 339 ? 18.201 -7.266 -12.719 1.00 73.19 339 SER A O 1
ATOM 2600 N N . ALA A 1 340 ? 18.075 -9.423 -12.096 1.00 66.75 340 ALA A N 1
ATOM 2601 C CA . ALA A 1 340 ? 18.985 -9.304 -10.961 1.00 66.75 340 ALA A CA 1
ATOM 2602 C C . ALA A 1 340 ? 20.419 -9.629 -11.411 1.00 66.75 340 ALA A C 1
ATOM 2604 O O . ALA A 1 340 ? 20.666 -10.677 -12.002 1.00 66.75 340 ALA A O 1
ATOM 2605 N N . LEU A 1 341 ? 21.375 -8.730 -11.138 1.00 63.78 341 LEU A N 1
ATOM 2606 C CA . LEU A 1 341 ? 22.803 -8.927 -11.454 1.00 63.78 341 LEU A CA 1
ATOM 2607 C C . LEU A 1 341 ? 23.083 -9.278 -12.933 1.00 63.78 341 LEU A C 1
ATOM 2609 O O . LEU A 1 341 ? 24.018 -10.010 -13.242 1.00 63.78 341 LEU A O 1
ATOM 2613 N N . GLY A 1 342 ? 22.261 -8.762 -13.851 1.00 62.25 342 GLY A N 1
ATOM 2614 C CA . GLY A 1 342 ? 22.424 -8.953 -15.295 1.00 62.25 342 GLY A CA 1
ATOM 2615 C C . GLY A 1 342 ? 21.896 -10.278 -15.851 1.00 62.25 342 GLY A C 1
ATOM 2616 O O . GLY A 1 342 ? 21.983 -10.461 -17.061 1.00 62.25 342 GLY A O 1
ATOM 2617 N N . LYS A 1 343 ? 21.342 -11.162 -15.011 1.00 70.06 343 LYS A N 1
ATOM 2618 C CA . LYS A 1 343 ? 20.718 -12.426 -15.428 1.00 70.06 343 LYS A CA 1
ATOM 2619 C C . LYS A 1 343 ? 19.199 -12.276 -15.580 1.00 70.06 343 LYS A C 1
ATOM 2621 O O . LYS A 1 343 ? 18.604 -11.482 -14.840 1.00 70.06 343 LYS A O 1
ATOM 2626 N N . PRO A 1 344 ? 18.559 -13.051 -16.474 1.00 74.56 344 PRO A N 1
ATOM 2627 C CA . PRO A 1 344 ? 17.106 -13.101 -16.558 1.00 74.56 344 PRO A CA 1
ATOM 2628 C C . PRO A 1 344 ? 16.517 -13.605 -15.234 1.00 74.56 344 PRO A C 1
ATOM 2630 O O . PRO A 1 344 ? 17.192 -14.311 -14.475 1.00 74.56 344 PRO A O 1
ATOM 2633 N N . PRO A 1 345 ? 15.259 -13.254 -14.927 1.00 80.50 345 PRO A N 1
ATOM 2634 C CA . PRO A 1 345 ? 14.620 -13.734 -13.715 1.00 80.50 345 PRO A CA 1
ATOM 2635 C C . PRO A 1 345 ? 14.429 -15.248 -13.754 1.00 80.50 345 PRO A C 1
ATOM 2637 O O . PRO A 1 345 ? 13.852 -15.803 -14.686 1.00 80.50 345 PRO A O 1
ATOM 2640 N N . ASP A 1 346 ? 14.851 -15.907 -12.680 1.00 83.75 346 ASP A N 1
ATOM 2641 C CA . ASP A 1 346 ? 14.511 -17.300 -12.426 1.00 83.75 346 ASP A CA 1
ATOM 2642 C C . ASP A 1 346 ? 13.098 -17.371 -11.829 1.00 83.75 346 ASP A C 1
ATOM 2644 O O . ASP A 1 346 ? 12.888 -17.190 -10.624 1.00 83.75 346 ASP A O 1
ATOM 2648 N N . HIS A 1 347 ? 12.115 -17.619 -12.698 1.00 86.56 347 HIS A N 1
ATOM 2649 C CA . HIS A 1 347 ? 10.706 -17.718 -12.321 1.00 86.56 347 HIS A CA 1
ATOM 2650 C C . HIS A 1 347 ? 10.464 -18.769 -11.233 1.00 86.56 347 HIS A C 1
ATOM 2652 O O . HIS A 1 347 ? 9.670 -18.527 -10.322 1.00 86.56 347 HIS A O 1
ATOM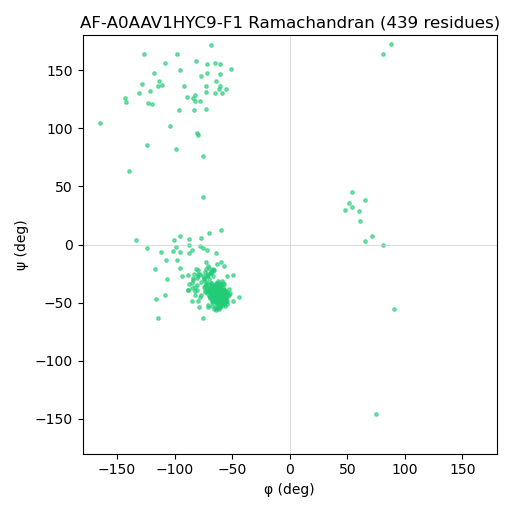 2658 N N . TYR A 1 348 ? 11.151 -19.914 -11.297 1.00 85.50 348 TYR A N 1
ATOM 2659 C CA . TYR A 1 348 ? 10.995 -20.978 -10.310 1.00 85.50 348 TYR A CA 1
ATOM 2660 C C . TYR A 1 348 ? 11.459 -20.495 -8.936 1.00 85.50 348 TYR A C 1
ATOM 2662 O O . TYR A 1 348 ? 10.708 -20.572 -7.961 1.00 85.50 348 TYR A O 1
ATOM 2670 N N . THR A 1 349 ? 12.652 -19.902 -8.865 1.00 81.81 349 THR A N 1
ATOM 2671 C CA . THR A 1 349 ? 13.189 -19.365 -7.608 1.00 81.81 349 THR A CA 1
ATOM 2672 C C . THR A 1 349 ? 12.320 -18.237 -7.043 1.00 81.81 349 THR A C 1
ATOM 2674 O O . THR A 1 349 ? 12.083 -18.202 -5.832 1.00 81.81 349 THR A O 1
ATOM 2677 N N . ILE A 1 350 ? 11.784 -17.347 -7.887 1.00 84.00 350 ILE A N 1
ATOM 2678 C CA . ILE A 1 350 ? 10.880 -16.263 -7.459 1.00 84.00 350 ILE A CA 1
ATOM 2679 C C . ILE A 1 350 ? 9.607 -16.827 -6.817 1.00 84.00 350 ILE A C 1
ATOM 2681 O O . ILE A 1 350 ? 9.224 -16.397 -5.726 1.00 84.00 350 ILE A O 1
ATOM 2685 N N . TRP A 1 351 ? 8.955 -17.798 -7.459 1.00 88.19 351 TRP A N 1
ATOM 2686 C CA . TRP A 1 351 ? 7.693 -18.354 -6.965 1.00 88.19 351 TRP A CA 1
ATOM 2687 C C . TRP A 1 351 ? 7.876 -19.271 -5.758 1.00 88.19 351 TRP A C 1
ATOM 2689 O O . TRP A 1 351 ? 7.084 -19.196 -4.819 1.00 88.19 351 TRP A O 1
ATOM 2699 N N . MET A 1 352 ? 8.953 -20.056 -5.712 1.00 84.31 352 MET A N 1
ATOM 2700 C CA . MET A 1 352 ? 9.302 -20.835 -4.519 1.00 84.31 352 MET A CA 1
ATOM 2701 C C . MET A 1 352 ? 9.602 -19.927 -3.324 1.00 84.31 352 MET A C 1
ATOM 2703 O O . MET A 1 352 ? 9.141 -20.175 -2.211 1.00 84.31 352 MET A O 1
ATOM 2707 N N . SER A 1 353 ? 10.319 -18.827 -3.559 1.00 80.75 353 SER A N 1
ATOM 2708 C CA . SER A 1 353 ? 10.563 -17.795 -2.553 1.00 80.75 353 SER A CA 1
ATOM 2709 C C . SER A 1 353 ? 9.260 -17.156 -2.061 1.00 80.75 353 SER A C 1
ATOM 2711 O O . SER A 1 353 ? 9.079 -16.989 -0.853 1.00 80.75 353 SER A O 1
ATOM 2713 N N . ALA A 1 354 ? 8.330 -16.846 -2.969 1.00 85.50 354 ALA A N 1
ATOM 2714 C CA . ALA A 1 354 ? 7.014 -16.306 -2.632 1.00 85.50 354 ALA A CA 1
ATOM 2715 C C . ALA A 1 354 ? 6.207 -17.277 -1.760 1.00 85.50 354 ALA A C 1
ATOM 2717 O O . ALA A 1 354 ? 5.672 -16.877 -0.730 1.00 85.50 354 ALA A O 1
ATOM 2718 N N . LEU A 1 355 ? 6.182 -18.563 -2.123 1.00 86.75 355 LEU A N 1
ATOM 2719 C CA . LEU A 1 355 ? 5.488 -19.601 -1.364 1.00 86.75 355 LEU A CA 1
ATOM 2720 C C . LEU A 1 355 ? 6.047 -19.725 0.059 1.00 86.75 355 LEU A C 1
ATOM 2722 O O . LEU A 1 355 ? 5.287 -19.677 1.026 1.00 86.75 355 LEU A O 1
ATOM 2726 N N . CYS A 1 356 ? 7.372 -19.817 0.206 1.00 82.62 356 CYS A N 1
ATOM 2727 C CA . CYS A 1 356 ? 8.024 -19.862 1.516 1.00 82.62 356 CYS A CA 1
ATOM 2728 C C . CYS A 1 356 ? 7.708 -18.612 2.356 1.00 82.62 356 CYS A C 1
ATOM 2730 O O . CYS A 1 356 ? 7.456 -18.710 3.559 1.00 82.62 356 CYS A O 1
ATOM 2732 N N . GLN A 1 357 ? 7.682 -17.435 1.727 1.00 83.44 357 GLN A N 1
ATOM 2733 C CA . GLN A 1 357 ? 7.311 -16.172 2.369 1.00 83.44 357 GLN A CA 1
ATOM 2734 C C . GLN A 1 357 ? 5.866 -16.169 2.858 1.00 83.44 357 GLN A C 1
ATOM 2736 O O . GLN A 1 357 ? 5.610 -15.790 4.001 1.00 83.44 357 GLN A O 1
ATOM 2741 N N . SER A 1 358 ? 4.926 -16.611 2.026 1.00 86.00 358 SER A N 1
ATOM 2742 C CA . SER A 1 358 ? 3.519 -16.698 2.403 1.00 86.00 358 SER A CA 1
ATOM 2743 C C . SER A 1 358 ? 3.322 -17.691 3.546 1.00 86.00 358 SER A C 1
ATOM 2745 O O . SER A 1 358 ? 2.725 -17.334 4.553 1.00 86.00 358 SER A O 1
ATOM 2747 N N . LEU A 1 359 ? 3.901 -18.893 3.466 1.00 85.56 359 LEU A N 1
ATOM 2748 C CA . LEU A 1 359 ? 3.763 -19.910 4.517 1.00 85.56 359 LEU A CA 1
ATOM 2749 C C . LEU A 1 359 ? 4.323 -19.446 5.868 1.00 85.56 359 LEU A C 1
ATOM 2751 O O . LEU A 1 359 ? 3.667 -19.606 6.897 1.00 85.56 359 LEU A O 1
ATOM 2755 N N . THR A 1 360 ? 5.513 -18.839 5.875 1.00 83.19 360 THR A N 1
ATOM 2756 C CA . THR A 1 360 ? 6.120 -18.312 7.111 1.00 83.19 360 THR A CA 1
ATOM 2757 C C . THR A 1 360 ? 5.318 -17.152 7.697 1.00 83.19 360 THR A C 1
ATOM 2759 O O . THR A 1 360 ? 5.136 -17.093 8.914 1.00 83.19 360 THR A O 1
ATOM 2762 N N . THR A 1 361 ? 4.773 -16.277 6.848 1.00 82.88 361 THR A N 1
ATOM 2763 C CA . THR A 1 361 ? 3.910 -15.167 7.279 1.00 82.88 361 THR A CA 1
ATOM 2764 C C . THR A 1 361 ? 2.591 -15.680 7.861 1.00 82.88 361 THR A C 1
ATOM 2766 O O . THR A 1 361 ? 2.206 -15.251 8.946 1.00 82.88 361 THR A O 1
ATOM 2769 N N . LEU A 1 362 ? 1.930 -16.640 7.200 1.00 85.31 362 LEU A N 1
ATOM 2770 C CA . LEU A 1 362 ? 0.707 -17.273 7.704 1.00 85.31 362 LEU A CA 1
ATOM 2771 C C . LEU A 1 362 ? 0.936 -17.929 9.065 1.00 85.31 362 LEU A C 1
ATOM 2773 O O . LEU A 1 362 ? 0.156 -17.711 9.990 1.00 85.31 362 LEU A O 1
ATOM 2777 N N . LEU A 1 363 ? 2.027 -18.685 9.210 1.00 84.25 363 LEU A N 1
ATOM 2778 C CA . LEU A 1 363 ? 2.368 -19.332 10.473 1.00 84.25 363 LEU A CA 1
ATOM 2779 C C . LEU A 1 363 ? 2.587 -18.303 11.591 1.00 84.25 363 LEU A C 1
ATOM 2781 O O . LEU A 1 363 ? 2.062 -18.473 12.691 1.00 84.25 363 LEU A O 1
ATOM 2785 N N . ALA A 1 364 ? 3.316 -17.220 11.315 1.00 82.50 364 ALA A N 1
ATOM 2786 C CA . ALA A 1 364 ? 3.540 -16.152 12.286 1.00 82.50 364 ALA A CA 1
ATOM 2787 C C . ALA A 1 364 ? 2.237 -15.428 12.669 1.00 82.50 364 ALA A C 1
ATOM 2789 O O . ALA A 1 364 ? 2.011 -15.159 13.849 1.00 82.50 364 ALA A O 1
ATOM 2790 N N . ASP A 1 365 ? 1.357 -15.162 11.700 1.00 82.56 365 ASP A N 1
ATOM 2791 C CA . ASP A 1 365 ? 0.037 -14.572 11.939 1.00 82.56 365 ASP A CA 1
ATOM 2792 C C . ASP A 1 365 ? -0.859 -15.499 12.770 1.00 82.56 365 ASP A C 1
ATOM 2794 O O . ASP A 1 365 ? -1.531 -15.040 13.693 1.00 82.56 365 ASP A O 1
ATOM 2798 N N . PHE A 1 366 ? -0.830 -16.806 12.499 1.00 84.12 366 PHE A N 1
ATOM 2799 C CA . PHE A 1 366 ? -1.558 -17.802 13.282 1.00 84.12 366 PHE A CA 1
ATOM 2800 C C . PHE A 1 366 ? -1.074 -17.841 14.737 1.00 84.12 366 PHE A C 1
ATOM 2802 O O . PHE A 1 366 ? -1.891 -17.803 15.655 1.00 84.12 366 PHE A O 1
ATOM 2809 N N . VAL A 1 367 ? 0.245 -17.856 14.965 1.00 83.75 367 VAL A N 1
ATOM 2810 C CA . VAL A 1 367 ? 0.824 -17.810 16.320 1.00 83.75 367 VAL A CA 1
ATOM 2811 C C . VAL A 1 367 ? 0.449 -16.507 17.031 1.00 83.75 367 VAL A C 1
ATOM 2813 O O . VAL A 1 367 ? 0.065 -16.543 18.198 1.00 83.75 367 VAL A O 1
ATOM 2816 N N . ALA A 1 368 ? 0.496 -15.366 16.336 1.00 78.69 368 ALA A N 1
ATOM 2817 C CA . ALA A 1 368 ? 0.088 -14.078 16.897 1.00 78.69 368 ALA A CA 1
ATOM 2818 C C . ALA A 1 368 ? -1.383 -14.089 17.344 1.00 78.69 368 ALA A C 1
ATOM 2820 O O . ALA A 1 368 ? -1.689 -13.672 18.460 1.00 78.69 368 ALA A O 1
ATOM 2821 N N . LEU A 1 369 ? -2.279 -14.608 16.499 1.00 79.50 369 LEU A N 1
ATOM 2822 C CA . LEU A 1 369 ? -3.704 -14.739 16.804 1.00 79.50 369 LEU A CA 1
ATOM 2823 C C . LEU A 1 369 ? -3.961 -15.724 17.947 1.00 79.50 369 LEU A C 1
ATOM 2825 O O . LEU A 1 369 ? -4.796 -15.454 18.802 1.00 79.50 369 LEU A O 1
ATOM 2829 N N . ALA A 1 370 ? -3.230 -16.839 18.001 1.00 81.19 370 ALA A N 1
ATOM 2830 C CA . ALA A 1 370 ? -3.333 -17.802 19.093 1.00 81.19 370 ALA A CA 1
ATOM 2831 C C . ALA A 1 370 ? -2.907 -17.187 20.435 1.00 81.19 370 ALA A C 1
ATOM 2833 O O . ALA A 1 370 ? -3.569 -17.408 21.451 1.00 81.19 370 ALA A O 1
ATOM 2834 N N . CYS A 1 371 ? -1.831 -16.393 20.441 1.00 77.69 371 CYS A N 1
ATOM 2835 C CA . CYS A 1 371 ? -1.411 -15.632 21.613 1.00 77.69 371 CYS A CA 1
ATOM 2836 C C . CYS A 1 371 ? -2.467 -14.594 22.011 1.00 77.69 371 CYS A C 1
ATOM 2838 O O . CYS A 1 371 ? -2.844 -14.537 23.181 1.00 77.69 371 CYS A O 1
ATOM 2840 N N . ASP A 1 372 ? -2.986 -13.820 21.054 1.00 75.56 372 ASP A N 1
ATOM 2841 C CA . ASP A 1 372 ? -4.008 -12.817 21.350 1.00 75.56 372 ASP A CA 1
ATOM 2842 C C . ASP A 1 372 ? -5.316 -13.449 21.861 1.00 75.56 372 ASP A C 1
ATOM 2844 O O . ASP A 1 372 ? -5.900 -12.958 22.824 1.00 75.56 372 ASP A O 1
ATOM 2848 N N . TRP A 1 373 ? -5.736 -14.585 21.309 1.00 73.31 373 TRP A N 1
ATOM 2849 C CA . TRP A 1 373 ? -6.891 -15.332 21.803 1.00 73.31 373 TRP A CA 1
ATOM 2850 C C . TRP A 1 373 ? -6.667 -15.862 23.224 1.00 73.31 373 TRP A C 1
ATOM 2852 O O . TRP A 1 373 ? -7.470 -15.616 24.120 1.00 73.31 373 TRP A O 1
ATOM 2862 N N . LYS A 1 374 ? -5.556 -16.577 23.451 1.00 77.38 374 LYS A N 1
ATOM 2863 C CA . LYS A 1 374 ? -5.303 -17.292 24.711 1.00 77.38 374 LYS A CA 1
ATOM 2864 C C . LYS A 1 374 ? -5.033 -16.359 25.888 1.00 77.38 374 LYS A C 1
ATOM 2866 O O . LYS A 1 374 ? -5.468 -16.650 26.997 1.00 77.38 374 LYS A O 1
ATOM 2871 N N . TYR A 1 375 ? -4.271 -15.293 25.666 1.00 72.06 375 TYR A N 1
ATOM 2872 C CA . TYR A 1 375 ? -3.823 -14.411 26.744 1.00 72.06 375 TYR A CA 1
ATOM 2873 C C . TYR A 1 375 ? -4.686 -13.159 26.890 1.00 72.06 375 TYR A C 1
ATOM 2875 O O . TYR A 1 375 ? -4.567 -12.463 27.898 1.00 72.06 375 TYR A O 1
ATOM 2883 N N . HIS A 1 376 ? -5.536 -12.855 25.903 1.00 67.06 376 HIS A N 1
ATOM 2884 C CA . HIS A 1 376 ? -6.266 -11.591 25.873 1.00 67.06 376 HIS A CA 1
ATOM 2885 C C . HIS A 1 376 ? -7.765 -11.699 25.565 1.00 67.06 376 HIS A C 1
ATOM 2887 O O . HIS A 1 376 ? -8.418 -10.661 25.510 1.00 67.06 376 HIS A O 1
ATOM 2893 N N . SER A 1 377 ? -8.314 -12.912 25.418 1.00 68.19 377 SER A N 1
ATOM 2894 C CA . SER A 1 377 ? -9.763 -13.191 25.401 1.00 68.19 377 SER A CA 1
ATOM 2895 C C . SER A 1 377 ? -10.583 -12.333 24.424 1.00 68.19 377 SER A C 1
ATOM 2897 O O . SER A 1 377 ? -11.707 -11.942 24.730 1.00 68.19 377 SER A O 1
ATOM 2899 N N . ILE A 1 378 ? -10.025 -12.007 23.255 1.00 67.25 378 ILE A N 1
ATOM 2900 C CA . ILE A 1 378 ? -10.700 -11.160 22.261 1.00 67.25 378 ILE A CA 1
ATOM 2901 C C . ILE A 1 378 ? -11.747 -11.987 21.501 1.00 67.25 378 ILE A C 1
ATOM 2903 O O . ILE A 1 378 ? -11.394 -12.972 20.854 1.00 67.25 378 ILE A O 1
ATOM 2907 N N . ASP A 1 379 ? -13.015 -11.558 21.513 1.00 68.06 379 ASP A N 1
ATOM 2908 C CA . ASP A 1 379 ? -14.065 -12.175 20.694 1.00 68.06 379 ASP A CA 1
ATOM 2909 C C . ASP A 1 379 ? -13.996 -11.686 19.239 1.00 68.06 379 ASP A C 1
ATOM 2911 O O . ASP A 1 379 ? -14.528 -10.642 18.838 1.00 68.06 379 ASP A O 1
ATOM 2915 N N . TYR A 1 380 ? -13.294 -12.475 18.436 1.00 68.38 380 TYR A N 1
ATOM 2916 C CA . TYR A 1 380 ? -13.097 -12.216 17.020 1.00 68.38 380 TYR A CA 1
ATOM 2917 C C . TYR A 1 380 ? -14.282 -12.620 16.139 1.00 68.38 380 TYR A C 1
ATOM 2919 O O . TYR A 1 380 ? -14.435 -12.075 15.046 1.00 68.38 380 TYR A O 1
ATOM 2927 N N . PHE A 1 381 ? -15.106 -13.579 16.566 1.00 68.88 381 PHE A N 1
ATOM 2928 C CA . PHE A 1 381 ? -16.083 -14.212 15.678 1.00 68.88 381 PHE A CA 1
ATOM 2929 C C . PHE A 1 381 ? -17.299 -13.307 15.459 1.00 68.88 381 PHE A C 1
ATOM 2931 O O . PHE A 1 381 ? -17.740 -13.106 14.325 1.00 68.88 381 PHE A O 1
ATOM 2938 N N . THR A 1 382 ? -17.782 -12.694 16.538 1.00 68.75 382 THR A N 1
ATOM 2939 C CA . THR A 1 382 ? -18.984 -11.850 16.541 1.00 68.75 382 THR A CA 1
ATOM 2940 C C . THR A 1 382 ? -18.777 -10.546 15.758 1.00 68.75 382 THR A C 1
ATOM 2942 O O . THR A 1 382 ? -19.663 -10.096 15.029 1.00 68.75 382 THR A O 1
ATOM 2945 N N . ASN A 1 383 ? -17.572 -9.973 15.833 1.00 65.81 383 ASN A N 1
ATOM 2946 C CA . ASN A 1 383 ? -17.235 -8.696 15.196 1.00 65.81 383 ASN A CA 1
ATOM 2947 C C . ASN A 1 383 ? -16.832 -8.819 13.714 1.00 65.81 383 ASN A C 1
ATOM 2949 O O . ASN A 1 383 ? -17.015 -7.875 12.941 1.00 65.81 383 ASN A O 1
ATOM 2953 N N . TRP A 1 384 ? -16.262 -9.957 13.305 1.00 71.00 384 TRP A N 1
ATOM 2954 C CA . TRP A 1 384 ? -15.716 -10.138 11.956 1.00 71.00 384 TRP A CA 1
ATOM 2955 C C . TRP A 1 384 ? -16.769 -10.551 10.927 1.00 71.00 384 TRP A C 1
ATOM 2957 O O . TRP A 1 384 ? -16.869 -9.949 9.856 1.00 71.00 384 TRP A O 1
ATOM 2967 N N . VAL A 1 385 ? -17.577 -11.563 11.251 1.00 68.38 385 VAL A N 1
ATOM 2968 C CA . VAL A 1 385 ? -18.493 -12.195 10.287 1.00 68.38 385 VAL A CA 1
ATOM 2969 C C . VAL A 1 385 ? -19.540 -11.206 9.762 1.00 68.38 385 VAL A C 1
ATOM 2971 O O . VAL A 1 385 ? -19.882 -11.241 8.581 1.00 68.38 385 VAL A O 1
ATOM 2974 N N . SER A 1 386 ? -20.000 -10.285 10.609 1.00 70.06 386 SER A N 1
ATOM 2975 C CA . SER A 1 386 ? -20.993 -9.260 10.266 1.00 70.06 386 SER A CA 1
ATOM 2976 C C . SER A 1 386 ? -20.460 -8.184 9.310 1.00 70.06 386 SER A C 1
ATOM 2978 O O . SER A 1 386 ? -21.217 -7.665 8.492 1.00 70.06 386 SER A O 1
ATOM 2980 N N . ASN A 1 387 ? -19.157 -7.889 9.354 1.00 73.31 387 ASN A N 1
ATOM 2981 C CA . ASN A 1 387 ? -18.556 -6.749 8.651 1.00 73.31 387 ASN A CA 1
ATOM 2982 C C . ASN A 1 387 ? -17.700 -7.138 7.434 1.00 73.31 387 ASN A C 1
ATOM 2984 O O . ASN A 1 387 ? -17.376 -6.285 6.604 1.00 73.31 387 ASN A O 1
ATOM 2988 N N . MET A 1 388 ? -17.364 -8.425 7.286 1.00 77.25 388 MET A N 1
ATOM 2989 C CA . MET A 1 388 ? -16.420 -8.934 6.282 1.00 77.25 388 MET A CA 1
ATOM 2990 C C . MET A 1 388 ? -16.742 -8.500 4.843 1.00 77.25 388 MET A C 1
ATOM 2992 O O . MET A 1 388 ? -15.840 -8.126 4.095 1.00 77.25 388 MET A O 1
ATOM 2996 N N . ARG A 1 389 ? -18.016 -8.547 4.428 1.00 80.88 389 ARG A N 1
ATOM 2997 C CA . ARG A 1 389 ? -18.401 -8.242 3.038 1.00 80.88 389 ARG A CA 1
ATOM 2998 C C . ARG A 1 389 ? -18.174 -6.773 2.692 1.00 80.88 389 ARG A C 1
ATOM 3000 O O . ARG A 1 389 ? -17.566 -6.480 1.668 1.00 80.88 389 ARG A O 1
ATOM 3007 N N . VAL A 1 390 ? -18.652 -5.871 3.550 1.00 76.94 390 VAL A N 1
ATOM 3008 C CA . VAL A 1 390 ? -18.501 -4.419 3.370 1.00 76.94 390 VAL A CA 1
ATOM 3009 C C . VAL A 1 390 ? -17.016 -4.063 3.370 1.00 76.94 390 VAL A C 1
ATOM 3011 O O . VAL A 1 390 ? -16.538 -3.387 2.461 1.00 76.94 390 VAL A O 1
ATOM 3014 N N . PHE A 1 391 ? -16.274 -4.613 4.330 1.00 77.19 391 PHE A N 1
ATOM 3015 C CA . PHE A 1 391 ? -14.830 -4.464 4.437 1.00 77.19 391 PHE A CA 1
ATOM 3016 C C . PHE A 1 391 ? -14.085 -4.870 3.154 1.00 77.19 391 PHE A C 1
ATOM 3018 O O . PHE A 1 391 ? -13.301 -4.085 2.616 1.00 77.19 391 PHE A O 1
ATOM 3025 N N . LEU A 1 392 ? -14.371 -6.063 2.620 1.00 81.19 392 LEU A N 1
ATOM 3026 C CA . LEU A 1 392 ? -13.721 -6.584 1.416 1.00 81.19 392 LEU A CA 1
ATOM 3027 C C . LEU A 1 392 ? -14.007 -5.723 0.178 1.00 81.19 392 LEU A C 1
ATOM 3029 O O . LEU A 1 392 ? -13.097 -5.470 -0.609 1.00 81.19 392 LEU A O 1
ATOM 3033 N N . THR A 1 393 ? -15.243 -5.246 0.004 1.00 82.00 393 THR A N 1
ATOM 3034 C CA . THR A 1 393 ? -15.606 -4.398 -1.142 1.00 82.00 393 THR A CA 1
ATOM 3035 C C . THR A 1 393 ? -14.803 -3.098 -1.161 1.00 82.00 393 THR A C 1
ATOM 3037 O O . THR A 1 393 ? -14.222 -2.762 -2.193 1.00 82.00 393 THR A O 1
ATOM 3040 N N . TYR A 1 394 ? -14.713 -2.393 -0.030 1.00 77.81 394 TYR A N 1
ATOM 3041 C CA . TYR A 1 394 ? -13.935 -1.153 0.039 1.00 77.81 394 TYR A CA 1
ATOM 3042 C C . TYR A 1 394 ? -12.446 -1.398 -0.184 1.00 77.81 394 TYR A C 1
ATOM 3044 O O . TYR A 1 394 ? -11.814 -0.665 -0.945 1.00 77.81 394 TYR A O 1
ATOM 3052 N N . ILE A 1 395 ? -11.902 -2.461 0.412 1.00 81.19 395 ILE A N 1
ATOM 3053 C CA . ILE A 1 395 ? -10.510 -2.852 0.199 1.00 81.19 395 ILE A CA 1
ATOM 3054 C C . ILE A 1 395 ? -10.219 -3.083 -1.279 1.00 81.19 395 ILE A C 1
ATOM 3056 O O . ILE A 1 395 ? -9.248 -2.533 -1.785 1.00 81.19 395 ILE A O 1
ATOM 3060 N N . LEU A 1 396 ? -11.052 -3.842 -1.992 1.00 83.50 396 LEU A N 1
ATOM 3061 C CA . LEU A 1 396 ? -10.819 -4.122 -3.410 1.00 83.50 396 LEU A CA 1
ATOM 3062 C C . LEU A 1 396 ? -10.823 -2.846 -4.261 1.00 83.50 396 LEU A C 1
ATOM 3064 O O . LEU A 1 396 ? -9.983 -2.711 -5.150 1.00 83.50 396 LEU A O 1
ATOM 3068 N N . ILE A 1 397 ? -11.705 -1.885 -3.969 1.00 80.44 397 ILE A N 1
ATOM 3069 C CA . ILE A 1 397 ? -11.740 -0.590 -4.669 1.00 80.44 397 ILE A CA 1
ATOM 3070 C C . ILE A 1 397 ? -10.433 0.178 -4.442 1.00 80.44 397 ILE A C 1
ATOM 3072 O O . ILE A 1 397 ? -9.779 0.589 -5.403 1.00 80.44 397 ILE A O 1
ATOM 3076 N N . ILE A 1 398 ? -10.021 0.322 -3.179 1.00 76.62 398 ILE A N 1
ATOM 3077 C CA . ILE A 1 398 ? -8.792 1.036 -2.797 1.00 76.62 398 ILE A CA 1
ATOM 3078 C C . ILE A 1 398 ? -7.571 0.375 -3.419 1.00 76.62 398 ILE A C 1
ATOM 3080 O O . ILE A 1 398 ? -6.699 1.049 -3.961 1.00 76.62 398 ILE A O 1
ATOM 3084 N N . ILE A 1 399 ? -7.525 -0.953 -3.371 1.00 78.38 399 ILE A N 1
ATOM 3085 C CA . ILE A 1 399 ? -6.430 -1.742 -3.910 1.00 78.38 399 ILE A CA 1
ATOM 3086 C C . ILE A 1 399 ? -6.356 -1.610 -5.426 1.00 78.38 399 ILE A C 1
ATOM 3088 O O . ILE A 1 399 ? -5.260 -1.462 -5.954 1.00 78.38 399 ILE A O 1
ATOM 3092 N N . THR A 1 400 ? -7.477 -1.622 -6.139 1.00 80.88 400 THR A N 1
ATOM 3093 C CA . THR A 1 400 ? -7.466 -1.500 -7.605 1.00 80.88 400 THR A CA 1
ATOM 3094 C C . THR A 1 400 ? -6.906 -0.150 -8.043 1.00 80.88 400 THR A C 1
ATOM 3096 O O . THR A 1 400 ? -6.015 -0.078 -8.893 1.00 80.88 400 THR A O 1
ATOM 3099 N N . LEU A 1 401 ? -7.404 0.929 -7.440 1.00 74.44 401 LEU A N 1
ATOM 3100 C CA . LEU A 1 401 ? -7.064 2.291 -7.846 1.00 74.44 401 LEU A CA 1
ATOM 3101 C C . LEU A 1 401 ? -5.686 2.704 -7.334 1.00 74.44 401 LEU A C 1
ATOM 3103 O O . LEU A 1 401 ? -4.856 3.198 -8.092 1.00 74.44 401 LEU A O 1
ATOM 3107 N N . GLY A 1 402 ? -5.408 2.417 -6.069 1.00 73.38 402 GLY A N 1
ATOM 3108 C CA . GLY A 1 402 ? -4.124 2.710 -5.474 1.00 73.38 402 GLY A CA 1
ATOM 3109 C C . GLY A 1 402 ? -3.007 1.800 -5.993 1.00 73.38 402 GLY A C 1
ATOM 3110 O O . GLY A 1 402 ? -1.976 2.271 -6.465 1.00 73.38 402 GLY A O 1
ATOM 3111 N N . SER A 1 403 ? -3.170 0.482 -5.936 1.00 78.12 403 SER A N 1
ATOM 3112 C CA . SER A 1 403 ? -2.036 -0.423 -6.185 1.00 78.12 403 SER A CA 1
ATOM 3113 C C . SER A 1 403 ? -1.613 -0.462 -7.650 1.00 78.12 403 SER A C 1
ATOM 3115 O O . SER A 1 403 ? -0.446 -0.705 -7.939 1.00 78.12 403 SER A O 1
ATOM 3117 N N . SER A 1 404 ? -2.518 -0.161 -8.586 1.00 78.75 404 SER A N 1
ATOM 3118 C CA . SER A 1 404 ? -2.153 0.013 -9.999 1.00 78.75 404 SER A CA 1
ATOM 3119 C C . SER A 1 404 ? -1.137 1.144 -10.191 1.00 78.75 404 SER A C 1
ATOM 3121 O O . SER A 1 404 ? -0.173 0.986 -10.941 1.00 78.75 404 SER A O 1
ATOM 3123 N N . ARG A 1 405 ? -1.283 2.247 -9.445 1.00 75.62 405 ARG A N 1
ATOM 3124 C CA . ARG A 1 405 ? -0.303 3.337 -9.387 1.00 75.62 405 ARG A CA 1
ATOM 3125 C C . ARG A 1 405 ? 1.039 2.855 -8.877 1.00 75.62 405 ARG A C 1
ATOM 3127 O O . ARG A 1 405 ? 2.060 3.085 -9.513 1.00 75.62 405 ARG A O 1
ATOM 3134 N N . LEU A 1 406 ? 1.014 2.195 -7.721 1.00 77.94 406 LEU A N 1
ATOM 3135 C CA . LEU A 1 406 ? 2.214 1.721 -7.051 1.00 77.94 406 LEU A CA 1
ATOM 3136 C C . LEU A 1 406 ? 2.972 0.738 -7.948 1.00 77.94 406 LEU A C 1
ATOM 3138 O O . LEU A 1 406 ? 4.192 0.803 -8.022 1.00 77.94 406 LEU A O 1
ATOM 3142 N N . CYS A 1 407 ? 2.266 -0.126 -8.681 1.00 81.31 407 CYS A N 1
ATOM 3143 C CA . CYS A 1 407 ? 2.869 -0.985 -9.697 1.00 81.31 407 CYS A CA 1
ATOM 3144 C C . CYS A 1 407 ? 3.652 -0.164 -10.736 1.00 81.31 407 CYS A C 1
ATOM 3146 O O . CYS A 1 407 ? 4.828 -0.436 -10.961 1.00 81.31 407 CYS A O 1
ATOM 3148 N N . VAL A 1 408 ? 3.051 0.887 -11.302 1.00 74.69 408 VAL A N 1
ATOM 3149 C CA . VAL A 1 408 ? 3.729 1.764 -12.273 1.00 74.69 408 VAL A CA 1
ATOM 3150 C C . VAL A 1 408 ? 4.895 2.537 -11.648 1.00 74.69 408 VAL A C 1
ATOM 3152 O O . VAL A 1 408 ? 5.972 2.570 -12.239 1.00 74.69 408 VAL A O 1
ATOM 3155 N N . GLU A 1 409 ? 4.733 3.101 -10.448 1.00 73.62 409 GLU A N 1
ATOM 3156 C CA . GLU A 1 409 ? 5.816 3.780 -9.713 1.00 73.62 409 GLU A CA 1
ATOM 3157 C C . GLU A 1 409 ? 7.011 2.844 -9.470 1.00 73.62 409 GLU A C 1
ATOM 3159 O O . GLU A 1 409 ? 8.164 3.253 -9.592 1.00 73.62 409 GLU A O 1
ATOM 3164 N N . LEU A 1 410 ? 6.751 1.570 -9.171 1.00 76.88 410 LEU A N 1
ATOM 3165 C CA . LEU A 1 410 ? 7.797 0.566 -8.981 1.00 76.88 410 LEU A CA 1
ATOM 3166 C C . LEU A 1 410 ? 8.467 0.181 -10.300 1.00 76.88 410 LEU A C 1
ATOM 3168 O O . LEU A 1 410 ? 9.687 0.046 -10.339 1.00 76.88 410 LEU A O 1
ATOM 3172 N N . LEU A 1 411 ? 7.709 0.043 -11.390 1.00 75.00 411 LEU A N 1
ATOM 3173 C CA . LEU A 1 411 ? 8.275 -0.207 -12.720 1.00 75.00 411 LEU A CA 1
ATOM 3174 C C . LEU A 1 411 ? 9.178 0.953 -13.177 1.00 75.00 411 LEU A C 1
ATOM 3176 O O . LEU A 1 411 ? 10.210 0.714 -13.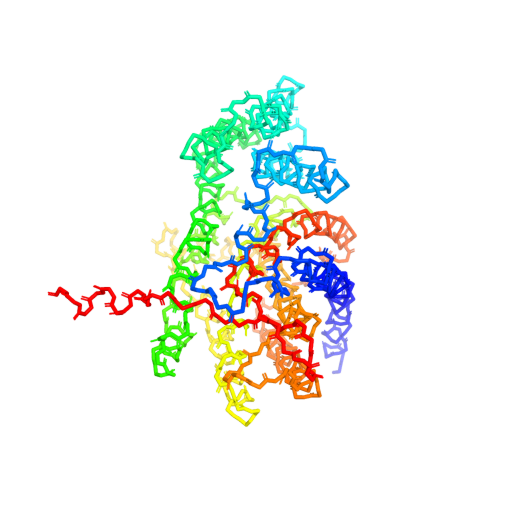804 1.00 75.00 411 LEU A O 1
ATOM 3180 N N . MET A 1 412 ? 8.863 2.193 -12.781 1.00 70.62 412 MET A N 1
ATOM 3181 C CA . MET A 1 412 ? 9.691 3.379 -13.053 1.00 70.62 412 MET A CA 1
ATOM 3182 C C . MET A 1 412 ? 11.080 3.361 -12.406 1.00 70.62 412 MET A C 1
ATOM 3184 O O . MET A 1 412 ? 11.951 4.134 -12.816 1.00 70.62 412 MET A O 1
ATOM 3188 N N . LEU A 1 413 ? 11.312 2.498 -11.413 1.00 70.81 413 LEU A N 1
ATOM 3189 C CA . LEU A 1 413 ? 12.636 2.312 -10.807 1.00 70.81 413 LEU A CA 1
ATOM 3190 C C . LEU A 1 413 ? 13.633 1.666 -11.768 1.00 70.81 413 LEU A C 1
ATOM 3192 O O . LEU A 1 413 ? 14.850 1.808 -11.605 1.00 70.81 413 LEU A O 1
ATOM 3196 N N . PHE A 1 414 ? 13.116 0.945 -12.756 1.00 73.62 414 PHE A N 1
ATOM 3197 C CA . PHE A 1 414 ? 13.910 0.164 -13.676 1.00 73.62 414 PHE A CA 1
ATOM 3198 C C . PHE A 1 414 ? 14.147 0.913 -14.992 1.00 73.62 414 PHE A C 1
ATOM 3200 O O . PHE A 1 414 ? 13.520 1.918 -15.312 1.00 73.62 414 PHE A O 1
ATOM 3207 N N . CYS A 1 415 ? 15.119 0.430 -15.743 1.00 72.31 415 CYS A N 1
ATOM 3208 C CA . CYS A 1 415 ? 15.533 0.856 -17.062 1.00 72.31 415 CYS A CA 1
ATOM 3209 C C . CYS A 1 415 ? 15.354 -0.366 -17.968 1.00 72.31 415 CYS A C 1
ATOM 3211 O O . CYS A 1 415 ? 15.943 -1.415 -17.678 1.00 72.31 415 CYS A O 1
ATOM 3213 N N . PRO A 1 416 ? 14.533 -0.283 -19.021 1.00 72.25 416 PRO A N 1
ATOM 3214 C CA . PRO A 1 416 ? 14.374 -1.394 -19.939 1.00 72.25 416 PRO A CA 1
ATOM 3215 C C . PRO A 1 416 ? 15.632 -1.540 -20.808 1.00 72.25 416 PRO A C 1
ATOM 3217 O O . PRO A 1 416 ? 16.187 -0.557 -21.291 1.00 72.25 416 PRO A O 1
ATOM 3220 N N . VAL A 1 417 ? 16.093 -2.774 -20.987 1.00 73.12 417 VAL A N 1
ATOM 3221 C CA . VAL A 1 417 ? 17.273 -3.141 -21.776 1.00 73.12 417 VAL A CA 1
ATOM 3222 C C . VAL A 1 417 ? 16.883 -4.275 -22.709 1.00 73.12 417 VAL A C 1
ATOM 3224 O O . VAL A 1 417 ? 16.282 -5.254 -22.270 1.00 73.12 417 VAL A O 1
ATOM 3227 N N . TYR A 1 418 ? 17.209 -4.142 -23.992 1.00 73.19 418 TYR A N 1
ATOM 3228 C CA . TYR A 1 418 ? 16.982 -5.192 -24.976 1.00 73.19 418 TYR A CA 1
ATOM 3229 C C . TYR A 1 418 ? 18.223 -6.071 -25.090 1.00 73.19 418 TYR A C 1
ATOM 3231 O O . TYR A 1 418 ? 19.349 -5.581 -25.137 1.00 73.19 418 TYR A O 1
ATOM 3239 N N . THR A 1 419 ? 17.992 -7.373 -25.136 1.00 70.88 419 THR A N 1
ATOM 3240 C CA . THR A 1 419 ? 18.997 -8.402 -25.395 1.00 70.88 419 THR A CA 1
ATOM 3241 C C . THR A 1 419 ? 18.465 -9.286 -26.516 1.00 70.88 419 THR A C 1
ATOM 3243 O O . THR A 1 419 ? 17.270 -9.574 -26.538 1.00 70.88 419 THR A O 1
ATOM 3246 N N . GLU A 1 420 ? 19.309 -9.675 -27.471 1.00 70.25 420 GLU A N 1
ATOM 3247 C CA . GLU A 1 420 ? 18.860 -10.445 -28.642 1.00 70.25 420 GLU A CA 1
ATOM 3248 C C . GLU A 1 420 ? 18.302 -11.821 -28.249 1.00 70.25 420 GLU A C 1
ATOM 3250 O O . GLU A 1 420 ? 17.259 -12.219 -28.762 1.00 70.25 420 GLU A O 1
ATOM 3255 N N . ASP A 1 421 ? 18.927 -12.480 -27.271 1.00 73.75 421 ASP A N 1
ATOM 3256 C CA . ASP A 1 421 ? 18.542 -13.825 -26.825 1.00 73.75 421 ASP A CA 1
ATOM 3257 C C . ASP A 1 421 ? 17.351 -13.829 -25.858 1.00 73.75 421 ASP A C 1
ATOM 3259 O O . ASP A 1 421 ? 16.525 -14.742 -25.869 1.00 73.75 421 ASP A O 1
ATOM 3263 N N . GLU A 1 422 ? 17.241 -12.809 -25.002 1.00 73.38 422 GLU A N 1
ATOM 3264 C CA . GLU A 1 422 ? 16.263 -12.799 -23.913 1.00 73.38 422 GLU A CA 1
ATOM 3265 C C . GLU A 1 422 ? 15.164 -11.750 -24.114 1.00 73.38 422 GLU A C 1
ATOM 3267 O O . GLU A 1 422 ? 14.188 -11.755 -23.375 1.00 73.38 422 GLU A O 1
ATOM 3272 N N . GLY A 1 423 ? 15.229 -10.877 -25.117 1.00 74.75 423 GLY A N 1
ATOM 3273 C CA . GLY A 1 423 ? 14.249 -9.813 -25.342 1.00 74.75 423 GLY A CA 1
ATOM 3274 C C . GLY A 1 423 ? 14.392 -8.643 -24.359 1.00 74.75 423 GLY A C 1
ATOM 3275 O O . GLY A 1 423 ? 15.500 -8.266 -23.980 1.00 74.75 423 GLY A O 1
ATOM 3276 N N . ILE A 1 424 ? 13.271 -8.016 -23.979 1.00 74.62 424 ILE A N 1
ATOM 3277 C CA . ILE A 1 424 ? 13.259 -6.849 -23.076 1.00 74.62 424 ILE A CA 1
ATOM 3278 C C . ILE A 1 424 ? 13.350 -7.316 -21.620 1.00 74.62 424 ILE A C 1
ATOM 3280 O O . ILE A 1 424 ? 12.492 -8.063 -21.146 1.00 74.62 424 ILE A O 1
ATOM 3284 N N . LEU A 1 425 ? 14.358 -6.817 -20.911 1.00 78.19 425 LEU A N 1
ATOM 3285 C CA . LEU A 1 425 ? 14.585 -7.012 -19.482 1.00 78.19 425 LEU A CA 1
ATOM 3286 C C . LEU A 1 425 ? 14.522 -5.669 -18.757 1.00 78.19 425 LEU A C 1
ATOM 3288 O O . LEU A 1 425 ? 14.956 -4.649 -19.286 1.00 78.19 425 LEU A O 1
ATOM 3292 N N . LEU A 1 426 ? 14.051 -5.660 -17.514 1.00 77.44 426 LEU A N 1
ATOM 3293 C CA . LEU A 1 426 ? 14.102 -4.478 -16.652 1.00 77.44 426 LEU A CA 1
ATOM 3294 C C . LEU A 1 426 ? 15.337 -4.550 -15.745 1.00 77.44 426 LEU A C 1
ATOM 3296 O O . LEU A 1 426 ? 15.444 -5.438 -14.904 1.00 77.44 426 LEU A O 1
ATOM 3300 N N . ARG A 1 427 ? 16.286 -3.622 -15.889 1.00 74.62 427 ARG A N 1
ATOM 3301 C CA . ARG A 1 427 ? 17.472 -3.508 -15.018 1.00 74.62 427 ARG A CA 1
ATOM 3302 C C . ARG A 1 427 ? 17.358 -2.288 -14.117 1.00 74.62 427 ARG A C 1
ATOM 3304 O O . ARG A 1 427 ? 16.664 -1.344 -14.457 1.00 74.62 427 ARG A O 1
ATOM 3311 N N . TYR A 1 428 ? 18.033 -2.258 -12.972 1.00 71.50 428 TYR A N 1
ATOM 3312 C CA . TYR A 1 428 ? 18.091 -1.021 -12.184 1.00 71.50 428 TYR A CA 1
ATOM 3313 C C . TYR A 1 428 ? 18.771 0.079 -12.990 1.00 71.50 428 TYR A C 1
ATOM 3315 O O . TYR A 1 428 ? 19.828 -0.143 -13.583 1.00 71.50 428 TYR A O 1
ATOM 3323 N N . CYS A 1 429 ? 18.179 1.268 -12.985 1.00 67.44 429 CYS A N 1
ATOM 3324 C CA . CYS A 1 429 ? 18.806 2.411 -13.619 1.00 67.44 429 CYS A CA 1
ATOM 3325 C C . CYS A 1 429 ? 20.120 2.777 -12.937 1.00 67.44 429 CYS A C 1
ATOM 3327 O O . CYS A 1 429 ? 20.217 2.765 -11.707 1.00 67.44 429 CYS A O 1
ATOM 3329 N N . ASP A 1 430 ? 21.114 3.152 -13.743 1.00 61.72 430 ASP A N 1
ATOM 3330 C CA . ASP A 1 430 ? 22.426 3.557 -13.252 1.00 61.72 430 ASP A CA 1
ATOM 3331 C C . ASP A 1 430 ? 22.377 4.970 -12.648 1.00 61.72 430 ASP A C 1
ATOM 3333 O O . ASP A 1 430 ? 22.755 5.966 -13.263 1.00 61.72 430 ASP A O 1
ATOM 3337 N N . LYS A 1 431 ? 21.833 5.062 -11.431 1.00 61.38 431 LYS A N 1
ATOM 3338 C CA . LYS A 1 431 ? 21.725 6.295 -10.649 1.00 61.38 431 LYS A CA 1
ATOM 3339 C C . LYS A 1 431 ? 22.610 6.200 -9.400 1.00 61.38 431 LYS A C 1
ATOM 3341 O O . LYS A 1 431 ? 22.660 5.144 -8.760 1.00 61.38 431 LYS A O 1
ATOM 3346 N N . PRO A 1 432 ? 23.296 7.291 -9.002 1.00 54.50 432 PRO A N 1
ATOM 3347 C CA . PRO A 1 432 ? 24.033 7.312 -7.742 1.00 54.50 432 PRO A CA 1
ATOM 3348 C C . PRO A 1 432 ? 23.075 7.034 -6.577 1.00 54.50 432 PRO A C 1
ATOM 3350 O O . PRO A 1 432 ? 22.019 7.663 -6.495 1.00 54.50 432 PRO A O 1
ATOM 3353 N N . SER A 1 433 ? 23.440 6.096 -5.696 1.00 57.56 433 SER A N 1
ATOM 3354 C CA . SER A 1 433 ? 22.678 5.805 -4.475 1.00 57.56 433 SER A CA 1
ATOM 3355 C C . SER A 1 433 ? 22.700 7.008 -3.527 1.00 57.56 433 SER A C 1
ATOM 3357 O O . SER A 1 433 ? 23.632 7.820 -3.564 1.00 57.56 433 SER A O 1
ATOM 3359 N N . LEU A 1 434 ? 21.706 7.114 -2.637 1.00 56.84 434 LEU A N 1
ATOM 3360 C CA . LEU A 1 434 ? 21.697 8.122 -1.569 1.00 56.84 434 LEU A CA 1
ATOM 3361 C C . LEU A 1 434 ? 23.012 8.100 -0.761 1.00 56.84 434 LEU A C 1
ATOM 3363 O O . LEU A 1 434 ? 23.594 9.147 -0.496 1.00 56.84 434 LEU A O 1
ATOM 3367 N N . PHE A 1 435 ? 23.537 6.912 -0.450 1.00 56.97 435 PHE A N 1
ATOM 3368 C CA . PHE A 1 435 ? 24.806 6.751 0.271 1.00 56.97 435 PHE A CA 1
ATOM 3369 C C . PHE A 1 435 ? 26.017 7.251 -0.523 1.00 56.97 435 PHE A C 1
ATOM 3371 O O . PHE A 1 435 ? 26.919 7.850 0.053 1.00 56.97 435 PHE A O 1
ATOM 3378 N N . GLY A 1 436 ? 26.021 7.064 -1.846 1.00 55.34 436 GLY A N 1
ATOM 3379 C CA . GLY A 1 436 ? 27.053 7.615 -2.725 1.00 55.34 436 GLY A CA 1
ATOM 3380 C C . GLY A 1 436 ? 26.982 9.138 -2.881 1.00 55.34 436 GLY A C 1
ATOM 3381 O O . GLY A 1 436 ? 27.972 9.751 -3.275 1.00 55.34 436 GLY A O 1
ATOM 3382 N N . ARG A 1 437 ? 25.829 9.755 -2.581 1.00 58.72 437 ARG A N 1
ATOM 3383 C CA . ARG A 1 437 ? 25.684 11.217 -2.485 1.00 58.72 437 ARG A CA 1
ATOM 3384 C C . ARG A 1 437 ? 26.134 11.743 -1.124 1.00 58.72 437 ARG A C 1
ATOM 3386 O O . ARG A 1 437 ? 26.784 12.777 -1.082 1.00 58.72 437 ARG A O 1
ATOM 3393 N N . ILE A 1 438 ? 25.821 11.024 -0.044 1.00 58.72 438 ILE A N 1
ATOM 3394 C CA . ILE A 1 438 ? 26.205 11.405 1.323 1.00 58.72 438 ILE A CA 1
ATOM 3395 C C . ILE A 1 438 ? 27.721 11.296 1.518 1.00 58.72 438 ILE A C 1
ATOM 3397 O O . ILE A 1 438 ? 28.308 12.221 2.046 1.00 58.72 438 ILE A O 1
ATOM 3401 N N . GLY A 1 439 ? 28.373 10.229 1.044 1.00 46.81 439 GLY A N 1
ATOM 3402 C CA . GLY A 1 439 ? 29.821 10.026 1.233 1.00 46.81 439 GLY A CA 1
ATOM 3403 C C . GLY A 1 439 ? 30.745 10.855 0.328 1.00 46.81 439 GLY A C 1
ATOM 3404 O O . GLY A 1 439 ? 31.947 10.604 0.310 1.00 46.81 439 GLY A O 1
ATOM 3405 N N . LYS A 1 440 ? 30.201 11.778 -0.477 1.00 47.59 440 LYS A N 1
ATOM 3406 C CA . LYS A 1 440 ? 30.976 12.756 -1.270 1.00 47.59 440 LYS A CA 1
ATOM 3407 C C . LYS A 1 440 ? 31.059 14.135 -0.602 1.00 47.59 440 LYS A C 1
ATOM 3409 O O . LYS A 1 440 ? 31.706 15.026 -1.150 1.00 47.59 440 LYS A O 1
ATOM 3414 N N . HIS A 1 441 ? 30.401 14.285 0.541 1.00 41.59 441 HIS A N 1
ATOM 3415 C CA . HIS A 1 441 ? 30.519 15.397 1.474 1.00 41.59 441 HIS A CA 1
ATOM 3416 C C . HIS A 1 441 ? 31.080 14.856 2.787 1.00 41.59 441 HIS A C 1
ATOM 3418 O O . HIS A 1 441 ? 31.704 15.664 3.504 1.00 41.59 441 HIS A O 1
#

Organism: NCBI:txid1274662

Nearest PDB structures (foldseek):
  6gwh-assembly1_A  TM=1.635E-01  e=2.673E+00  Pyrococcus furiosus DSM 3638
  8ex6-assembly1_A  TM=1.573E-01  e=3.287E+00  Homo sapiens
  4z9g-assembly1_A  TM=1.387E-01  e=8.508E+00  Homo sapiens

Mean predicted aligned error: 9.81 Å